Protein AF-A0A5J4V610-F1 (afdb_monomer_lite)

Sequence (403 aa):
MKKGGHSTSKINISENQSVSSNESMQELPIDLRGPNSNVTQSSLTRESEYRLNDISRKDYTSQDADSLFDELSRREELIKRRERELLNKERDFDQKKEEISIKEEELKVKEIDLQKTQESIEQLREGGESDIKVIYEKVQKQFQDQLEGMKSEINLKGEQIKRKDEMIKKKDDELRRINEDLKSSEETARLAEKRAVMLEKDKKDKIQELTEVKDTLRREKDESRKKESEISRQKIEKQKLLDFIAVKDNEQESFRVQIEQRSKDQVEIIKQEKEREAERHHTALESLKANMAAMLDRKDAEFQLEVENRRRRQNEVDEEHQKELDLIWAQF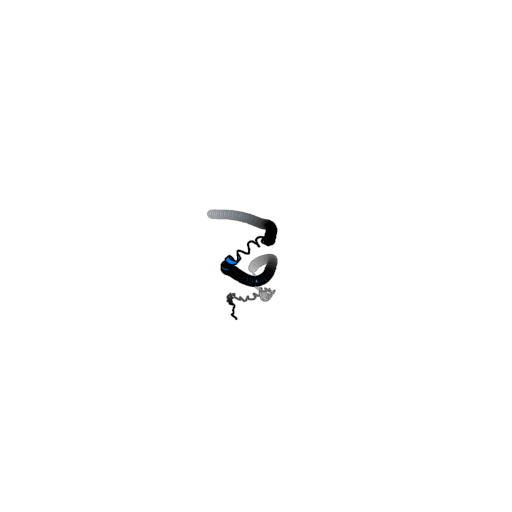AEKTKQREAEIGVEMENVKKECDKDVQLLKDRLSEKEKQLSEIQKQASEVNKNQQRGEFYYKNQIEKKDKQ

pLDDT: mean 77.19, std 20.02, range [32.88, 95.75]

Organism: NCBI:txid222440

Radius of gyration: 75.06 Å; chains: 1; bounding box: 135×61×227 Å

Foldseek 3Di:
DDDDDDDDDDDDDDDDDDDDDDDDPDDDPPPPPDPPPPPPDDDPDPDDPPDDDDPPDDDDDPVVVVVVVVVVVVVVVVVVVVVVVVVVVVVVVVVVVVVVVVVVVVVVVVVVVVVVVVVVVVVVVVVVVVVVVVVVVVVVVVVVVVVVVVVVVVVVVVVVVVVVVVVVVVVVVVVVVVVVVVVVVVVVVVVVVVVVVVVVVVVVVVVVVVVVVVVVVVVVVVVVVVVVVVVVVVCVVVVVPPVPPPPPPDPVVVVVVVVVVVVVVVVVVVVVVVVVVVVVVVVVVVVVVVVVVVVVVVVVVVVVVVVVVVVVVVVVVVVVVVVVVVVVVVVVVVVVVVVVVVVVVVVVVVVVVVVVVVVVVVVVVVVVVVVVVVVVVVVVVVVVVVVVVVVVVVVVVVVVVVD

Structure (mmCIF, N/CA/C/O backbone):
data_AF-A0A5J4V610-F1
#
_entry.id   AF-A0A5J4V610-F1
#
loop_
_atom_site.group_PDB
_atom_site.id
_atom_site.type_symbol
_atom_site.label_atom_id
_atom_site.label_alt_id
_atom_site.label_comp_id
_atom_site.label_asym_id
_atom_site.label_entity_id
_atom_site.label_seq_id
_atom_site.pdbx_PDB_ins_code
_atom_site.Cartn_x
_atom_site.Cartn_y
_atom_site.Cartn_z
_atom_site.occupancy
_atom_site.B_iso_or_equiv
_atom_site.auth_seq_id
_atom_site.auth_comp_id
_atom_site.auth_asym_id
_atom_site.auth_atom_id
_atom_site.pdbx_PDB_model_num
ATOM 1 N N . MET A 1 1 ? 38.627 -12.459 2.626 1.00 44.91 1 MET A N 1
ATOM 2 C CA . MET A 1 1 ? 39.183 -12.211 3.976 1.00 44.91 1 MET A CA 1
ATOM 3 C C . MET A 1 1 ? 38.032 -11.879 4.915 1.00 44.91 1 MET A C 1
ATOM 5 O O . MET A 1 1 ? 37.204 -11.050 4.572 1.00 44.91 1 MET A O 1
ATOM 9 N N . LYS A 1 2 ? 37.948 -12.611 6.031 1.00 45.38 2 LYS A N 1
ATOM 10 C CA . LYS A 1 2 ? 36.954 -12.495 7.113 1.00 45.38 2 LYS A CA 1
ATOM 11 C C . LYS A 1 2 ? 37.166 -11.217 7.936 1.00 45.38 2 LYS A C 1
ATOM 13 O O . LYS A 1 2 ? 38.318 -10.997 8.290 1.00 45.38 2 LYS A O 1
ATOM 18 N N . LYS A 1 3 ? 36.084 -10.517 8.317 1.00 47.66 3 LYS A N 1
ATOM 19 C CA . LYS A 1 3 ? 35.734 -9.924 9.645 1.00 47.66 3 LYS A CA 1
ATOM 20 C C . LYS A 1 3 ? 34.229 -9.562 9.551 1.00 47.66 3 LYS A C 1
ATOM 22 O O . LYS A 1 3 ? 33.870 -8.915 8.581 1.00 47.66 3 LYS A O 1
ATOM 27 N N . GLY A 1 4 ? 33.259 -10.017 10.356 1.00 36.31 4 GLY A N 1
ATOM 28 C CA . GLY A 1 4 ? 33.241 -10.396 11.776 1.00 36.31 4 GLY A CA 1
ATOM 29 C C . GLY A 1 4 ? 33.168 -9.117 12.625 1.00 36.31 4 GLY A C 1
ATOM 30 O O . GLY A 1 4 ? 34.118 -8.354 12.572 1.00 36.31 4 GLY A O 1
ATOM 31 N N . GLY A 1 5 ? 32.123 -8.783 13.383 1.00 37.56 5 GLY A N 1
ATOM 32 C CA . GLY A 1 5 ? 30.918 -9.512 13.760 1.00 37.56 5 GLY A CA 1
ATOM 33 C C . GLY A 1 5 ? 29.880 -8.574 14.394 1.00 37.56 5 GLY A C 1
ATOM 34 O O . GLY A 1 5 ? 30.156 -7.413 14.691 1.00 37.56 5 GLY A O 1
ATOM 35 N N . HIS A 1 6 ? 28.672 -9.113 14.537 1.00 36.34 6 HIS A N 1
ATOM 36 C CA . HIS A 1 6 ? 27.482 -8.466 15.070 1.00 36.34 6 HIS A CA 1
ATOM 37 C C . HIS A 1 6 ? 27.586 -8.160 16.568 1.00 36.34 6 HIS A C 1
ATOM 39 O O . HIS A 1 6 ? 28.041 -8.981 17.361 1.00 36.34 6 HIS A O 1
ATOM 45 N N . SER A 1 7 ? 27.091 -6.976 16.924 1.00 37.75 7 SER A N 1
ATOM 46 C CA . SER A 1 7 ? 26.822 -6.529 18.286 1.00 37.75 7 SER A CA 1
ATOM 47 C C . SER A 1 7 ? 25.559 -7.221 18.808 1.00 37.75 7 SER A C 1
ATOM 49 O O . SER A 1 7 ? 24.490 -7.072 18.217 1.00 37.75 7 SER A O 1
ATOM 51 N N . THR A 1 8 ? 25.670 -7.992 19.890 1.00 40.94 8 THR A N 1
ATOM 52 C CA . THR A 1 8 ? 24.519 -8.512 20.643 1.00 40.94 8 THR A CA 1
ATOM 53 C C . THR A 1 8 ? 24.437 -7.793 21.979 1.00 40.94 8 THR A C 1
ATOM 55 O O . THR A 1 8 ? 25.196 -8.085 22.906 1.00 40.94 8 THR A O 1
ATOM 58 N N . SER A 1 9 ? 23.500 -6.858 22.068 1.00 37.81 9 SER A N 1
ATOM 59 C CA . SER A 1 9 ? 23.078 -6.200 23.299 1.00 37.81 9 SER A CA 1
ATOM 60 C C . SER A 1 9 ? 22.331 -7.215 24.169 1.00 37.81 9 SER A C 1
ATOM 62 O O . SER A 1 9 ? 21.208 -7.601 23.854 1.00 37.81 9 SER A O 1
ATOM 64 N N . LYS A 1 10 ? 22.954 -7.678 25.257 1.00 38.84 10 LYS A N 1
ATOM 65 C CA . LYS A 1 10 ? 22.259 -8.391 26.335 1.00 38.84 10 LYS A CA 1
ATOM 66 C C . LYS A 1 10 ? 21.681 -7.352 27.292 1.00 38.84 10 LYS A C 1
ATOM 68 O O . LYS A 1 10 ? 22.420 -6.761 28.072 1.00 38.84 10 LYS A O 1
ATOM 73 N N . ILE A 1 11 ? 20.374 -7.133 27.213 1.00 37.09 11 ILE A N 1
ATOM 74 C CA . ILE A 1 11 ? 19.596 -6.464 28.257 1.00 37.09 11 ILE A CA 1
ATOM 75 C C . ILE A 1 11 ? 19.024 -7.594 29.116 1.00 37.09 11 ILE A C 1
ATOM 77 O O . ILE A 1 11 ? 18.031 -8.209 28.743 1.00 37.09 11 ILE A O 1
ATOM 81 N N . ASN A 1 12 ? 19.695 -7.917 30.223 1.00 35.09 12 ASN A N 1
ATOM 82 C CA . ASN A 1 12 ? 19.093 -8.729 31.277 1.00 35.09 12 ASN A CA 1
ATOM 83 C C . ASN A 1 12 ? 18.338 -7.777 32.200 1.00 35.09 12 ASN A C 1
ATOM 85 O O . ASN A 1 12 ? 18.937 -6.952 32.889 1.00 35.09 12 ASN A O 1
ATOM 89 N N . ILE A 1 13 ? 17.016 -7.883 32.138 1.00 39.97 13 ILE A N 1
ATOM 90 C CA . ILE A 1 13 ? 16.070 -7.201 33.008 1.00 39.97 13 ILE A CA 1
ATOM 91 C C . ILE A 1 13 ? 16.175 -7.845 34.390 1.00 39.97 13 ILE A C 1
ATOM 93 O O . ILE A 1 13 ? 16.103 -9.061 34.540 1.00 39.97 13 ILE A O 1
ATOM 97 N N . SER A 1 14 ? 16.392 -6.991 35.380 1.00 36.69 14 SER A N 1
ATOM 98 C CA . SER A 1 14 ? 16.346 -7.269 36.807 1.00 36.69 14 SER A CA 1
ATOM 99 C C . SER A 1 14 ? 14.979 -7.819 37.224 1.00 36.69 14 SER A C 1
ATOM 101 O O . SER A 1 14 ? 13.968 -7.129 37.083 1.00 36.69 14 SER A O 1
ATOM 103 N N . GLU A 1 15 ? 14.961 -9.020 37.796 1.00 34.53 15 GLU A N 1
ATOM 104 C CA . GLU A 1 15 ? 13.862 -9.512 38.625 1.00 34.53 15 GLU A CA 1
ATOM 105 C C . GLU A 1 15 ? 13.844 -8.726 39.942 1.00 34.53 15 GLU A C 1
ATOM 107 O O . GLU A 1 15 ? 14.582 -9.016 40.879 1.00 34.53 15 GLU A O 1
ATOM 112 N N . ASN A 1 16 ? 12.995 -7.701 39.998 1.00 35.59 16 ASN A N 1
ATOM 113 C CA . ASN A 1 16 ? 12.469 -7.166 41.246 1.00 35.59 16 ASN A CA 1
ATOM 114 C C . ASN A 1 16 ? 11.079 -7.777 41.434 1.00 35.59 16 ASN A C 1
ATOM 116 O O . ASN A 1 16 ? 10.117 -7.301 40.833 1.00 35.59 16 ASN A O 1
ATOM 120 N N . GLN A 1 17 ? 10.966 -8.818 42.260 1.00 35.88 17 GLN A N 1
ATOM 121 C CA . GLN A 1 17 ? 9.692 -9.158 42.884 1.00 35.88 17 GLN A CA 1
ATOM 122 C C . GLN A 1 17 ? 9.686 -8.646 44.320 1.00 35.88 17 GLN A C 1
ATOM 124 O O . GLN A 1 17 ? 10.551 -8.936 45.143 1.00 35.88 17 GLN A O 1
ATOM 129 N N . SER A 1 18 ? 8.698 -7.794 44.535 1.00 36.88 18 SER A N 1
ATOM 130 C CA . SER A 1 18 ? 8.350 -7.055 45.727 1.00 36.88 18 SER A CA 1
ATOM 131 C C . SER A 1 18 ? 7.917 -7.957 46.875 1.00 36.88 18 SER A C 1
ATOM 133 O O . SER A 1 18 ? 7.091 -8.854 46.723 1.00 36.88 18 SER A O 1
ATOM 135 N N . VAL A 1 19 ? 8.423 -7.597 48.048 1.00 37.16 19 VAL A N 1
ATOM 136 C CA . VAL A 1 19 ? 7.853 -7.875 49.362 1.00 37.16 19 VAL A CA 1
ATOM 137 C C . VAL A 1 19 ? 6.421 -7.333 49.412 1.00 37.16 19 VAL A C 1
ATOM 139 O O . VAL A 1 19 ? 6.206 -6.143 49.196 1.00 37.16 19 VAL A O 1
ATOM 142 N N . SER A 1 20 ? 5.457 -8.189 49.743 1.00 33.44 20 SER A N 1
ATOM 143 C CA . SER A 1 20 ? 4.206 -7.772 50.374 1.00 33.44 20 SER A CA 1
ATOM 144 C C . SER A 1 20 ? 3.849 -8.799 51.434 1.00 33.44 20 SER A C 1
ATOM 146 O O . SER A 1 20 ? 3.345 -9.882 51.147 1.00 33.44 20 SER A O 1
ATOM 148 N N . SER A 1 21 ? 4.161 -8.431 52.669 1.00 38.06 21 SER A N 1
ATOM 149 C CA . SER A 1 21 ? 3.583 -8.969 53.888 1.00 38.06 21 SER A CA 1
ATOM 150 C C . SER A 1 21 ? 2.058 -9.004 53.778 1.00 38.06 21 SER A C 1
ATOM 152 O O . SER A 1 21 ? 1.476 -8.047 53.277 1.00 38.06 21 SER A O 1
ATOM 154 N N . ASN A 1 22 ? 1.436 -10.080 54.256 1.00 34.28 22 ASN A N 1
ATOM 155 C CA . ASN A 1 22 ? 0.181 -10.031 55.004 1.00 34.28 22 ASN A CA 1
ATOM 156 C C . ASN A 1 22 ? 0.011 -11.354 55.761 1.00 34.28 22 ASN A C 1
ATOM 158 O O . ASN A 1 22 ? -0.286 -12.402 55.198 1.00 34.28 22 ASN A O 1
ATOM 162 N N . GLU A 1 23 ? 0.354 -11.265 57.044 1.00 35.62 23 GLU A N 1
ATOM 163 C CA . GLU A 1 23 ? -0.320 -11.867 58.195 1.00 35.62 23 GLU A CA 1
ATOM 164 C C . GLU A 1 23 ? -1.249 -13.057 57.915 1.00 35.62 23 GLU A C 1
ATOM 166 O O . GLU A 1 23 ? -2.432 -12.917 57.615 1.00 35.62 23 GLU A O 1
ATOM 171 N N . SER A 1 24 ? -0.722 -14.258 58.146 1.00 35.62 24 SER A N 1
ATOM 172 C CA . SER A 1 24 ? -1.526 -15.439 58.437 1.00 35.62 24 SER A CA 1
ATOM 173 C C . SER A 1 24 ? -2.097 -15.325 59.857 1.00 35.62 24 SER A C 1
ATOM 175 O O . SER A 1 24 ? -1.491 -15.798 60.822 1.00 35.62 24 SER A O 1
ATOM 177 N N . MET A 1 25 ? -3.257 -14.686 59.993 1.00 35.41 25 MET A N 1
ATOM 178 C CA . MET A 1 25 ? -4.146 -14.912 61.132 1.00 35.41 25 MET A CA 1
ATOM 179 C C . MET A 1 25 ? -4.719 -16.325 60.994 1.00 35.41 25 MET A C 1
ATOM 181 O O . MET A 1 25 ? -5.535 -16.600 60.119 1.00 35.41 25 MET A O 1
ATOM 185 N N . GLN A 1 26 ? -4.246 -17.240 61.837 1.00 38.66 26 GLN A N 1
ATOM 186 C CA . GLN A 1 26 ? -4.932 -18.500 62.093 1.00 38.66 26 GLN A CA 1
ATOM 187 C C . GLN A 1 26 ? -6.273 -18.172 62.753 1.00 38.66 26 GLN A C 1
ATOM 189 O O . GLN A 1 26 ? -6.319 -17.785 63.921 1.00 38.66 26 GLN A O 1
ATOM 194 N N . GLU A 1 27 ? -7.360 -18.308 61.999 1.00 33.53 27 GLU A N 1
ATOM 195 C CA . GLU A 1 27 ? -8.704 -18.317 62.558 1.00 33.53 27 GLU A CA 1
ATOM 196 C C . GLU A 1 27 ? -8.858 -19.539 63.470 1.00 33.53 27 GLU A C 1
ATOM 198 O O . GLU A 1 27 ? -8.712 -20.696 63.070 1.00 33.53 27 GLU A O 1
ATOM 203 N N . LEU A 1 28 ? -9.115 -19.241 64.740 1.00 42.81 28 LEU A N 1
ATOM 204 C CA . LEU A 1 28 ? -9.619 -20.168 65.737 1.00 42.81 28 LEU A CA 1
ATOM 205 C C . LEU A 1 28 ? -10.922 -20.802 65.221 1.00 42.81 28 LEU A C 1
ATOM 207 O O . LEU A 1 28 ? -11.795 -20.068 64.754 1.00 42.81 28 LEU A O 1
ATOM 211 N N . PRO A 1 29 ? -11.137 -22.119 65.375 1.00 38.81 29 PRO A N 1
ATOM 212 C CA . PRO A 1 29 ? -12.472 -22.670 65.231 1.00 38.81 29 PRO A CA 1
ATOM 213 C C . PRO A 1 29 ? -13.312 -22.160 66.408 1.00 38.81 29 PRO A C 1
ATOM 215 O O . PRO A 1 29 ? -13.142 -22.596 67.548 1.00 38.81 29 PRO A O 1
ATOM 218 N N . ILE A 1 30 ? -14.204 -21.205 66.145 1.00 37.69 30 ILE A N 1
ATOM 219 C CA . ILE A 1 30 ? -15.274 -20.849 67.077 1.00 37.69 30 ILE A CA 1
ATOM 220 C C . ILE A 1 30 ? -16.270 -22.011 67.045 1.00 37.69 30 ILE A C 1
ATOM 222 O O . ILE A 1 30 ? -17.194 -22.055 66.238 1.00 37.69 30 ILE A O 1
ATOM 226 N N . ASP A 1 31 ? -16.036 -22.986 67.921 1.00 35.28 31 ASP A N 1
ATOM 227 C CA . ASP A 1 31 ? -17.007 -24.009 68.290 1.00 35.28 31 ASP A CA 1
ATOM 228 C C . ASP A 1 31 ? -18.142 -23.297 69.047 1.00 35.28 31 ASP A C 1
ATOM 230 O O . ASP A 1 31 ? -18.046 -23.024 70.247 1.00 35.28 31 ASP A O 1
ATOM 234 N N . LEU A 1 32 ? -19.212 -22.927 68.334 1.00 40.94 32 LEU A N 1
ATOM 235 C CA . LEU A 1 32 ? -20.481 -22.490 68.919 1.00 40.94 32 LEU A CA 1
ATOM 236 C C . LEU A 1 32 ? -21.170 -23.695 69.579 1.00 40.94 32 LEU A C 1
ATOM 238 O O . LEU A 1 32 ? -22.246 -24.133 69.173 1.00 40.94 32 LEU A O 1
ATOM 242 N N . ARG A 1 33 ? -20.573 -24.216 70.656 1.00 34.97 33 ARG A N 1
ATOM 243 C CA . ARG A 1 33 ? -21.325 -24.939 71.681 1.00 34.97 33 ARG A CA 1
ATOM 244 C C . ARG A 1 33 ? -22.166 -23.922 72.431 1.00 34.97 33 ARG A C 1
ATOM 246 O O . ARG A 1 33 ? -21.727 -23.324 73.412 1.00 34.97 33 ARG A O 1
ATOM 253 N N . GLY A 1 34 ? -23.396 -23.745 71.960 1.00 34.19 34 GLY A N 1
ATOM 254 C CA . GLY A 1 34 ? -24.453 -23.176 72.780 1.00 34.19 34 GLY A CA 1
ATOM 255 C C . GLY A 1 34 ? -24.538 -23.931 74.116 1.00 34.19 34 GLY A C 1
ATOM 256 O O . GLY A 1 34 ? -24.274 -25.139 74.165 1.00 34.19 34 GLY A O 1
ATOM 257 N N . PRO A 1 35 ? -24.874 -23.252 75.223 1.00 37.91 35 PRO A N 1
ATOM 258 C CA . PRO A 1 35 ? -25.128 -23.937 76.473 1.00 37.91 35 PRO A CA 1
ATOM 259 C C . PRO A 1 35 ? -26.362 -24.818 76.271 1.00 37.91 35 PRO A C 1
ATOM 261 O O . PRO A 1 35 ? -27.483 -24.326 76.173 1.00 37.91 35 PRO A O 1
ATOM 264 N N . ASN A 1 36 ? -26.141 -26.131 76.198 1.00 33.31 36 ASN A N 1
ATOM 265 C CA . ASN A 1 36 ? -27.178 -27.134 76.384 1.00 33.31 36 ASN A CA 1
ATOM 266 C C . ASN A 1 36 ? -27.766 -26.923 77.784 1.00 33.31 36 ASN A C 1
ATOM 268 O O . ASN A 1 36 ? -27.269 -27.458 78.777 1.00 33.31 36 ASN A O 1
ATOM 272 N N . SER A 1 37 ? -28.831 -26.131 77.872 1.00 38.34 37 SER A N 1
ATOM 273 C CA . SER A 1 37 ? -29.771 -26.152 78.981 1.00 38.34 37 SER A CA 1
ATOM 274 C C . SER A 1 37 ? -30.575 -27.448 78.891 1.00 38.34 37 SER A C 1
ATOM 276 O O . SER A 1 37 ? -31.770 -27.465 78.610 1.00 38.34 37 SER A O 1
ATOM 278 N N . ASN A 1 38 ? -29.903 -28.565 79.182 1.00 32.88 38 ASN A N 1
ATOM 279 C CA . ASN A 1 38 ? -30.579 -29.737 79.711 1.00 32.88 38 ASN A CA 1
ATOM 280 C C . ASN A 1 38 ? -31.139 -29.332 81.074 1.00 32.88 38 ASN A C 1
ATOM 282 O O . ASN A 1 38 ? -30.494 -29.459 82.113 1.00 32.88 38 ASN A O 1
ATOM 286 N N . VAL A 1 39 ? -32.357 -28.800 81.040 1.00 37.66 39 VAL A N 1
ATOM 287 C CA . VAL A 1 39 ? -33.275 -28.758 82.167 1.00 37.66 39 VAL A CA 1
ATOM 288 C C . VAL A 1 39 ? -33.606 -30.215 82.478 1.00 37.66 39 VAL A C 1
ATOM 290 O O . VAL A 1 39 ? -34.604 -30.770 82.024 1.00 37.66 39 VAL A O 1
ATOM 293 N N . THR A 1 40 ? -32.715 -30.876 83.218 1.00 34.56 40 THR A N 1
ATOM 294 C CA . THR A 1 40 ? -33.063 -32.086 83.948 1.00 34.56 40 THR A CA 1
ATOM 295 C C . THR A 1 40 ? -34.119 -31.700 84.961 1.00 34.56 40 THR A C 1
ATOM 297 O O . THR A 1 40 ? -33.877 -30.973 85.926 1.00 34.56 40 THR A O 1
ATOM 300 N N . GLN A 1 41 ? -35.313 -32.183 84.660 1.00 34.06 41 GLN A N 1
ATOM 301 C CA . GLN A 1 41 ? -36.429 -32.340 85.558 1.00 34.06 41 GLN A CA 1
ATOM 302 C C . GLN A 1 41 ? -35.967 -32.808 86.947 1.00 34.06 41 GLN A C 1
ATOM 304 O O . GLN A 1 41 ? -35.205 -33.762 87.091 1.00 34.06 41 GLN A O 1
ATOM 309 N N . SER A 1 42 ? -36.518 -32.137 87.958 1.00 36.44 42 SER A N 1
ATOM 310 C CA . SER A 1 42 ? -36.967 -32.739 89.215 1.00 36.44 42 SER A CA 1
ATOM 311 C C . SER A 1 42 ? -35.970 -33.618 89.983 1.00 36.44 42 SER A C 1
ATOM 313 O O . SER A 1 42 ? -36.032 -34.844 89.951 1.00 36.44 42 SER A O 1
ATOM 315 N N . SER A 1 43 ? -35.182 -32.979 90.842 1.00 35.00 43 SER A N 1
ATOM 316 C CA . SER A 1 43 ? -34.807 -33.553 92.139 1.00 35.00 43 SER A CA 1
ATOM 317 C C . SER A 1 43 ? -34.932 -32.477 93.223 1.00 35.00 43 SER A C 1
ATOM 319 O O . SER A 1 43 ? -33.951 -32.005 93.785 1.00 35.00 43 SER A O 1
ATOM 321 N N . LEU A 1 44 ? -36.174 -32.059 93.472 1.00 35.09 44 LEU A N 1
ATOM 322 C CA . LEU A 1 44 ? -36.603 -31.270 94.632 1.00 35.09 44 LEU A CA 1
ATOM 323 C C . LEU A 1 44 ? -37.751 -32.030 95.313 1.00 35.09 44 LEU A C 1
ATOM 325 O O . LEU A 1 44 ? -38.892 -31.591 95.353 1.00 35.09 44 LEU A O 1
ATOM 329 N N . THR A 1 45 ? -37.439 -33.226 95.804 1.00 42.72 45 THR A N 1
ATOM 330 C CA . THR A 1 45 ? -38.273 -34.011 96.730 1.00 42.72 45 THR A CA 1
ATOM 331 C C . THR A 1 45 ? -37.363 -34.666 97.763 1.00 42.72 45 THR A C 1
ATOM 333 O O . THR A 1 45 ? -37.215 -35.881 97.838 1.00 42.72 45 THR A O 1
ATOM 336 N N . ARG A 1 46 ? -36.670 -33.841 98.546 1.00 42.00 46 ARG A N 1
ATOM 337 C CA . ARG A 1 46 ? -36.007 -34.262 99.785 1.00 42.00 46 ARG A CA 1
ATOM 338 C C . ARG A 1 46 ? -35.624 -33.014 100.564 1.00 42.00 46 ARG A C 1
ATOM 340 O O . ARG A 1 46 ? -34.537 -32.506 100.367 1.00 42.00 46 ARG A O 1
ATOM 347 N N . GLU A 1 47 ? -36.575 -32.499 101.342 1.00 35.84 47 GLU A N 1
ATOM 348 C CA . GLU A 1 47 ? -36.402 -31.653 102.544 1.00 35.84 47 GLU A CA 1
ATOM 349 C C . GLU A 1 47 ? -37.695 -30.866 102.830 1.00 35.84 47 GLU A C 1
ATOM 351 O O . GLU A 1 47 ? -37.734 -29.647 102.721 1.00 35.84 47 GLU A O 1
ATOM 356 N N . SER A 1 48 ? -38.784 -31.562 103.180 1.00 36.34 48 SER A N 1
ATOM 357 C CA . SER A 1 48 ? -39.917 -30.959 103.922 1.00 36.34 48 SER A CA 1
ATOM 358 C C . SER A 1 48 ? -40.973 -31.956 104.438 1.00 36.34 48 SER A C 1
ATOM 360 O O . SER A 1 48 ? -42.050 -31.531 104.838 1.00 36.34 48 SER A O 1
ATOM 362 N N . GLU A 1 49 ? -40.691 -33.265 104.512 1.00 37.28 49 GLU A N 1
ATOM 363 C CA . GLU A 1 49 ? -41.640 -34.264 105.062 1.00 37.28 49 GLU A CA 1
ATOM 364 C C . GLU A 1 49 ? -41.317 -34.761 106.482 1.00 37.28 49 GLU A C 1
ATOM 366 O O . GLU A 1 49 ? -42.018 -35.605 107.029 1.00 37.28 49 GLU A O 1
ATOM 371 N N . TYR A 1 50 ? -40.317 -34.186 107.150 1.00 40.06 50 TYR A N 1
ATOM 372 C CA . TYR A 1 50 ? -40.076 -34.429 108.574 1.00 40.06 50 TYR A CA 1
ATOM 373 C C . TYR A 1 50 ? -40.081 -33.108 109.331 1.00 40.06 50 TYR A C 1
ATOM 375 O O . TYR A 1 50 ? -39.035 -32.485 109.486 1.00 40.06 50 TYR A O 1
ATOM 383 N N . ARG A 1 51 ? -41.279 -32.679 109.755 1.00 41.22 51 ARG A N 1
ATOM 384 C CA . ARG A 1 51 ? -41.587 -31.854 110.947 1.00 41.22 51 ARG A CA 1
ATOM 385 C C . ARG A 1 51 ? -43.040 -31.374 110.870 1.00 41.22 51 ARG A C 1
ATOM 387 O O . ARG A 1 51 ? -43.294 -30.199 110.657 1.00 41.22 51 ARG A O 1
ATOM 394 N N . LEU A 1 52 ? -43.996 -32.286 111.025 1.00 38.12 52 LEU A N 1
ATOM 395 C CA . LEU A 1 52 ? -45.387 -31.956 111.372 1.00 38.12 52 LEU A CA 1
ATOM 396 C C . LEU A 1 52 ? -46.080 -33.218 111.900 1.00 38.12 52 LEU A C 1
ATOM 398 O O . LEU A 1 52 ? -47.017 -33.737 111.318 1.00 38.12 52 LEU A O 1
ATOM 402 N N . ASN A 1 53 ? -45.543 -33.751 112.992 1.00 40.41 53 ASN A N 1
ATOM 403 C CA . ASN A 1 53 ? -46.246 -34.656 113.898 1.00 40.41 53 ASN A CA 1
ATOM 404 C C . ASN A 1 53 ? -45.542 -34.563 115.251 1.00 40.41 53 ASN A C 1
ATOM 406 O O . ASN A 1 53 ? -44.837 -35.471 115.655 1.00 40.41 53 ASN A O 1
ATOM 410 N N . ASP A 1 54 ? -45.651 -33.384 115.861 1.00 44.25 54 ASP A N 1
ATOM 411 C CA . ASP A 1 54 ? -45.436 -33.147 117.291 1.00 44.25 54 ASP A CA 1
ATOM 412 C C . ASP A 1 54 ? -46.004 -31.759 117.630 1.00 44.25 54 ASP A C 1
ATOM 414 O O . ASP A 1 54 ? -45.297 -30.817 117.982 1.00 44.25 54 ASP A O 1
ATOM 418 N N . ILE A 1 55 ? -47.324 -31.609 117.484 1.00 43.00 55 ILE A N 1
ATOM 419 C CA . ILE A 1 55 ? -48.073 -30.623 118.270 1.00 43.00 55 ILE A CA 1
ATOM 420 C C . ILE A 1 55 ? -48.892 -31.429 119.266 1.00 43.00 55 ILE A C 1
ATOM 422 O O . ILE A 1 55 ? -50.031 -31.833 119.041 1.00 43.00 55 ILE A O 1
ATOM 426 N N . SER A 1 56 ? -48.200 -31.727 120.360 1.00 39.91 56 SER A N 1
ATOM 427 C CA . SER A 1 56 ? -48.766 -32.174 121.618 1.00 39.91 56 SER A CA 1
ATOM 428 C C . SER A 1 56 ? -49.887 -31.227 122.043 1.00 39.91 56 SER A C 1
ATOM 430 O O . SER A 1 56 ? -49.728 -30.004 122.007 1.00 39.91 56 SER A O 1
ATOM 432 N N . ARG A 1 57 ? -51.015 -31.832 122.427 1.00 49.59 57 ARG A N 1
ATOM 433 C CA . ARG A 1 57 ? -52.203 -31.214 123.023 1.00 49.59 57 ARG A CA 1
ATOM 434 C C . ARG A 1 57 ? -51.821 -30.054 123.949 1.00 49.59 57 ARG A C 1
ATOM 436 O O . ARG A 1 57 ? -51.264 -30.273 125.023 1.00 49.59 57 ARG A O 1
ATOM 443 N N . LYS A 1 58 ? -52.161 -28.835 123.538 1.00 45.72 58 LYS A N 1
ATOM 444 C CA . LYS A 1 58 ? -52.313 -27.682 124.424 1.00 45.72 58 LYS A CA 1
ATOM 445 C C . LYS A 1 58 ? -53.734 -27.171 124.257 1.00 45.72 58 LYS A C 1
ATOM 447 O O . LYS A 1 58 ? -54.215 -27.056 123.133 1.00 45.72 58 LYS A O 1
ATOM 452 N N . ASP A 1 59 ? -54.397 -26.955 125.382 1.00 46.25 59 ASP A N 1
ATOM 453 C CA . ASP A 1 59 ? -55.768 -26.472 125.458 1.00 46.25 59 ASP A CA 1
ATOM 454 C C . ASP A 1 59 ? -55.862 -25.090 124.800 1.00 46.25 59 ASP A C 1
ATOM 456 O O . ASP A 1 59 ? -55.339 -24.107 125.323 1.00 46.25 59 ASP A O 1
ATOM 460 N N . TYR A 1 60 ? -56.484 -25.034 123.623 1.00 42.72 60 TYR A N 1
ATOM 461 C CA . TYR A 1 60 ? -56.765 -23.791 122.915 1.00 42.72 60 TYR A CA 1
ATOM 462 C C . TYR A 1 60 ? -58.003 -23.137 123.533 1.00 42.72 60 TYR A C 1
ATOM 464 O O . TYR A 1 60 ? -59.074 -23.744 123.603 1.00 42.72 60 TYR A O 1
ATOM 472 N N . THR A 1 61 ? -57.855 -21.899 123.995 1.00 55.25 61 THR A N 1
ATOM 473 C CA . THR A 1 61 ? -58.984 -21.072 124.443 1.00 55.25 61 THR A CA 1
ATOM 474 C C . THR A 1 61 ? -59.629 -20.398 123.226 1.00 55.25 61 THR A C 1
ATOM 476 O O . THR A 1 61 ? -58.995 -20.287 122.178 1.00 55.25 61 THR A O 1
ATOM 479 N N . SER A 1 62 ? -60.888 -19.943 123.304 1.00 52.91 62 SER A N 1
ATOM 480 C CA . SER A 1 62 ? -61.599 -19.411 122.119 1.00 52.91 62 SER A CA 1
ATOM 481 C C . SER A 1 62 ? -60.933 -18.181 121.479 1.00 52.91 62 SER A C 1
ATOM 483 O O . SER A 1 62 ? -61.262 -17.844 120.350 1.00 52.91 62 SER A O 1
ATOM 485 N N . GLN A 1 63 ? -59.984 -17.541 122.168 1.00 52.72 63 GLN A N 1
ATOM 486 C CA . GLN A 1 63 ? -59.182 -16.419 121.674 1.00 52.72 63 GLN A CA 1
ATOM 487 C C . GLN A 1 63 ? -58.068 -16.855 120.696 1.00 52.72 63 GLN A C 1
ATOM 489 O O . GLN A 1 63 ? -57.612 -16.057 119.881 1.00 52.72 63 GLN A O 1
ATOM 494 N N . ASP A 1 64 ? -57.661 -18.127 120.732 1.00 54.41 64 ASP A N 1
ATOM 495 C CA . ASP A 1 64 ? -56.628 -18.688 119.853 1.00 54.41 64 ASP A CA 1
ATOM 496 C C . ASP A 1 64 ? -57.188 -19.149 118.494 1.00 54.41 64 ASP A C 1
ATOM 498 O O . ASP A 1 64 ? -56.458 -19.217 117.503 1.00 54.41 64 ASP A O 1
ATOM 502 N N . ALA A 1 65 ? -58.492 -19.442 118.430 1.00 58.53 65 ALA A N 1
ATOM 503 C CA . ALA A 1 65 ? -59.177 -19.846 117.203 1.00 58.53 65 ALA A CA 1
ATOM 504 C C . ALA A 1 65 ? -59.311 -18.682 116.203 1.00 58.53 65 ALA A C 1
ATOM 506 O O . ALA A 1 65 ? -59.093 -18.883 115.009 1.00 58.53 65 ALA A O 1
ATOM 507 N N . ASP A 1 66 ? -59.581 -17.465 116.690 1.00 59.22 66 ASP A N 1
ATOM 508 C CA . ASP A 1 66 ? -59.678 -16.259 115.855 1.00 59.22 66 ASP A CA 1
ATOM 509 C C . ASP A 1 66 ? -58.304 -15.852 115.286 1.00 59.22 66 ASP A C 1
ATOM 511 O O . ASP A 1 66 ? -58.185 -15.522 114.108 1.00 59.22 66 ASP A O 1
ATOM 515 N N . SER A 1 67 ? -57.235 -15.981 116.084 1.00 64.12 67 SER A N 1
ATOM 516 C CA . SER A 1 67 ? -55.848 -15.745 115.644 1.00 64.12 67 SER A CA 1
ATOM 517 C C . SER A 1 67 ? -55.405 -16.732 114.552 1.00 64.12 67 SER A C 1
ATOM 519 O O . SER A 1 67 ? -54.786 -16.345 113.558 1.00 64.12 67 SER A O 1
ATOM 521 N N . LEU A 1 68 ? -55.781 -18.011 114.686 1.00 68.12 68 LEU A N 1
ATOM 522 C CA . LEU A 1 68 ? -55.547 -19.029 113.657 1.00 68.12 68 LEU A CA 1
ATOM 523 C C . LEU A 1 68 ? -56.346 -18.753 112.378 1.00 68.12 68 LEU A C 1
ATOM 525 O O . LEU A 1 68 ? -55.839 -19.004 111.285 1.00 68.12 68 LEU A O 1
ATOM 529 N N . PHE A 1 69 ? -57.567 -18.227 112.487 1.00 71.19 69 PHE A N 1
ATOM 530 C CA . PHE A 1 69 ? -58.395 -17.878 111.333 1.00 71.19 69 PHE A CA 1
ATOM 531 C C . PHE A 1 69 ? -57.829 -16.679 110.554 1.00 71.19 69 PHE A C 1
ATOM 533 O O . PHE A 1 69 ? -57.779 -16.706 109.320 1.00 71.19 69 PHE A O 1
ATOM 540 N N . ASP A 1 70 ? -57.317 -15.668 111.260 1.00 73.94 70 ASP A N 1
ATOM 541 C CA . ASP A 1 70 ? -56.605 -14.532 110.664 1.00 73.94 70 ASP A CA 1
ATOM 542 C C . ASP A 1 70 ? -55.291 -14.967 109.996 1.00 73.94 70 ASP A C 1
ATOM 544 O O . ASP A 1 70 ? -54.954 -14.507 108.899 1.00 73.94 70 ASP A O 1
ATOM 548 N N . GLU A 1 71 ? -54.542 -15.881 110.618 1.00 76.69 71 GLU A N 1
ATOM 549 C CA . GLU A 1 71 ? -53.301 -16.409 110.048 1.00 76.69 71 GLU A CA 1
ATOM 550 C C . GLU A 1 71 ? -53.557 -17.303 108.823 1.00 76.69 71 GLU A C 1
ATOM 552 O O . GLU A 1 71 ? -52.832 -17.211 107.825 1.00 76.69 71 GLU A O 1
ATOM 557 N N . LEU A 1 72 ? -54.625 -18.107 108.844 1.00 77.81 72 LEU A N 1
ATOM 558 C CA . LEU A 1 72 ? -55.091 -18.870 107.685 1.00 77.81 72 LEU A CA 1
ATOM 559 C C . LEU A 1 72 ? -55.542 -17.944 106.551 1.00 77.81 72 LEU A C 1
ATOM 561 O O . LEU A 1 72 ? -55.117 -18.150 105.416 1.00 77.81 72 LEU A O 1
ATOM 565 N N . SER A 1 73 ? -56.292 -16.883 106.852 1.00 77.88 73 SER A N 1
ATOM 566 C CA . SER A 1 73 ? -56.730 -15.894 105.856 1.00 77.88 73 SER A CA 1
ATOM 567 C C . SER A 1 73 ? -55.545 -15.169 105.207 1.00 77.88 73 SER A C 1
ATOM 569 O O . SER A 1 73 ? -55.488 -15.037 103.983 1.00 77.88 73 SER A O 1
ATOM 571 N N . ARG A 1 74 ? -54.531 -14.774 105.993 1.00 80.69 74 ARG A N 1
ATOM 572 C CA . ARG A 1 74 ? -53.285 -14.186 105.461 1.00 80.69 74 ARG A CA 1
ATOM 573 C C . ARG A 1 74 ? -52.501 -15.164 104.591 1.00 80.69 74 ARG A C 1
ATOM 575 O O . ARG A 1 74 ? -51.946 -14.761 103.568 1.00 80.69 74 ARG A O 1
ATOM 582 N N . ARG A 1 75 ? -52.434 -16.443 104.976 1.00 78.81 75 ARG A N 1
ATOM 583 C CA . ARG A 1 75 ? -51.803 -17.487 104.151 1.00 78.81 75 ARG A CA 1
ATOM 584 C C . ARG A 1 75 ? -52.567 -17.708 102.852 1.00 78.81 75 ARG A C 1
ATOM 586 O O . ARG A 1 75 ? -51.935 -17.842 101.809 1.00 78.81 75 ARG A O 1
ATOM 593 N N . GLU A 1 76 ? -53.892 -17.696 102.895 1.00 83.25 76 GLU A N 1
ATOM 594 C CA . GLU A 1 76 ? -54.739 -17.858 101.716 1.00 83.25 76 GLU A CA 1
ATOM 595 C C . GLU A 1 76 ? -54.590 -16.678 100.739 1.00 83.25 76 GLU A C 1
ATOM 597 O O . GLU A 1 76 ? -54.475 -16.881 99.530 1.00 83.25 76 GLU A O 1
ATOM 602 N N . GLU A 1 77 ? -54.486 -15.442 101.239 1.00 83.88 77 GLU A N 1
ATOM 603 C CA . GLU A 1 77 ? -54.154 -14.276 100.408 1.00 83.88 77 GLU A CA 1
ATOM 604 C C . GLU A 1 77 ? -52.751 -14.363 99.796 1.00 83.88 77 GLU A C 1
ATOM 606 O O . GLU A 1 77 ? -52.572 -14.038 98.619 1.00 83.88 77 GLU A O 1
ATOM 611 N N . LEU A 1 78 ? -51.757 -14.821 100.563 1.00 85.31 78 LEU A N 1
ATOM 612 C CA . LEU A 1 78 ? -50.397 -15.060 100.071 1.00 85.31 78 LEU A CA 1
ATOM 613 C C . LEU A 1 78 ? -50.377 -16.112 98.960 1.00 85.31 78 LEU A C 1
ATOM 615 O O . LEU A 1 78 ? -49.710 -15.900 97.948 1.00 85.31 78 LEU A O 1
ATOM 619 N N . ILE A 1 79 ? -51.132 -17.201 99.114 1.00 84.94 79 ILE A N 1
ATOM 620 C CA . ILE A 1 79 ? -51.293 -18.243 98.092 1.00 84.94 79 ILE A CA 1
ATOM 621 C C . ILE A 1 79 ? -51.930 -17.645 96.834 1.00 84.94 79 ILE A C 1
ATOM 623 O O . ILE A 1 79 ? -51.320 -17.706 95.771 1.00 84.94 79 ILE A O 1
ATOM 627 N N . LYS A 1 80 ? -53.060 -16.936 96.956 1.00 85.62 80 LYS A N 1
ATOM 628 C CA . LYS A 1 80 ? -53.739 -16.276 95.821 1.00 85.62 80 LYS A CA 1
ATOM 629 C C . LYS A 1 80 ? -52.873 -15.218 95.131 1.00 85.62 80 LYS A C 1
ATOM 631 O O . LYS A 1 80 ? -53.042 -14.939 93.942 1.00 85.62 80 LYS A O 1
ATOM 636 N N . ARG A 1 81 ? -51.973 -14.550 95.860 1.00 86.94 81 ARG A N 1
ATOM 637 C CA . ARG A 1 81 ? -51.014 -13.595 95.279 1.00 86.94 81 ARG A CA 1
ATOM 638 C C . ARG A 1 81 ? -49.924 -14.328 94.498 1.00 86.94 81 ARG A C 1
ATOM 640 O O . ARG A 1 81 ? -49.619 -13.931 93.378 1.00 86.94 81 ARG A O 1
ATOM 647 N N . ARG A 1 82 ? -49.408 -15.425 95.051 1.00 86.50 82 ARG A N 1
ATOM 648 C CA . ARG A 1 82 ? -48.374 -16.262 94.433 1.00 86.50 82 ARG A CA 1
ATOM 649 C C . ARG A 1 82 ? -48.889 -17.004 93.199 1.00 86.50 82 ARG A C 1
ATOM 651 O O . ARG A 1 82 ? -48.182 -17.071 92.204 1.00 86.50 82 ARG A O 1
ATOM 658 N N . GLU A 1 83 ? -50.133 -17.475 93.224 1.00 88.25 83 GLU A N 1
ATOM 659 C CA . GLU A 1 83 ? -50.822 -18.048 92.062 1.00 88.25 83 GLU A CA 1
ATOM 660 C C . GLU A 1 83 ? -50.977 -17.019 90.940 1.00 88.25 83 GLU A C 1
ATOM 662 O O . GLU A 1 83 ? -50.645 -17.310 89.797 1.00 88.25 83 GLU A O 1
ATOM 667 N N . ARG A 1 84 ? -51.389 -15.782 91.257 1.00 88.50 84 ARG A N 1
ATOM 668 C CA . ARG A 1 84 ? -51.448 -14.693 90.265 1.00 88.50 84 ARG A CA 1
ATOM 669 C C . ARG A 1 84 ? -50.076 -14.340 89.691 1.00 88.50 84 ARG A C 1
ATOM 671 O O . ARG A 1 84 ? -49.971 -14.090 88.494 1.00 88.50 84 ARG A O 1
ATOM 678 N N . GLU A 1 85 ? -49.029 -14.328 90.514 1.00 88.69 85 GLU A N 1
ATOM 679 C CA . GLU A 1 85 ? -47.653 -14.117 90.045 1.00 88.69 85 GLU A CA 1
ATOM 680 C C . GLU A 1 85 ? -47.171 -15.242 89.125 1.00 88.69 85 GLU A C 1
ATOM 682 O O . GLU A 1 85 ? -46.530 -14.959 88.115 1.00 88.69 85 GLU A O 1
ATOM 687 N N . LEU A 1 86 ? -47.478 -16.501 89.447 1.00 87.62 86 LEU A N 1
ATOM 688 C CA . LEU A 1 86 ? -47.150 -17.643 88.592 1.00 87.62 86 LEU A CA 1
ATOM 689 C C . LEU A 1 86 ? -47.904 -17.575 87.264 1.00 87.62 86 LEU A C 1
ATOM 691 O O . LEU A 1 86 ? -47.284 -17.729 86.220 1.00 87.62 86 LEU A O 1
ATOM 695 N N . LEU A 1 87 ? -49.194 -17.240 87.295 1.00 88.69 87 LEU A N 1
ATOM 696 C CA . LEU A 1 87 ? -50.024 -17.122 86.097 1.00 88.69 87 LEU A CA 1
ATOM 697 C C . LEU A 1 87 ? -49.576 -15.967 85.181 1.00 88.69 87 LEU A C 1
ATOM 699 O O . LEU A 1 87 ? -49.664 -16.066 83.959 1.00 88.69 87 LEU A O 1
ATOM 703 N N . ASN A 1 88 ? -49.074 -14.869 85.758 1.00 87.38 88 ASN A N 1
ATOM 704 C CA . ASN A 1 88 ? -48.455 -13.786 84.991 1.00 87.38 88 ASN A CA 1
ATOM 705 C C . ASN A 1 88 ? -47.112 -14.217 84.389 1.00 87.38 88 ASN A C 1
ATOM 707 O O . ASN A 1 88 ? -46.865 -13.944 83.221 1.00 87.38 88 ASN A O 1
ATOM 711 N N . LYS A 1 89 ? -46.271 -14.933 85.147 1.00 89.81 89 LYS A N 1
ATOM 712 C CA . LYS A 1 89 ? -45.004 -15.476 84.629 1.00 89.81 89 LYS A CA 1
ATOM 713 C C . LYS A 1 89 ? -45.218 -16.499 83.515 1.00 89.81 89 LYS A C 1
ATOM 715 O O . LYS A 1 89 ? -44.410 -16.553 82.598 1.00 89.81 89 LYS A O 1
ATOM 720 N N . GLU A 1 90 ? -46.280 -17.295 83.595 1.00 89.88 90 GLU A N 1
ATOM 721 C CA . GLU A 1 90 ? -46.671 -18.255 82.560 1.00 89.88 90 GLU A CA 1
ATOM 722 C C . GLU A 1 90 ? -47.107 -17.528 81.281 1.00 89.88 90 GLU A C 1
ATOM 724 O O . GLU A 1 90 ? -46.580 -17.811 80.210 1.00 89.88 90 GLU A O 1
ATOM 729 N N . ARG A 1 91 ? -47.933 -16.477 81.405 1.00 88.25 91 ARG A N 1
ATOM 730 C CA . ARG A 1 91 ? -48.268 -15.594 80.275 1.00 88.25 91 ARG A CA 1
ATOM 731 C C . ARG A 1 91 ? -47.048 -14.909 79.656 1.00 88.25 91 ARG A C 1
ATOM 733 O O . ARG A 1 91 ? -46.945 -14.867 78.434 1.00 88.25 91 ARG A O 1
ATOM 740 N N . ASP A 1 92 ? -46.128 -14.396 80.471 1.00 91.38 92 ASP A N 1
ATOM 741 C CA . ASP A 1 92 ? -44.880 -13.791 79.986 1.00 91.38 92 ASP A CA 1
ATOM 742 C C . ASP A 1 92 ? -44.000 -14.824 79.262 1.00 91.38 92 ASP A C 1
ATOM 744 O O . ASP A 1 92 ? -43.294 -14.493 78.308 1.00 91.38 92 ASP A O 1
ATOM 748 N N . PHE A 1 93 ? -44.017 -16.081 79.717 1.00 89.69 93 PHE A N 1
ATOM 749 C CA . PHE A 1 93 ? -43.279 -17.171 79.087 1.00 89.69 93 PHE A CA 1
ATOM 750 C C . PHE A 1 93 ? -43.881 -17.546 77.731 1.00 89.69 93 PHE A C 1
ATOM 752 O O . PHE A 1 93 ? -43.138 -17.664 76.757 1.00 89.69 93 PHE A O 1
ATOM 759 N N . ASP A 1 94 ? -45.207 -17.653 77.643 1.00 87.69 94 ASP A N 1
ATOM 760 C CA . ASP A 1 94 ? -45.914 -17.921 76.389 1.00 87.69 94 ASP A CA 1
ATOM 761 C C . ASP A 1 94 ? -45.708 -16.792 75.370 1.00 87.69 94 ASP A C 1
ATOM 763 O O . ASP A 1 94 ? -45.398 -17.059 74.210 1.00 87.69 94 ASP A O 1
ATOM 767 N N . GLN A 1 95 ? -45.770 -15.527 75.805 1.00 89.50 95 GLN A N 1
ATOM 768 C CA . GLN A 1 95 ? -45.467 -14.378 74.943 1.00 89.50 95 GLN A CA 1
ATOM 769 C C . GLN A 1 95 ? -44.026 -14.408 74.425 1.00 89.50 95 GLN A C 1
ATOM 771 O O . GLN A 1 95 ? -43.793 -14.211 73.235 1.00 89.50 95 GLN A O 1
ATOM 776 N N . LYS A 1 96 ? -43.048 -14.704 75.291 1.00 89.69 96 LYS A N 1
ATOM 777 C CA . LYS A 1 96 ? -41.646 -14.841 74.869 1.00 89.69 96 LYS A CA 1
ATOM 778 C C . LYS A 1 96 ? -41.442 -15.999 73.902 1.00 89.69 96 LYS A C 1
ATOM 780 O O . LYS A 1 96 ? -40.618 -15.890 73.000 1.00 89.69 96 LYS A O 1
ATOM 785 N N . LYS A 1 97 ? -42.162 -17.103 74.087 1.00 89.19 97 LYS A N 1
ATOM 786 C CA . LYS A 1 97 ? -42.098 -18.258 73.192 1.00 89.19 97 LYS A CA 1
ATOM 787 C C . LYS A 1 97 ? -42.627 -17.906 71.801 1.00 89.19 97 LYS A C 1
ATOM 789 O O . LYS A 1 97 ? -41.989 -18.262 70.814 1.00 89.19 97 LYS A O 1
ATOM 794 N N . GLU A 1 98 ? -43.719 -17.151 71.733 1.00 89.25 98 GLU A N 1
ATOM 795 C CA . GLU A 1 98 ? -44.267 -16.640 70.474 1.00 89.25 98 GLU A CA 1
ATOM 796 C C . GLU A 1 98 ? -43.299 -15.656 69.794 1.00 89.25 98 GLU A C 1
ATOM 798 O O . GLU A 1 98 ? -43.006 -15.791 68.609 1.00 89.25 98 GLU A O 1
ATOM 803 N N . GLU A 1 99 ? -42.710 -14.717 70.548 1.00 87.88 99 GLU A N 1
ATOM 804 C CA . GLU A 1 99 ? -41.692 -13.798 70.018 1.00 87.88 99 GLU A CA 1
ATOM 805 C C . GLU A 1 99 ? -40.463 -14.530 69.464 1.00 87.88 99 GLU A C 1
ATOM 807 O O . GLU A 1 99 ? -39.901 -14.111 68.451 1.00 87.88 99 GLU A O 1
ATOM 812 N N . ILE A 1 100 ? -40.021 -15.604 70.127 1.00 87.31 100 ILE A N 1
ATOM 813 C CA . ILE A 1 100 ? -38.919 -16.444 69.644 1.00 87.31 100 ILE A CA 1
ATOM 814 C C . ILE A 1 100 ? -39.327 -17.140 68.345 1.00 87.31 100 ILE A C 1
ATOM 816 O O . ILE A 1 100 ? -38.561 -17.095 67.388 1.00 87.31 100 ILE A O 1
ATOM 820 N N . SER A 1 101 ? -40.535 -17.705 68.278 1.00 89.44 101 SER A N 1
ATOM 821 C CA . SER A 1 101 ? -41.048 -18.368 67.072 1.00 89.44 101 SER A CA 1
ATOM 822 C C . SER A 1 101 ? -41.094 -17.418 65.871 1.00 89.44 101 SER A C 1
ATOM 824 O O . SER A 1 101 ? -40.629 -17.765 64.787 1.00 89.44 101 SER A O 1
ATOM 826 N N . ILE A 1 102 ? -41.587 -16.191 66.066 1.00 89.44 102 ILE A N 1
ATOM 827 C CA . ILE A 1 102 ? -41.630 -15.166 65.012 1.00 89.44 102 ILE A CA 1
ATOM 828 C C . ILE A 1 102 ? -40.210 -14.790 64.568 1.00 89.44 102 ILE A C 1
ATOM 830 O O . ILE A 1 102 ? -39.925 -14.739 63.373 1.00 89.44 102 ILE A O 1
ATOM 834 N N . LYS A 1 103 ? -39.286 -14.576 65.515 1.00 87.56 103 LYS A N 1
ATOM 835 C CA . LYS A 1 103 ? -37.883 -14.263 65.195 1.00 87.56 103 LYS A CA 1
ATOM 836 C C . LYS A 1 103 ? -37.179 -15.402 64.459 1.00 87.56 103 LYS A C 1
ATOM 838 O O . LYS A 1 103 ? -36.352 -15.134 63.591 1.00 87.56 103 LYS A O 1
ATOM 843 N N . GLU A 1 104 ? -37.488 -16.656 64.778 1.00 88.19 104 GLU A N 1
ATOM 844 C CA . GLU A 1 104 ? -36.965 -17.819 64.055 1.00 88.19 104 GLU A CA 1
ATOM 845 C C . GLU A 1 104 ? -37.468 -17.867 62.607 1.00 88.19 104 GLU A C 1
ATOM 847 O O . GLU A 1 104 ? -36.689 -18.165 61.702 1.00 88.19 104 GLU A O 1
ATOM 852 N N . GLU A 1 105 ? -38.738 -17.540 62.356 1.00 86.44 105 GLU A N 1
ATOM 853 C CA . GLU A 1 105 ? -39.258 -17.432 60.988 1.00 86.44 105 GLU A CA 1
ATOM 854 C C . GLU A 1 105 ? -38.635 -16.259 60.221 1.00 86.44 105 GLU A C 1
ATOM 856 O O . GLU A 1 105 ? -38.212 -16.435 59.077 1.00 86.44 105 GLU A O 1
ATOM 861 N N . GLU A 1 106 ? -38.484 -15.091 60.850 1.00 86.81 106 GLU A N 1
ATOM 862 C CA . GLU A 1 106 ? -37.790 -13.948 60.242 1.00 86.81 106 GLU A CA 1
ATOM 863 C C . GLU A 1 106 ? -36.333 -14.274 59.883 1.00 86.81 106 GLU A C 1
ATOM 865 O O . GLU A 1 106 ? -35.835 -13.842 58.839 1.00 86.81 106 GLU A O 1
ATOM 870 N N . LEU A 1 107 ? -35.637 -15.037 60.732 1.00 85.81 107 LEU A N 1
ATOM 871 C CA . LEU A 1 107 ? -34.274 -15.492 60.460 1.00 85.81 107 LEU A CA 1
ATOM 872 C C . LEU A 1 107 ? -34.225 -16.457 59.275 1.00 85.81 107 LEU A C 1
ATOM 874 O O . LEU A 1 107 ? -33.369 -16.281 58.412 1.00 85.81 107 LEU A O 1
ATOM 878 N N . LYS A 1 108 ? -35.167 -17.403 59.176 1.00 88.88 108 LYS A N 1
ATOM 879 C CA . LYS A 1 108 ? -35.263 -18.315 58.022 1.00 88.88 108 LYS A CA 1
ATOM 880 C C . LYS A 1 108 ? -35.483 -17.561 56.713 1.00 88.88 108 LYS A C 1
ATOM 882 O O . LYS A 1 108 ? -34.865 -17.889 55.706 1.00 88.88 108 LYS A O 1
ATOM 887 N N . VAL A 1 109 ? -36.333 -16.532 56.714 1.00 88.50 109 VAL A N 1
ATOM 888 C CA . VAL A 1 109 ? -36.555 -15.698 55.521 1.00 88.50 109 VAL A CA 1
ATOM 889 C C . VAL A 1 109 ? -35.276 -14.952 55.133 1.00 88.50 109 VAL A C 1
ATOM 891 O O . VAL A 1 109 ? -34.882 -14.985 53.969 1.00 88.50 109 VAL A O 1
ATOM 894 N N . LYS A 1 110 ? -34.576 -14.348 56.102 1.00 87.94 110 LYS A N 1
ATOM 895 C CA . LYS A 1 110 ? -33.293 -13.669 55.847 1.00 87.94 110 LYS A CA 1
ATOM 896 C C . LYS A 1 110 ? -32.207 -14.620 55.346 1.00 87.94 110 LYS A C 1
ATOM 898 O O . LYS A 1 110 ? -31.398 -14.224 54.515 1.00 87.94 110 LYS A O 1
ATOM 903 N N . GLU A 1 111 ? -32.180 -15.853 55.837 1.00 88.88 111 GLU A N 1
ATOM 904 C CA . GLU A 1 111 ? -31.239 -16.883 55.392 1.00 88.88 111 GLU A CA 1
ATOM 905 C C . GLU A 1 111 ? -31.485 -17.279 53.929 1.00 88.88 111 GLU A C 1
ATOM 907 O O . GLU A 1 111 ? -30.543 -17.348 53.140 1.00 88.88 111 GLU A O 1
ATOM 912 N N . ILE A 1 112 ? -32.753 -17.431 53.536 1.00 88.94 112 ILE A N 1
ATOM 913 C CA . ILE A 1 112 ? -33.142 -17.674 52.140 1.00 88.94 112 ILE A CA 1
ATOM 914 C C . ILE A 1 112 ? -32.745 -16.494 51.244 1.00 88.94 112 ILE A C 1
ATOM 916 O O . ILE A 1 112 ? -32.235 -16.697 50.141 1.00 88.94 112 ILE A O 1
ATOM 920 N N . ASP A 1 113 ? -32.962 -15.258 51.694 1.00 83.19 113 ASP A N 1
ATOM 921 C CA . ASP A 1 113 ? -32.574 -14.074 50.925 1.00 83.19 113 ASP A CA 1
ATOM 922 C C . ASP A 1 113 ? -31.050 -13.983 50.767 1.00 83.19 113 ASP A C 1
ATOM 924 O O . ASP A 1 113 ? -30.557 -13.697 49.673 1.00 83.19 113 ASP A O 1
ATOM 928 N N . LEU A 1 114 ? -30.285 -14.304 51.813 1.00 84.94 114 LEU A N 1
ATOM 929 C CA . LEU A 1 114 ? -28.824 -14.378 51.740 1.00 84.94 114 LEU A CA 1
ATOM 930 C C . LEU A 1 114 ? -28.352 -15.444 50.747 1.00 84.94 114 LEU A C 1
ATOM 932 O O . LEU A 1 114 ? -27.472 -15.147 49.940 1.00 84.94 114 LEU A O 1
ATOM 936 N N . GLN A 1 115 ? -28.963 -16.632 50.744 1.00 85.44 115 GLN A N 1
ATOM 937 C CA . GLN A 1 115 ? -28.656 -17.676 49.759 1.00 85.44 115 GLN A CA 1
ATOM 938 C C . GLN A 1 115 ? -28.899 -17.197 48.327 1.00 85.44 115 GLN A C 1
ATOM 940 O O . GLN A 1 115 ? -28.002 -17.283 47.493 1.00 85.44 115 GLN A O 1
ATOM 945 N N . LYS A 1 116 ? -30.063 -16.602 48.043 1.00 84.38 116 LYS A N 1
ATOM 946 C CA . LYS A 1 116 ? -30.367 -16.065 46.704 1.00 84.38 116 LYS A CA 1
ATOM 947 C C . LYS A 1 116 ? -29.393 -14.969 46.278 1.00 84.38 116 LYS A C 1
ATOM 949 O O . LYS A 1 116 ? -29.034 -14.864 45.103 1.00 84.38 116 LYS A O 1
ATOM 954 N N . THR A 1 117 ? -28.963 -14.141 47.229 1.00 78.06 117 THR A N 1
ATOM 955 C CA . THR A 1 117 ? -27.980 -13.085 46.969 1.00 78.06 117 THR A CA 1
ATOM 956 C C . THR A 1 117 ? -26.610 -13.689 46.650 1.00 78.06 117 THR A C 1
ATOM 958 O O . THR A 1 117 ? -25.964 -13.254 45.700 1.00 78.06 117 THR A O 1
ATOM 961 N N . GLN A 1 118 ? -26.188 -14.729 47.377 1.00 82.81 118 GLN A N 1
ATOM 962 C CA . GLN A 1 118 ? -24.954 -15.470 47.092 1.00 82.81 118 GLN A CA 1
ATOM 963 C C . GLN A 1 118 ? -24.993 -16.148 45.719 1.00 82.81 118 GLN A C 1
ATOM 965 O O . GLN A 1 118 ? -24.048 -16.002 44.949 1.00 82.81 118 GLN A O 1
ATOM 970 N N . GLU A 1 119 ? -26.094 -16.817 45.376 1.00 84.12 119 GLU A N 1
ATOM 971 C CA . GLU A 1 119 ? -26.282 -17.444 44.060 1.00 84.12 119 GLU A CA 1
ATOM 972 C C . GLU A 1 119 ? -26.204 -16.416 42.921 1.00 84.12 119 GLU A C 1
ATOM 974 O O . GLU A 1 119 ? -25.564 -16.663 41.901 1.00 84.12 119 GLU A O 1
ATOM 979 N N . SER A 1 120 ? -26.796 -15.232 43.109 1.00 77.69 120 SER A N 1
ATOM 980 C CA . SER A 1 120 ? -26.737 -14.146 42.121 1.00 77.69 120 SER A CA 1
ATOM 981 C C . SER A 1 120 ? -25.318 -13.592 41.945 1.00 77.69 120 SER A C 1
ATOM 983 O O . SER A 1 120 ? -24.903 -13.301 40.824 1.00 77.69 120 SER A O 1
ATOM 985 N N . ILE A 1 121 ? -24.556 -13.456 43.037 1.00 79.75 121 ILE A N 1
ATOM 986 C CA . ILE A 1 121 ? -23.154 -13.013 42.991 1.00 79.75 121 ILE A CA 1
ATOM 987 C C . ILE A 1 121 ? -22.291 -14.037 42.245 1.00 79.75 121 ILE A C 1
ATOM 989 O O . ILE A 1 121 ? -21.472 -13.646 41.412 1.00 79.75 121 ILE A O 1
ATOM 993 N N . GLU A 1 122 ? -22.492 -15.330 42.499 1.00 84.69 122 GLU A N 1
ATOM 994 C CA . GLU A 1 122 ? -21.727 -16.393 41.842 1.00 84.69 122 GLU A CA 1
ATOM 995 C C . GLU A 1 122 ? -22.022 -16.440 40.333 1.00 84.69 122 GLU A C 1
ATOM 997 O O . GLU A 1 122 ? -21.094 -16.477 39.529 1.00 84.69 122 GLU A O 1
ATOM 1002 N N . GLN A 1 123 ? -23.291 -16.300 39.928 1.00 79.44 123 GLN A N 1
ATOM 1003 C CA . GLN A 1 123 ? -23.672 -16.218 38.510 1.00 79.44 123 GLN A CA 1
ATOM 1004 C C . GLN A 1 123 ? -23.060 -15.004 37.796 1.00 79.44 123 GLN A C 1
ATOM 1006 O O . GLN A 1 123 ? -22.598 -15.121 36.660 1.00 79.44 123 GLN A O 1
ATOM 1011 N N . LEU A 1 124 ? -23.030 -13.836 38.448 1.00 77.62 124 LEU A N 1
ATOM 1012 C CA . LEU A 1 124 ? -22.388 -12.640 37.892 1.00 77.62 124 LEU A CA 1
ATOM 1013 C C . LEU A 1 124 ? -20.874 -12.825 37.742 1.00 77.62 124 LEU A C 1
ATOM 1015 O O . LEU A 1 124 ? -20.292 -12.370 36.756 1.00 77.62 124 LEU A O 1
ATOM 1019 N N . ARG A 1 125 ? -20.237 -13.512 38.697 1.00 85.19 125 ARG A N 1
ATOM 1020 C CA . ARG A 1 125 ? -18.809 -13.828 38.642 1.00 85.19 125 ARG A CA 1
ATOM 1021 C C . ARG A 1 125 ? -18.494 -14.802 37.507 1.00 85.19 125 ARG A C 1
ATOM 1023 O O . ARG A 1 125 ? -17.615 -14.509 36.701 1.00 85.19 125 ARG A O 1
ATOM 1030 N N . GLU A 1 126 ? -19.223 -15.911 37.404 1.00 82.75 126 GLU A N 1
ATOM 1031 C CA . GLU A 1 126 ? -19.047 -16.898 36.330 1.00 82.75 126 GLU A CA 1
ATOM 1032 C C . GLU A 1 126 ? -19.299 -16.285 34.944 1.00 82.75 126 GLU A C 1
ATOM 1034 O O . GLU A 1 126 ? -18.524 -16.518 34.012 1.00 82.75 126 GLU A O 1
ATOM 1039 N N . GLY A 1 127 ? -20.335 -15.447 34.815 1.00 83.19 127 GLY A N 1
ATOM 1040 C CA . GLY A 1 127 ? -20.622 -14.702 33.588 1.00 83.19 127 GLY A CA 1
ATOM 1041 C C . GLY A 1 127 ? -19.477 -13.766 33.194 1.00 83.19 127 GLY A C 1
ATOM 1042 O O . GLY A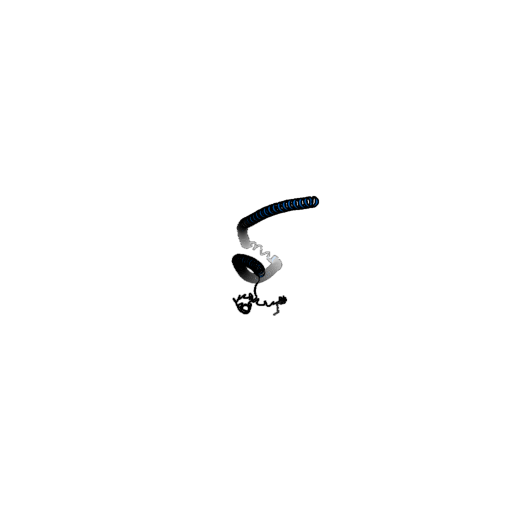 1 127 ? -19.005 -13.807 32.058 1.00 83.19 127 GLY A O 1
ATOM 1043 N N . GLY A 1 128 ? -18.960 -12.985 34.147 1.00 83.56 128 GLY A N 1
ATOM 1044 C CA . GLY A 1 128 ? -17.831 -12.082 33.913 1.00 83.56 128 GLY A CA 1
ATOM 1045 C C . GLY A 1 128 ? -16.529 -12.807 33.554 1.00 83.56 128 GLY A C 1
ATOM 1046 O O . GLY A 1 128 ? -15.826 -12.394 32.632 1.00 83.56 128 GLY A O 1
ATOM 1047 N N . GLU A 1 129 ? -16.207 -13.908 34.238 1.00 84.44 129 GLU A N 1
ATOM 1048 C CA . GLU A 1 129 ? -15.025 -14.732 33.942 1.00 84.44 129 GLU A CA 1
ATOM 1049 C C . GLU A 1 129 ? -15.107 -15.358 32.538 1.00 84.44 129 GLU A C 1
ATOM 1051 O O . GLU A 1 129 ? -14.126 -15.336 31.785 1.00 84.44 129 GLU A O 1
ATOM 1056 N N . SER A 1 130 ? -16.286 -15.862 32.158 1.00 82.94 130 SER A N 1
ATOM 1057 C CA . SER A 1 130 ? -16.580 -16.377 30.815 1.00 82.94 130 SER A CA 1
ATOM 1058 C C . SER A 1 130 ? -16.364 -15.311 29.738 1.00 82.94 130 SER A C 1
ATOM 1060 O O . SER A 1 130 ? -15.631 -15.543 28.771 1.00 82.94 130 SER A O 1
ATOM 1062 N N . ASP A 1 131 ? -16.949 -14.127 29.914 1.00 83.69 131 ASP A N 1
ATOM 1063 C CA . ASP A 1 131 ? -16.883 -13.055 28.920 1.00 83.69 131 ASP A CA 1
ATOM 1064 C C . ASP A 1 131 ? -15.453 -12.538 28.735 1.00 83.69 131 ASP A C 1
ATOM 1066 O O . ASP A 1 131 ? -14.986 -12.368 27.603 1.00 83.69 131 ASP A O 1
ATOM 1070 N N . ILE A 1 132 ? -14.709 -12.366 29.833 1.00 84.38 132 ILE A N 1
ATOM 1071 C CA . ILE A 1 132 ? -13.294 -11.977 29.789 1.00 84.38 132 ILE A CA 1
ATOM 1072 C C . ILE A 1 132 ? -12.475 -13.020 29.028 1.00 84.38 132 ILE A C 1
ATOM 1074 O O . ILE A 1 132 ? -11.639 -12.658 28.194 1.00 84.38 132 ILE A O 1
ATOM 1078 N N . LYS A 1 133 ? -12.722 -14.310 29.268 1.00 87.88 133 LYS A N 1
ATOM 1079 C CA . LYS A 1 133 ? -12.014 -15.395 28.585 1.00 87.88 133 LYS A CA 1
ATOM 1080 C C . LYS A 1 133 ? -12.289 -15.396 27.082 1.00 87.88 133 LYS A C 1
ATOM 1082 O O . LYS A 1 133 ? -11.346 -15.470 26.296 1.00 87.88 133 LYS A O 1
ATOM 1087 N N . VAL A 1 134 ? -13.549 -15.245 26.673 1.00 86.62 134 VAL A N 1
ATOM 1088 C CA . VAL A 1 134 ? -13.934 -15.178 25.252 1.00 86.62 134 VAL A CA 1
ATOM 1089 C C . VAL A 1 134 ? -13.304 -13.965 24.567 1.00 86.62 134 VAL A C 1
ATOM 1091 O O . VAL A 1 134 ? -12.780 -14.082 23.456 1.00 86.62 134 VAL A O 1
ATOM 1094 N N . ILE A 1 135 ? -13.313 -12.798 25.219 1.00 82.38 135 ILE A N 1
ATOM 1095 C CA . ILE A 1 135 ? -12.672 -11.586 24.693 1.00 82.38 135 ILE A CA 1
ATOM 1096 C C . ILE A 1 135 ? -11.164 -11.807 24.544 1.00 82.38 135 ILE A C 1
ATOM 1098 O O . ILE A 1 135 ? -10.607 -11.498 23.489 1.00 82.38 135 ILE A O 1
ATOM 1102 N N . TYR A 1 136 ? -10.514 -12.381 25.557 1.00 85.19 136 TYR A N 1
ATOM 1103 C CA . TYR A 1 136 ? -9.085 -12.674 25.528 1.00 85.19 136 TYR A CA 1
ATOM 1104 C C . TYR A 1 136 ? -8.719 -13.625 24.382 1.00 85.19 136 TYR A C 1
ATOM 1106 O O . TYR A 1 136 ? -7.834 -13.309 23.589 1.00 85.19 136 TYR A O 1
ATOM 1114 N N . GLU A 1 137 ? -9.437 -14.741 24.231 1.00 86.38 137 GLU A N 1
ATOM 1115 C CA . GLU A 1 137 ? -9.216 -15.709 23.148 1.00 86.38 137 GLU A CA 1
ATOM 1116 C C . GLU A 1 137 ? -9.413 -15.071 21.766 1.00 86.38 137 GLU A C 1
ATOM 1118 O O . GLU A 1 137 ? -8.614 -15.286 20.850 1.00 86.38 137 GLU A O 1
ATOM 1123 N N . LYS A 1 138 ? -10.446 -14.235 21.609 1.00 84.94 138 LYS A N 1
ATOM 1124 C CA . LYS A 1 138 ? -10.733 -13.544 20.347 1.00 84.94 138 LYS A CA 1
ATOM 1125 C C . LYS A 1 138 ? -9.635 -12.545 19.987 1.00 84.94 138 LYS A C 1
ATOM 1127 O O . LYS A 1 138 ? -9.180 -12.531 18.844 1.00 84.94 138 LYS A O 1
ATOM 1132 N N . VAL A 1 139 ? -9.184 -11.750 20.955 1.00 82.44 139 VAL A N 1
ATOM 1133 C CA . VAL A 1 139 ? -8.096 -10.778 20.780 1.00 82.44 139 VAL A CA 1
ATOM 1134 C C . VAL A 1 139 ? -6.778 -11.490 20.485 1.00 82.44 139 VAL A C 1
ATOM 1136 O O . VAL A 1 139 ? -6.066 -11.115 19.555 1.00 82.44 139 VAL A O 1
ATOM 1139 N N . GLN A 1 140 ? -6.469 -12.561 21.216 1.00 85.81 140 GLN A N 1
ATOM 1140 C CA . GLN A 1 140 ? -5.272 -13.363 20.988 1.00 85.81 140 GLN A CA 1
ATOM 1141 C C . GLN A 1 140 ? -5.253 -13.954 19.574 1.00 85.81 140 GLN A C 1
ATOM 1143 O O . GLN A 1 140 ? -4.233 -13.866 18.889 1.00 85.81 140 GLN A O 1
ATOM 1148 N N . LYS A 1 141 ? -6.383 -14.502 19.112 1.00 88.50 141 LYS A N 1
ATOM 1149 C CA . LYS A 1 141 ? -6.512 -15.048 17.758 1.00 88.50 141 LYS A CA 1
ATOM 1150 C C . LYS A 1 141 ? -6.359 -13.965 16.689 1.00 88.50 141 LYS A C 1
ATOM 1152 O O . LYS A 1 141 ? -5.620 -14.163 15.735 1.00 88.50 141 LYS A O 1
ATOM 1157 N N . GLN A 1 142 ? -6.965 -12.792 16.886 1.00 82.31 142 GLN A N 1
ATOM 1158 C CA . GLN A 1 142 ? -6.788 -11.652 15.980 1.00 82.31 142 GLN A CA 1
ATOM 1159 C C . GLN A 1 142 ? -5.324 -11.214 15.876 1.00 82.31 142 GLN A C 1
ATOM 1161 O O . GLN A 1 142 ? -4.833 -10.993 14.771 1.00 82.31 142 GLN A O 1
ATOM 1166 N N . PHE A 1 143 ? -4.608 -11.126 17.000 1.00 81.56 143 PHE A N 1
ATOM 1167 C CA . PHE A 1 143 ? -3.182 -10.800 16.979 1.00 81.56 143 PHE A CA 1
ATOM 1168 C C . PHE A 1 143 ? -2.345 -11.885 16.294 1.00 81.56 143 PHE A C 1
ATOM 1170 O O . PHE A 1 143 ? -1.409 -11.555 15.566 1.00 81.56 143 PHE A O 1
ATOM 1177 N N . GLN A 1 144 ? -2.675 -13.166 16.485 1.00 87.38 144 GLN A N 1
ATOM 1178 C CA . GLN A 1 144 ? -2.010 -14.265 15.780 1.00 87.38 144 GLN A CA 1
ATOM 1179 C C . GLN A 1 144 ? -2.238 -14.192 14.267 1.00 87.38 144 GLN A C 1
ATOM 1181 O O . GLN A 1 144 ? -1.265 -14.223 13.515 1.00 87.38 144 GLN A O 1
ATOM 1186 N N . ASP A 1 145 ? -3.483 -14.008 13.828 1.00 85.38 145 ASP A N 1
ATOM 1187 C CA . ASP A 1 145 ? -3.832 -13.898 12.409 1.00 85.38 145 ASP A CA 1
ATOM 1188 C C . ASP A 1 145 ? -3.139 -12.687 11.757 1.00 85.38 145 ASP A C 1
ATOM 1190 O O . ASP A 1 145 ? -2.599 -12.783 10.652 1.00 85.38 145 ASP A O 1
ATOM 1194 N N . GLN A 1 146 ? -3.074 -11.550 12.461 1.00 83.31 146 GLN A N 1
ATOM 1195 C CA . GLN A 1 146 ? -2.344 -10.366 11.998 1.00 83.31 146 GLN A CA 1
ATOM 1196 C C . GLN A 1 146 ? -0.836 -10.621 11.877 1.00 83.31 146 GLN A C 1
ATOM 1198 O O . GLN A 1 146 ? -0.232 -10.244 10.871 1.00 83.31 146 GLN A O 1
ATOM 1203 N N . LEU A 1 147 ? -0.220 -11.281 12.861 1.00 85.81 147 LEU A N 1
ATOM 1204 C CA . LEU A 1 147 ? 1.203 -11.632 12.815 1.00 85.81 147 LEU A CA 1
ATOM 1205 C C . LEU A 1 147 ? 1.522 -12.598 11.664 1.00 85.81 147 LEU A C 1
ATOM 1207 O O . LEU A 1 147 ? 2.529 -12.420 10.974 1.00 85.81 147 LEU A O 1
ATOM 1211 N N . GLU A 1 148 ? 0.666 -13.592 11.426 1.00 87.75 148 GLU A N 1
ATOM 1212 C CA . GLU A 1 148 ? 0.782 -14.536 10.307 1.00 87.75 148 GLU A CA 1
ATOM 1213 C C . GLU A 1 148 ? 0.674 -13.808 8.954 1.00 87.75 148 GLU A C 1
ATOM 1215 O O . GLU A 1 148 ? 1.478 -14.042 8.042 1.00 87.75 148 GLU A O 1
ATOM 1220 N N . GLY A 1 149 ? -0.270 -12.864 8.849 1.00 83.25 149 GLY A N 1
ATOM 1221 C CA . GLY A 1 149 ? -0.441 -11.991 7.688 1.00 83.25 149 GLY A CA 1
ATOM 1222 C C . GLY A 1 149 ? 0.802 -11.146 7.410 1.00 83.25 149 GLY A C 1
ATOM 1223 O O . GLY A 1 149 ? 1.343 -11.184 6.303 1.00 83.25 149 GLY A O 1
ATOM 1224 N N . MET A 1 150 ? 1.331 -10.460 8.430 1.00 84.12 150 MET A N 1
ATOM 1225 C CA . MET A 1 150 ? 2.552 -9.656 8.303 1.00 84.12 150 MET A CA 1
ATOM 1226 C C . MET A 1 150 ? 3.763 -10.508 7.908 1.00 84.12 150 MET A C 1
ATOM 1228 O O . MET A 1 150 ? 4.553 -10.110 7.052 1.00 84.12 150 MET A O 1
ATOM 1232 N N . LYS A 1 151 ? 3.913 -11.706 8.485 1.00 86.00 151 LYS A N 1
ATOM 1233 C CA . LYS A 1 151 ? 4.992 -12.641 8.136 1.00 86.00 151 LYS A CA 1
ATOM 1234 C C . LYS A 1 151 ? 4.900 -13.091 6.676 1.00 86.00 151 LYS A C 1
ATOM 1236 O O . LYS A 1 151 ? 5.914 -13.124 5.977 1.00 86.00 151 LYS A O 1
ATOM 1241 N N . SER A 1 152 ? 3.695 -13.405 6.211 1.00 86.25 152 SER A N 1
ATOM 1242 C CA . SER A 1 152 ? 3.432 -13.768 4.815 1.00 86.25 152 SER A CA 1
ATOM 1243 C C . SER A 1 152 ? 3.763 -12.619 3.860 1.00 86.25 152 SER A C 1
ATOM 1245 O O . SER A 1 152 ? 4.446 -12.826 2.855 1.00 86.25 152 SER A O 1
ATOM 1247 N N . GLU A 1 153 ? 3.372 -11.390 4.202 1.00 85.38 153 GLU A N 1
ATOM 1248 C CA . GLU A 1 153 ? 3.664 -10.205 3.395 1.00 85.38 153 GLU A CA 1
ATOM 1249 C C . GLU A 1 153 ? 5.169 -9.894 3.340 1.00 85.38 153 GLU A C 1
ATOM 1251 O O . GLU A 1 153 ? 5.713 -9.604 2.270 1.00 85.38 153 GLU A O 1
ATOM 1256 N N . ILE A 1 154 ? 5.871 -10.013 4.472 1.00 89.69 154 ILE A N 1
ATOM 1257 C CA . ILE A 1 154 ? 7.330 -9.850 4.548 1.00 89.69 154 ILE A CA 1
ATOM 1258 C C . ILE A 1 154 ? 8.032 -10.871 3.652 1.00 89.69 154 ILE A C 1
ATOM 1260 O O . ILE A 1 154 ? 8.939 -10.502 2.903 1.00 89.69 154 ILE A O 1
ATOM 1264 N N . ASN A 1 155 ? 7.606 -12.136 3.680 1.00 88.19 155 ASN A N 1
ATOM 1265 C CA . ASN A 1 155 ? 8.170 -13.170 2.815 1.00 88.19 155 ASN A CA 1
ATOM 1266 C C . ASN A 1 155 ? 7.961 -12.841 1.334 1.00 88.19 155 ASN A C 1
ATOM 1268 O O . ASN A 1 155 ? 8.910 -12.909 0.551 1.00 88.19 155 ASN A O 1
ATOM 1272 N N . LEU A 1 156 ? 6.751 -12.418 0.959 1.00 88.44 156 LEU A N 1
ATOM 1273 C CA . LEU A 1 156 ? 6.425 -12.058 -0.419 1.00 88.44 156 LEU A CA 1
ATOM 1274 C C . LEU A 1 156 ? 7.264 -10.867 -0.909 1.00 88.44 156 LEU A C 1
ATOM 1276 O O . LEU A 1 156 ? 7.840 -10.918 -1.998 1.00 88.44 156 LEU A O 1
ATOM 1280 N N . LYS A 1 157 ? 7.414 -9.822 -0.084 1.00 85.31 157 LYS A N 1
ATOM 1281 C CA . LYS A 1 157 ? 8.308 -8.687 -0.374 1.00 85.31 157 LYS A CA 1
ATOM 1282 C C . LYS A 1 157 ? 9.768 -9.133 -0.473 1.00 85.31 157 LYS A C 1
ATOM 1284 O O . LYS A 1 157 ? 10.472 -8.709 -1.388 1.00 85.31 157 LYS A O 1
ATOM 1289 N N . GLY A 1 158 ? 10.214 -10.027 0.409 1.00 89.31 158 GLY A N 1
ATOM 1290 C CA . GLY A 1 158 ? 11.552 -10.616 0.369 1.00 89.31 158 GLY A CA 1
ATOM 1291 C C . GLY A 1 158 ? 11.833 -11.371 -0.934 1.00 89.31 158 GLY A C 1
ATOM 1292 O O . GLY A 1 158 ? 12.902 -11.210 -1.522 1.00 89.31 158 GLY A O 1
ATOM 1293 N N . GLU A 1 159 ? 10.873 -12.147 -1.440 1.00 89.94 159 GLU A N 1
ATOM 1294 C CA . GLU A 1 159 ? 10.996 -12.804 -2.746 1.00 89.94 159 GLU A CA 1
ATOM 1295 C C . GLU A 1 159 ? 11.011 -11.813 -3.911 1.00 89.94 159 GLU A C 1
ATOM 1297 O O . GLU A 1 159 ? 11.812 -11.962 -4.835 1.00 89.94 159 GLU A O 1
ATOM 1302 N N . GLN A 1 160 ? 10.156 -10.789 -3.878 1.00 86.94 160 GLN A N 1
ATOM 1303 C CA . GLN A 1 160 ? 10.147 -9.748 -4.907 1.00 86.94 160 GLN A CA 1
ATOM 1304 C C . GLN A 1 160 ? 11.486 -9.003 -4.972 1.00 86.94 160 GLN A C 1
ATOM 1306 O O . GLN A 1 160 ? 11.968 -8.722 -6.070 1.00 86.94 160 GLN A O 1
ATOM 1311 N N . ILE A 1 161 ? 12.103 -8.721 -3.820 1.00 89.56 161 ILE A N 1
ATOM 1312 C CA . ILE A 1 161 ? 13.442 -8.125 -3.745 1.00 89.56 161 ILE A CA 1
ATOM 1313 C C . ILE A 1 161 ? 14.473 -9.059 -4.383 1.00 89.56 161 ILE A C 1
ATOM 1315 O O . ILE A 1 161 ? 15.189 -8.625 -5.280 1.00 89.56 161 ILE A O 1
ATOM 1319 N N . LYS A 1 162 ? 14.487 -10.353 -4.030 1.00 91.44 162 LYS A N 1
ATOM 1320 C CA . LYS A 1 162 ? 15.410 -11.329 -4.640 1.00 91.44 162 LYS A CA 1
ATOM 1321 C C . LYS A 1 162 ? 15.293 -11.373 -6.166 1.00 91.44 162 LYS A C 1
ATOM 1323 O O . LYS A 1 162 ? 16.307 -11.345 -6.858 1.00 91.44 162 LYS A O 1
ATOM 1328 N N . ARG A 1 163 ? 14.067 -11.385 -6.703 1.00 89.31 163 ARG A N 1
ATOM 1329 C CA . ARG A 1 163 ? 13.834 -11.368 -8.160 1.00 89.31 163 ARG A CA 1
ATOM 1330 C C . ARG A 1 163 ? 14.347 -10.077 -8.802 1.00 89.31 163 ARG A C 1
ATOM 1332 O O . ARG A 1 163 ? 14.947 -10.127 -9.874 1.00 89.31 163 ARG A O 1
ATOM 1339 N N . LYS A 1 164 ? 14.143 -8.923 -8.155 1.00 89.62 164 LYS A N 1
ATOM 1340 C CA . LYS A 1 164 ? 14.687 -7.639 -8.626 1.00 89.62 164 LYS A CA 1
ATOM 1341 C C . LYS A 1 164 ? 16.216 -7.641 -8.615 1.00 89.62 164 LYS A C 1
ATOM 1343 O O . LYS A 1 164 ? 16.806 -7.227 -9.607 1.00 89.62 164 LYS A O 1
ATOM 1348 N N . ASP A 1 165 ? 16.845 -8.170 -7.571 1.00 90.88 165 ASP A N 1
ATOM 1349 C CA . ASP A 1 165 ? 18.305 -8.284 -7.486 1.00 90.88 165 ASP A CA 1
ATOM 1350 C C . ASP A 1 165 ? 18.875 -9.187 -8.591 1.00 90.88 165 ASP A C 1
ATOM 1352 O O . ASP A 1 165 ? 19.888 -8.862 -9.210 1.00 90.88 165 ASP A O 1
ATOM 1356 N N . GLU A 1 166 ? 18.213 -10.305 -8.897 1.00 92.12 166 GLU A N 1
ATOM 1357 C CA . GLU A 1 166 ? 18.590 -11.174 -10.018 1.00 92.12 166 GLU A CA 1
ATOM 1358 C C . GLU A 1 166 ? 18.446 -10.475 -11.376 1.00 92.12 166 GLU A C 1
ATOM 1360 O O . GLU A 1 166 ? 19.304 -10.629 -12.247 1.00 92.12 166 GLU A O 1
ATOM 1365 N N . MET A 1 167 ? 17.386 -9.684 -11.566 1.00 89.88 167 MET A N 1
ATOM 1366 C CA . MET A 1 167 ? 17.214 -8.877 -12.777 1.00 89.88 167 MET A CA 1
ATOM 1367 C C . MET A 1 167 ? 18.292 -7.800 -12.911 1.00 89.88 167 MET A C 1
ATOM 1369 O O . MET A 1 167 ? 18.791 -7.589 -14.015 1.00 89.88 167 MET A O 1
ATOM 1373 N N . ILE A 1 168 ? 18.657 -7.137 -11.811 1.00 91.25 168 ILE A N 1
ATOM 1374 C CA . ILE A 1 168 ? 19.732 -6.139 -11.788 1.00 91.25 168 ILE A CA 1
ATOM 1375 C C . ILE A 1 168 ? 21.051 -6.793 -12.196 1.00 91.25 168 ILE A C 1
ATOM 1377 O O . ILE A 1 168 ? 21.688 -6.316 -13.128 1.00 91.25 168 ILE A O 1
ATOM 1381 N N . LYS A 1 169 ? 21.403 -7.947 -11.612 1.00 93.31 169 LYS A N 1
ATOM 1382 C CA . LYS A 1 169 ? 22.619 -8.688 -11.992 1.00 93.31 169 LYS A CA 1
ATOM 1383 C C . LYS A 1 169 ? 22.667 -9.027 -13.480 1.00 93.31 169 LYS A C 1
ATOM 1385 O O . LYS A 1 169 ? 23.694 -8.827 -14.115 1.00 93.31 169 LYS A O 1
ATOM 1390 N N . LYS A 1 170 ? 21.555 -9.504 -14.053 1.00 91.94 170 LYS A N 1
ATOM 1391 C CA . LYS A 1 170 ? 21.483 -9.804 -15.494 1.00 91.94 170 LYS A CA 1
ATOM 1392 C C . LYS A 1 170 ? 21.723 -8.562 -16.351 1.00 91.94 170 LYS A C 1
ATOM 1394 O O . LYS A 1 170 ? 22.433 -8.654 -17.346 1.00 91.94 170 LYS A O 1
ATOM 1399 N N . LYS A 1 171 ? 21.156 -7.416 -15.962 1.00 90.00 171 LYS A N 1
ATOM 1400 C CA . LYS A 1 171 ? 21.378 -6.144 -16.661 1.00 90.00 171 LYS A CA 1
ATOM 1401 C C . LYS A 1 171 ? 22.811 -5.645 -16.514 1.00 90.00 171 LYS A C 1
ATOM 1403 O O . LYS A 1 171 ? 23.363 -5.146 -17.485 1.00 90.00 171 LYS A O 1
ATOM 1408 N N . ASP A 1 172 ? 23.426 -5.811 -15.348 1.00 92.44 172 ASP A N 1
ATOM 1409 C CA . ASP A 1 172 ? 24.834 -5.458 -15.139 1.00 92.44 172 ASP A CA 1
ATOM 1410 C C . ASP A 1 172 ? 25.764 -6.321 -16.006 1.00 92.44 172 ASP A C 1
ATOM 1412 O O . ASP A 1 172 ? 26.701 -5.805 -16.619 1.00 92.44 172 ASP A O 1
ATOM 1416 N N . ASP A 1 173 ? 25.486 -7.624 -16.113 1.00 93.06 173 ASP A N 1
ATOM 1417 C CA . ASP A 1 173 ? 26.226 -8.527 -16.998 1.00 93.06 173 ASP A CA 1
ATOM 1418 C C . ASP A 1 173 ? 26.030 -8.162 -18.480 1.00 93.06 173 ASP A C 1
ATOM 1420 O O . ASP A 1 173 ? 26.987 -8.180 -19.255 1.00 93.06 173 ASP A O 1
ATOM 1424 N N . GLU A 1 174 ? 24.812 -7.794 -18.882 1.00 93.00 174 GLU A N 1
ATOM 1425 C CA . GLU A 1 174 ? 24.508 -7.317 -20.236 1.00 93.00 174 GLU A CA 1
ATOM 1426 C C . GLU A 1 174 ? 25.228 -5.998 -20.549 1.00 93.00 174 GLU A C 1
ATOM 1428 O O . GLU A 1 174 ? 25.867 -5.881 -21.593 1.00 93.00 174 GLU A O 1
ATOM 1433 N N . LEU A 1 175 ? 25.223 -5.037 -19.621 1.00 92.69 175 LEU A N 1
ATOM 1434 C CA . LEU A 1 175 ? 25.972 -3.786 -19.747 1.00 92.69 175 LEU A CA 1
ATOM 1435 C C . LEU A 1 175 ? 27.476 -4.031 -19.869 1.00 92.69 175 LEU A C 1
ATOM 1437 O O . LEU A 1 175 ? 28.146 -3.359 -20.655 1.00 92.69 175 LEU A O 1
ATOM 1441 N N . ARG A 1 176 ? 28.021 -5.003 -19.125 1.00 94.12 176 ARG A N 1
ATOM 1442 C CA . ARG A 1 176 ? 29.434 -5.378 -19.244 1.00 94.12 176 ARG A CA 1
ATOM 1443 C C . ARG A 1 176 ? 29.745 -5.910 -20.645 1.00 94.12 176 ARG A C 1
ATOM 1445 O O . ARG A 1 176 ? 30.730 -5.467 -21.228 1.00 94.12 176 ARG A O 1
ATOM 1452 N N . ARG A 1 177 ? 28.890 -6.775 -21.202 1.00 94.00 177 ARG A N 1
ATOM 1453 C CA . ARG A 1 177 ? 29.040 -7.293 -22.575 1.00 94.00 177 ARG A CA 1
ATOM 1454 C C . ARG A 1 177 ? 28.949 -6.188 -23.622 1.00 94.00 177 ARG A C 1
ATOM 1456 O O . ARG A 1 177 ? 29.843 -6.074 -24.446 1.00 94.00 177 ARG A O 1
ATOM 1463 N N . ILE A 1 178 ? 27.939 -5.320 -23.535 1.00 92.94 178 ILE A N 1
ATOM 1464 C CA . ILE A 1 178 ? 27.783 -4.183 -24.457 1.00 92.94 178 ILE A CA 1
ATOM 1465 C C . ILE A 1 178 ? 29.021 -3.277 -24.421 1.00 92.94 178 ILE A C 1
ATOM 1467 O O . ILE A 1 178 ? 29.472 -2.798 -25.456 1.00 92.94 178 ILE A O 1
ATOM 1471 N N . ASN A 1 179 ? 29.601 -3.051 -23.241 1.00 92.56 179 ASN A N 1
ATOM 1472 C CA . ASN A 1 179 ? 30.817 -2.253 -23.107 1.00 92.56 179 ASN A CA 1
ATOM 1473 C C . ASN A 1 179 ? 32.056 -2.947 -23.708 1.00 92.56 179 ASN A C 1
ATOM 1475 O O . ASN A 1 179 ? 32.927 -2.285 -24.267 1.00 92.56 179 ASN A O 1
ATOM 1479 N N . GLU A 1 180 ? 32.158 -4.272 -23.596 1.00 93.31 180 GLU A N 1
ATOM 1480 C CA . GLU A 1 180 ? 33.209 -5.056 -24.258 1.00 93.31 180 GLU A CA 1
ATOM 1481 C C . GLU A 1 180 ? 33.064 -5.009 -25.787 1.00 93.31 180 GLU A C 1
ATOM 1483 O O . GLU A 1 180 ? 34.045 -4.737 -26.484 1.00 93.31 180 GLU A O 1
ATOM 1488 N N . ASP A 1 181 ? 31.841 -5.160 -26.300 1.00 93.38 181 ASP A N 1
ATOM 1489 C CA . ASP A 1 181 ? 31.531 -5.044 -27.729 1.00 93.38 181 ASP A CA 1
ATOM 1490 C C . ASP A 1 181 ? 31.833 -3.636 -28.258 1.00 93.38 181 ASP A C 1
ATOM 1492 O O . ASP A 1 181 ? 32.440 -3.483 -29.320 1.00 93.38 181 ASP A O 1
ATOM 1496 N N . LEU A 1 182 ? 31.482 -2.596 -27.494 1.00 94.12 182 LEU A N 1
ATOM 1497 C CA . LEU A 1 182 ? 31.784 -1.208 -27.840 1.00 94.12 182 LEU A CA 1
ATOM 1498 C C . LEU A 1 182 ? 33.295 -0.980 -27.946 1.00 94.12 182 LEU A C 1
ATOM 1500 O O . LEU A 1 182 ? 33.752 -0.416 -28.938 1.00 94.12 182 LEU A O 1
ATOM 1504 N N . LYS A 1 183 ? 34.083 -1.476 -26.985 1.00 94.00 183 LYS A N 1
ATOM 1505 C CA . LYS A 1 183 ? 35.553 -1.391 -27.038 1.00 94.00 183 LYS A CA 1
ATOM 1506 C C . LYS A 1 183 ? 36.127 -2.093 -28.265 1.00 94.00 183 LYS A C 1
ATOM 1508 O O . LYS A 1 183 ? 37.030 -1.559 -28.907 1.00 94.00 183 LYS A O 1
ATOM 1513 N N . SER A 1 184 ? 35.607 -3.272 -28.610 1.00 92.69 184 SER A N 1
ATOM 1514 C CA . SER A 1 184 ? 36.026 -3.980 -29.824 1.00 92.69 184 SER A CA 1
ATOM 1515 C C . SER A 1 184 ? 35.679 -3.178 -31.082 1.00 92.69 184 SER A C 1
ATOM 1517 O O . SER A 1 184 ? 36.521 -3.000 -31.965 1.00 92.69 184 SER A O 1
ATOM 1519 N N . SER A 1 185 ? 34.473 -2.608 -31.139 1.00 92.25 185 SER A N 1
ATOM 1520 C CA . SER A 1 185 ? 34.044 -1.736 -32.234 1.00 92.25 185 SER A CA 1
ATOM 1521 C C . SER A 1 185 ? 34.942 -0.499 -32.363 1.00 92.25 185 SER A C 1
ATOM 1523 O O . SER A 1 185 ? 35.370 -0.167 -33.467 1.00 92.25 185 SER A O 1
ATOM 1525 N N . GLU A 1 186 ? 35.294 0.157 -31.258 1.00 93.50 186 GLU A N 1
ATOM 1526 C CA . GLU A 1 186 ? 36.231 1.287 -31.250 1.00 93.50 186 GLU A CA 1
ATOM 1527 C C . GLU A 1 186 ? 37.618 0.890 -31.778 1.00 93.50 186 GLU A C 1
ATOM 1529 O O . GLU A 1 186 ? 38.220 1.618 -32.573 1.00 93.50 186 GLU A O 1
ATOM 1534 N N . GLU A 1 187 ? 38.126 -0.283 -31.396 1.00 92.75 187 GLU A N 1
ATOM 1535 C CA . GLU A 1 187 ? 39.418 -0.773 -31.877 1.00 92.75 187 GLU A CA 1
ATOM 1536 C C . GLU A 1 187 ? 39.393 -1.083 -33.381 1.00 92.75 187 GLU A C 1
ATOM 1538 O O . GLU A 1 187 ? 40.312 -0.693 -34.111 1.00 92.75 187 GLU A O 1
ATOM 1543 N N . THR A 1 188 ? 38.320 -1.703 -33.881 1.00 91.31 188 THR A N 1
ATOM 1544 C CA . THR A 1 188 ? 38.155 -1.946 -35.324 1.00 91.31 188 THR A CA 1
ATOM 1545 C C . THR A 1 188 ? 38.051 -0.646 -36.121 1.00 91.31 188 THR A C 1
ATOM 1547 O O . THR A 1 188 ? 38.709 -0.519 -37.158 1.00 91.31 188 THR A O 1
ATOM 1550 N N . ALA A 1 189 ? 37.315 0.349 -35.616 1.00 91.06 189 ALA A N 1
ATOM 1551 C CA . ALA A 1 189 ? 37.227 1.675 -36.221 1.00 91.06 189 ALA A CA 1
ATOM 1552 C C . ALA A 1 189 ? 38.606 2.351 -36.282 1.00 91.06 189 ALA A C 1
ATOM 1554 O O . ALA A 1 189 ? 39.015 2.846 -37.334 1.00 91.06 189 ALA A O 1
ATOM 1555 N N . ARG A 1 190 ? 39.384 2.276 -35.196 1.00 93.31 190 ARG A N 1
ATOM 1556 C CA . ARG A 1 190 ? 40.747 2.819 -35.138 1.00 93.31 190 ARG A CA 1
ATOM 1557 C C . ARG A 1 190 ? 41.699 2.138 -36.127 1.00 93.31 190 ARG A C 1
ATOM 1559 O O . ARG A 1 190 ? 42.566 2.790 -36.712 1.00 93.31 190 ARG A O 1
ATOM 1566 N N . LEU A 1 191 ? 41.579 0.824 -36.318 1.00 93.06 191 LEU A N 1
ATOM 1567 C CA . LEU A 1 191 ? 42.370 0.090 -37.313 1.00 93.06 191 LEU A CA 1
ATOM 1568 C C . LEU A 1 191 ? 41.966 0.449 -38.748 1.00 93.06 191 LEU A C 1
ATOM 1570 O O . LEU A 1 191 ? 42.841 0.575 -39.609 1.00 93.06 191 LEU A O 1
ATOM 1574 N N . ALA A 1 192 ? 40.671 0.640 -39.007 1.00 88.69 192 ALA A N 1
ATOM 1575 C CA . ALA A 1 192 ? 40.172 1.100 -40.299 1.00 88.69 192 ALA A CA 1
ATOM 1576 C C . ALA A 1 192 ? 40.684 2.511 -40.629 1.00 88.69 192 ALA A C 1
ATOM 1578 O O . ALA A 1 192 ? 41.178 2.731 -41.734 1.00 88.69 192 ALA A O 1
ATOM 1579 N N . GLU A 1 193 ? 40.672 3.425 -39.656 1.00 92.69 193 GLU A N 1
ATOM 1580 C CA . GLU A 1 193 ? 41.235 4.772 -39.793 1.00 92.69 193 GLU A CA 1
ATOM 1581 C C . GLU A 1 193 ? 42.735 4.724 -40.123 1.00 92.69 193 GLU A C 1
ATOM 1583 O O . GLU A 1 193 ? 43.177 5.318 -41.105 1.00 92.69 193 GLU A O 1
ATOM 1588 N N . LYS A 1 194 ? 43.524 3.930 -39.384 1.00 91.25 194 LYS A N 1
ATOM 1589 C CA . LYS A 1 194 ? 44.953 3.734 -39.693 1.00 91.25 194 LYS A CA 1
ATOM 1590 C C . LYS A 1 194 ? 45.178 3.203 -41.111 1.00 91.25 194 LYS A C 1
ATOM 1592 O O . LYS A 1 194 ? 46.094 3.661 -41.793 1.00 91.25 194 LYS A O 1
ATOM 1597 N N . ARG A 1 195 ? 44.362 2.246 -41.569 1.00 91.12 195 ARG A N 1
ATOM 1598 C CA . ARG A 1 195 ? 44.435 1.729 -42.948 1.00 91.12 195 ARG A CA 1
ATOM 1599 C C . ARG A 1 195 ? 44.083 2.799 -43.976 1.00 91.12 195 ARG A C 1
ATOM 1601 O O . ARG A 1 195 ? 44.757 2.872 -44.998 1.00 91.12 195 ARG A O 1
ATOM 1608 N N . ALA A 1 196 ? 43.072 3.623 -43.711 1.00 90.31 196 ALA A N 1
ATOM 1609 C CA . ALA A 1 196 ? 42.694 4.720 -44.593 1.00 90.31 196 ALA A CA 1
ATOM 1610 C C . ALA A 1 196 ? 43.842 5.729 -44.751 1.00 90.31 196 ALA A C 1
ATOM 1612 O O . ALA A 1 196 ? 44.191 6.070 -45.879 1.00 90.31 196 ALA A O 1
ATOM 1613 N N . VAL A 1 197 ? 44.494 6.109 -43.647 1.00 91.44 197 VAL A N 1
ATOM 1614 C CA . VAL A 1 197 ? 45.658 7.012 -43.659 1.00 91.44 197 VAL A CA 1
ATOM 1615 C C . VAL A 1 197 ? 46.825 6.426 -44.462 1.00 91.44 197 VAL A C 1
ATOM 1617 O O . VAL A 1 197 ? 47.445 7.128 -45.259 1.00 91.44 197 VAL A O 1
ATOM 1620 N N . MET A 1 198 ? 47.116 5.132 -44.302 1.00 90.81 198 MET A N 1
ATOM 1621 C CA . MET A 1 198 ? 48.160 4.463 -45.090 1.00 90.81 198 MET A CA 1
ATOM 1622 C C . MET A 1 198 ? 47.816 4.418 -46.583 1.00 90.81 198 MET A C 1
ATOM 1624 O O . MET A 1 198 ? 48.661 4.744 -47.407 1.00 90.81 198 MET A O 1
ATOM 1628 N N . LEU A 1 199 ? 46.570 4.090 -46.938 1.00 91.31 199 LEU A N 1
ATOM 1629 C CA . LEU A 1 199 ? 46.116 4.083 -48.332 1.00 91.31 199 LEU A CA 1
ATOM 1630 C C . LEU A 1 199 ? 46.175 5.474 -48.973 1.00 91.31 199 LEU A C 1
ATOM 1632 O O . LEU A 1 199 ? 46.462 5.596 -50.162 1.00 91.31 199 LEU A O 1
ATOM 1636 N N . GLU A 1 200 ? 45.885 6.527 -48.213 1.00 89.62 200 GLU A N 1
ATOM 1637 C CA . GLU A 1 200 ? 46.021 7.903 -48.686 1.00 89.62 200 GLU A CA 1
ATOM 1638 C C . GLU A 1 200 ? 47.489 8.263 -48.944 1.00 89.62 200 GLU A C 1
ATOM 1640 O O . GLU A 1 200 ? 47.811 8.851 -49.980 1.00 89.62 200 GLU A O 1
ATOM 1645 N N . LYS A 1 201 ? 48.390 7.844 -48.050 1.00 91.38 201 LYS A N 1
ATOM 1646 C CA . LYS A 1 201 ? 49.831 8.005 -48.241 1.00 91.38 201 LYS A CA 1
ATOM 1647 C C . LYS A 1 201 ? 50.326 7.256 -49.482 1.00 91.38 201 LYS A C 1
ATOM 1649 O O . LYS A 1 201 ? 50.966 7.876 -50.324 1.00 91.38 201 LYS A O 1
ATOM 1654 N N . ASP A 1 202 ? 49.960 5.987 -49.651 1.00 89.19 202 ASP A N 1
ATOM 1655 C CA . ASP A 1 202 ? 50.352 5.187 -50.820 1.00 89.19 202 ASP A CA 1
ATOM 1656 C C . ASP A 1 202 ? 49.853 5.822 -52.128 1.00 89.19 202 ASP A C 1
ATOM 1658 O O . ASP A 1 202 ? 50.570 5.867 -53.129 1.00 89.19 202 ASP A O 1
ATOM 1662 N N . LYS A 1 203 ? 48.633 6.380 -52.129 1.00 91.44 203 LYS A N 1
ATOM 1663 C CA . LYS A 1 203 ? 48.115 7.148 -53.271 1.00 91.44 203 LYS A CA 1
ATOM 1664 C C . LYS A 1 203 ? 48.962 8.385 -53.554 1.00 91.44 203 LYS A C 1
ATOM 1666 O O . LYS A 1 203 ? 49.236 8.666 -54.720 1.00 91.44 203 LYS A O 1
ATOM 1671 N N . LYS A 1 204 ? 49.365 9.127 -52.521 1.00 91.50 204 LYS A N 1
ATOM 1672 C CA . LYS A 1 204 ? 50.211 10.318 -52.664 1.00 91.50 204 LYS A CA 1
ATOM 1673 C C . LYS A 1 204 ? 51.582 9.962 -53.235 1.00 91.50 204 LYS A C 1
ATOM 1675 O O . LYS A 1 204 ? 52.010 10.606 -54.191 1.00 91.50 204 LYS A O 1
ATOM 1680 N N . ASP A 1 205 ? 52.211 8.914 -52.713 1.00 89.69 205 ASP A N 1
ATOM 1681 C CA . ASP A 1 205 ? 53.501 8.419 -53.197 1.00 89.69 205 ASP A CA 1
ATOM 1682 C C . ASP A 1 205 ? 53.373 7.958 -54.659 1.00 89.69 205 ASP A C 1
ATOM 1684 O O . ASP A 1 205 ? 54.194 8.317 -55.502 1.00 89.69 205 ASP A O 1
ATOM 1688 N N . LYS A 1 206 ? 52.266 7.290 -55.022 1.00 90.25 206 LYS A N 1
ATOM 1689 C CA . LYS A 1 206 ? 52.019 6.891 -56.414 1.00 90.25 206 LYS A CA 1
ATOM 1690 C C . LYS A 1 206 ? 51.806 8.072 -57.358 1.00 90.25 206 LYS A C 1
ATOM 1692 O O . LYS A 1 206 ? 52.272 8.044 -58.496 1.00 90.25 206 LYS A O 1
ATOM 1697 N N . ILE A 1 207 ? 51.114 9.118 -56.908 1.00 88.69 207 ILE A N 1
ATOM 1698 C CA . ILE A 1 207 ? 50.967 10.367 -57.668 1.00 88.69 207 ILE A CA 1
ATOM 1699 C C . ILE A 1 207 ? 52.333 11.035 -57.862 1.00 88.69 207 ILE A C 1
ATOM 1701 O O . ILE A 1 207 ? 52.611 11.549 -58.950 1.00 88.69 207 ILE A O 1
ATOM 1705 N N . GLN A 1 208 ? 53.192 11.012 -56.844 1.00 87.81 208 GLN A N 1
ATOM 1706 C CA . GLN A 1 208 ? 54.546 11.543 -56.940 1.00 87.81 208 GLN A CA 1
ATOM 1707 C C . GLN A 1 208 ? 55.387 10.750 -57.949 1.00 87.81 208 GLN A C 1
ATOM 1709 O O . GLN A 1 208 ? 55.935 11.362 -58.862 1.00 87.81 208 GLN A O 1
ATOM 1714 N N . GLU A 1 209 ? 55.398 9.415 -57.881 1.00 88.19 209 GLU A N 1
ATOM 1715 C CA . GLU A 1 209 ? 56.070 8.558 -58.873 1.00 88.19 209 GLU A CA 1
ATOM 1716 C C . GLU A 1 209 ? 55.588 8.852 -60.300 1.00 88.19 209 GLU A C 1
ATOM 1718 O O . GLU A 1 209 ? 56.386 8.995 -61.223 1.00 88.19 209 GLU A O 1
ATOM 1723 N N . LEU A 1 210 ? 54.272 8.981 -60.503 1.00 87.81 210 LEU A N 1
ATOM 1724 C CA . LEU A 1 210 ? 53.707 9.309 -61.815 1.00 87.81 210 LEU A CA 1
ATOM 1725 C C . LEU A 1 210 ? 54.127 10.703 -62.299 1.00 87.81 210 LEU A C 1
ATOM 1727 O O . LEU A 1 210 ? 54.320 10.909 -63.498 1.00 87.81 210 LEU A O 1
ATOM 1731 N N . THR A 1 211 ? 54.278 11.658 -61.382 1.00 89.00 211 THR A N 1
ATOM 1732 C CA . THR A 1 211 ? 54.775 13.005 -61.692 1.00 89.00 211 THR A CA 1
ATOM 1733 C C . THR A 1 211 ? 56.248 12.957 -62.085 1.00 89.00 211 THR A C 1
ATOM 1735 O O . THR A 1 211 ? 56.627 13.560 -63.086 1.00 89.00 211 THR A O 1
ATOM 1738 N N . GLU A 1 212 ? 57.056 12.179 -61.366 1.00 86.25 212 GLU A N 1
ATOM 1739 C CA . GLU A 1 212 ? 58.462 11.957 -61.692 1.00 86.25 212 GLU A CA 1
ATOM 1740 C C . GLU A 1 212 ? 58.608 11.305 -63.066 1.00 86.25 212 GLU A C 1
ATOM 1742 O O . GLU A 1 212 ? 59.338 11.848 -63.888 1.00 86.25 212 GLU A O 1
ATOM 1747 N N . VAL A 1 213 ? 57.844 10.241 -63.363 1.00 86.25 213 VAL A N 1
ATOM 1748 C CA . VAL A 1 213 ? 57.795 9.588 -64.688 1.00 86.25 213 VAL A CA 1
ATOM 1749 C C . VAL A 1 213 ? 57.403 10.577 -65.784 1.00 86.25 213 VAL A C 1
ATOM 1751 O O . VAL A 1 213 ? 58.017 10.609 -66.851 1.00 86.25 213 VAL A O 1
ATOM 1754 N N . LYS A 1 214 ? 56.390 11.414 -65.539 1.00 84.19 214 LYS A N 1
ATOM 1755 C CA . LYS A 1 214 ? 55.980 12.464 -66.478 1.00 84.19 214 LYS A CA 1
ATOM 1756 C C . LYS A 1 214 ? 57.113 13.463 -66.730 1.00 84.19 214 LYS A C 1
ATOM 1758 O O . LYS A 1 214 ? 57.318 13.867 -67.876 1.00 84.19 214 LYS A O 1
ATOM 1763 N N . ASP A 1 215 ? 57.847 13.855 -65.694 1.00 81.75 215 ASP A N 1
ATOM 1764 C CA . ASP A 1 215 ? 58.979 14.769 -65.811 1.00 81.75 215 ASP A CA 1
ATOM 1765 C C . ASP A 1 215 ? 60.183 14.120 -66.505 1.00 81.75 215 ASP A C 1
ATOM 1767 O O . ASP A 1 215 ? 60.825 14.786 -67.318 1.00 81.75 215 ASP A O 1
ATOM 1771 N N . THR A 1 216 ? 60.484 12.836 -66.273 1.00 84.62 216 THR A N 1
ATOM 1772 C CA . THR A 1 216 ? 61.504 12.104 -67.048 1.00 84.62 216 THR A CA 1
ATOM 1773 C C . THR A 1 216 ? 61.114 12.014 -68.511 1.00 84.62 216 THR A C 1
ATOM 1775 O O . THR A 1 216 ? 61.916 12.401 -69.353 1.00 84.62 216 THR A O 1
ATOM 1778 N N . LEU A 1 217 ? 59.874 11.631 -68.825 1.00 82.25 217 LEU A N 1
ATOM 1779 C CA . LEU A 1 217 ? 59.377 11.608 -70.205 1.00 82.25 217 LEU A CA 1
ATOM 1780 C C . LEU A 1 217 ? 59.470 12.989 -70.866 1.00 82.25 217 LEU A C 1
ATOM 1782 O O . LEU A 1 217 ? 59.781 13.105 -72.052 1.00 82.25 217 LEU A O 1
ATOM 1786 N N . ARG A 1 218 ? 59.233 14.065 -70.107 1.00 80.94 218 ARG A N 1
ATOM 1787 C CA . ARG A 1 218 ? 59.408 15.436 -70.596 1.00 80.94 218 ARG A CA 1
ATOM 1788 C C . ARG A 1 218 ? 60.880 15.770 -70.853 1.00 80.94 218 ARG A C 1
ATOM 1790 O O . ARG A 1 218 ? 61.178 16.327 -71.905 1.00 80.94 218 ARG A O 1
ATOM 1797 N N . ARG A 1 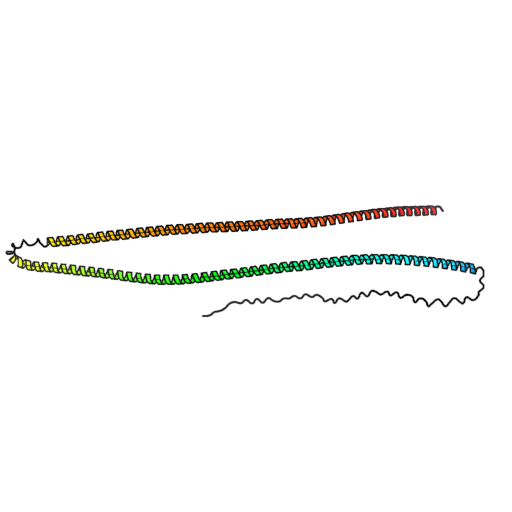219 ? 61.795 15.410 -69.946 1.00 80.25 219 ARG A N 1
ATOM 1798 C CA . ARG A 1 219 ? 63.245 15.600 -70.136 1.00 80.25 219 ARG A CA 1
ATOM 1799 C C . ARG A 1 219 ? 63.765 14.792 -71.318 1.00 80.25 219 ARG A C 1
ATOM 1801 O O . ARG A 1 219 ? 64.477 15.350 -72.138 1.00 80.25 219 ARG A O 1
ATOM 1808 N N . GLU A 1 220 ? 63.356 13.535 -71.461 1.00 82.00 220 GLU A N 1
ATOM 1809 C CA . GLU A 1 220 ? 63.693 12.689 -72.610 1.00 82.00 220 GLU A CA 1
ATOM 1810 C C . GLU A 1 220 ? 63.155 13.274 -73.915 1.00 82.00 220 GLU A C 1
ATOM 1812 O O . GLU A 1 220 ? 63.852 13.265 -74.928 1.00 82.00 220 GLU A O 1
ATOM 1817 N N . LYS A 1 221 ? 61.943 13.840 -73.902 1.00 76.12 221 LYS A N 1
ATOM 1818 C CA . LYS A 1 221 ? 61.389 14.569 -75.049 1.00 76.12 221 LYS A CA 1
ATOM 1819 C C . LYS A 1 221 ? 62.209 15.817 -75.378 1.00 76.12 221 LYS A C 1
ATOM 1821 O O . LYS A 1 221 ? 62.457 16.086 -76.551 1.00 76.12 221 LYS A O 1
ATOM 1826 N N . ASP A 1 222 ? 62.644 16.574 -74.379 1.00 76.19 222 ASP A N 1
ATOM 1827 C CA . ASP A 1 222 ? 63.433 17.791 -74.579 1.00 76.19 222 ASP A CA 1
ATOM 1828 C C . ASP A 1 222 ? 64.894 17.482 -74.976 1.00 76.19 222 ASP A C 1
ATOM 1830 O O . ASP A 1 222 ? 65.474 18.186 -75.802 1.00 76.19 222 ASP A O 1
ATOM 1834 N N . GLU A 1 223 ? 65.481 16.391 -74.483 1.00 76.00 223 GLU A N 1
ATOM 1835 C CA . GLU A 1 223 ? 66.766 15.852 -74.946 1.00 76.00 223 GLU A CA 1
ATOM 1836 C C . GLU A 1 223 ? 66.670 15.276 -76.353 1.00 76.00 223 GLU A C 1
ATOM 1838 O O . GLU A 1 223 ? 67.562 15.509 -77.168 1.00 76.00 223 GLU A O 1
ATOM 1843 N N . SER A 1 224 ? 65.575 14.579 -76.665 1.00 70.94 224 SER A N 1
ATOM 1844 C CA . SER A 1 224 ? 65.272 14.140 -78.024 1.00 70.94 224 SER A CA 1
ATOM 1845 C C . SER A 1 224 ? 65.192 15.347 -78.944 1.00 70.94 224 SER A C 1
ATOM 1847 O O . SER A 1 224 ? 65.880 15.341 -79.951 1.00 70.94 224 SER A O 1
ATOM 1849 N N . ARG A 1 225 ? 64.509 16.434 -78.556 1.00 70.62 225 ARG A N 1
ATOM 1850 C CA . ARG A 1 225 ? 64.478 17.703 -79.309 1.00 70.62 225 ARG A CA 1
ATOM 1851 C C . ARG A 1 225 ? 65.852 18.356 -79.462 1.00 70.62 225 ARG A C 1
ATOM 1853 O O . ARG A 1 225 ? 66.137 18.917 -80.517 1.00 70.62 225 ARG A O 1
ATOM 1860 N N . LYS A 1 226 ? 66.728 18.291 -78.454 1.00 70.25 226 LYS A N 1
ATOM 1861 C CA . LYS A 1 226 ? 68.116 18.782 -78.567 1.00 70.25 226 LYS A CA 1
ATOM 1862 C C . LYS A 1 226 ? 68.938 17.934 -79.538 1.00 70.25 226 LYS A C 1
ATOM 1864 O O . LYS A 1 226 ? 69.594 18.499 -80.407 1.00 70.25 226 LYS A O 1
ATOM 1869 N N . LYS A 1 227 ? 68.839 16.603 -79.463 1.00 66.56 227 LYS A N 1
ATOM 1870 C CA . LYS A 1 227 ? 69.442 15.682 -80.444 1.00 66.56 227 LYS A CA 1
ATOM 1871 C C . LYS A 1 227 ? 68.861 15.908 -81.841 1.00 66.56 227 LYS A C 1
ATOM 1873 O O . LYS A 1 227 ? 69.601 15.922 -82.814 1.00 66.56 227 LYS A O 1
ATOM 1878 N N . GLU A 1 228 ? 67.566 16.187 -81.943 1.00 58.72 228 GLU A N 1
ATOM 1879 C CA . GLU A 1 228 ? 66.884 16.581 -83.177 1.00 58.72 228 GLU A CA 1
ATOM 1880 C C . GLU A 1 228 ? 67.371 17.936 -83.698 1.00 58.72 228 GLU A C 1
ATOM 1882 O O . GLU A 1 228 ? 67.424 18.129 -84.905 1.00 58.72 228 GLU A O 1
ATOM 1887 N N . SER A 1 229 ? 67.787 18.856 -82.823 1.00 61.38 229 SER A N 1
ATOM 1888 C CA . SER A 1 229 ? 68.363 20.161 -83.183 1.00 61.38 229 SER A CA 1
ATOM 1889 C C . SER A 1 229 ? 69.819 20.038 -83.664 1.00 61.38 229 SER A C 1
ATOM 1891 O O . SER A 1 229 ? 70.222 20.719 -84.607 1.00 61.38 229 SER A O 1
ATOM 1893 N N . GLU A 1 230 ? 70.590 19.113 -83.085 1.00 62.16 230 GLU A N 1
ATOM 1894 C CA . GLU A 1 230 ? 71.928 18.705 -83.550 1.00 62.16 230 GLU A CA 1
ATOM 1895 C C . GLU A 1 230 ? 71.839 18.022 -84.929 1.00 62.16 230 GLU A C 1
ATOM 1897 O O . GLU A 1 230 ? 72.555 18.369 -85.870 1.00 62.16 230 GLU A O 1
ATOM 1902 N N . ILE A 1 231 ? 70.861 17.124 -85.089 1.00 58.00 231 ILE A N 1
ATOM 1903 C CA . ILE A 1 231 ? 70.512 16.493 -86.365 1.00 58.00 231 ILE A CA 1
ATOM 1904 C C . ILE A 1 231 ? 69.956 17.535 -87.345 1.00 58.00 231 ILE A C 1
ATOM 1906 O O . ILE A 1 231 ? 70.216 17.418 -88.534 1.00 58.00 231 ILE A O 1
ATOM 1910 N N . SER A 1 232 ? 69.258 18.582 -86.889 1.00 56.03 232 SER A N 1
ATOM 1911 C CA . SER A 1 232 ? 68.754 19.692 -87.720 1.00 56.03 232 SER A CA 1
ATOM 1912 C C . SER A 1 232 ? 69.879 20.541 -88.314 1.00 56.03 232 SER A C 1
ATOM 1914 O O . SER A 1 232 ? 69.772 20.953 -89.465 1.00 56.03 232 SER A O 1
ATOM 1916 N N . ARG A 1 233 ? 71.003 20.724 -87.605 1.00 58.34 233 ARG A N 1
ATOM 1917 C CA . ARG A 1 233 ? 72.220 21.329 -88.181 1.00 58.34 233 ARG A CA 1
ATOM 1918 C C . ARG A 1 233 ? 72.825 20.472 -89.296 1.00 58.34 233 ARG A C 1
ATOM 1920 O O . ARG A 1 233 ? 73.220 21.022 -90.315 1.00 58.34 233 ARG A O 1
ATOM 1927 N N . GLN A 1 234 ? 72.818 19.145 -89.149 1.00 54.94 234 GLN A N 1
ATOM 1928 C CA . GLN A 1 234 ? 73.211 18.206 -90.214 1.00 54.94 234 GLN A CA 1
ATOM 1929 C C . GLN A 1 234 ? 72.142 18.089 -91.324 1.00 54.94 234 GLN A C 1
ATOM 1931 O O . GLN A 1 234 ? 72.441 17.771 -92.472 1.00 54.94 234 GLN A O 1
ATOM 1936 N N . LYS A 1 235 ? 70.875 18.379 -91.007 1.00 49.81 235 LYS A N 1
ATOM 1937 C CA . LYS A 1 235 ? 69.736 18.349 -91.932 1.00 49.81 235 LYS A CA 1
ATOM 1938 C C . LYS A 1 235 ? 69.590 19.615 -92.763 1.00 49.81 235 LYS A C 1
ATOM 1940 O O . LYS A 1 235 ? 68.986 19.488 -93.808 1.00 49.81 235 LYS A O 1
ATOM 1945 N N . ILE A 1 236 ? 70.156 20.776 -92.417 1.00 52.88 236 ILE A N 1
ATOM 1946 C CA . ILE A 1 236 ? 70.186 21.947 -93.327 1.00 52.88 236 ILE A CA 1
ATOM 1947 C C . ILE A 1 236 ? 70.907 21.602 -94.650 1.00 52.88 236 ILE A C 1
ATOM 1949 O O . ILE A 1 236 ? 70.543 22.103 -95.711 1.00 52.88 236 ILE A O 1
ATOM 1953 N N . GLU A 1 237 ? 71.843 20.651 -94.618 1.00 52.31 237 GLU A N 1
ATOM 1954 C CA . GLU A 1 237 ? 72.514 20.093 -95.800 1.00 52.31 237 GLU A CA 1
ATOM 1955 C C . GLU A 1 237 ? 71.666 19.026 -96.531 1.00 52.31 237 GLU A C 1
ATOM 1957 O O . GLU A 1 237 ? 71.754 18.867 -97.747 1.00 52.31 237 GLU A O 1
ATOM 1962 N N . LYS A 1 238 ? 70.746 18.364 -95.816 1.00 51.53 238 LYS A N 1
ATOM 1963 C CA . LYS A 1 238 ? 69.772 17.386 -96.344 1.00 51.53 238 LYS A CA 1
ATOM 1964 C C . LYS A 1 238 ? 68.401 18.003 -96.698 1.00 51.53 238 LYS A C 1
ATOM 1966 O O . LYS A 1 238 ? 67.578 17.349 -97.335 1.00 51.53 238 LYS A O 1
ATOM 1971 N N . GLN A 1 239 ? 68.163 19.264 -96.333 1.00 48.41 239 GLN A N 1
ATOM 1972 C CA . GLN A 1 239 ? 66.927 20.030 -96.542 1.00 48.41 239 GLN A CA 1
ATOM 1973 C C . GLN A 1 239 ? 66.763 20.466 -98.006 1.00 48.41 239 GLN A C 1
ATOM 1975 O O . GLN A 1 239 ? 65.673 20.837 -98.410 1.00 48.41 239 GLN A O 1
ATOM 1980 N N . LYS A 1 240 ? 67.807 20.318 -98.835 1.00 52.47 240 LYS A N 1
ATOM 1981 C CA . LYS A 1 240 ? 67.709 20.395 -100.304 1.00 52.47 240 LYS A CA 1
ATOM 1982 C C . LYS A 1 240 ? 67.051 19.161 -100.952 1.00 52.47 240 LYS A C 1
ATOM 1984 O O . LYS A 1 240 ? 66.775 19.195 -102.143 1.00 52.47 240 LYS A O 1
ATOM 1989 N N . LEU A 1 241 ? 66.822 18.070 -100.210 1.00 51.69 241 LEU A N 1
ATOM 1990 C CA . LEU A 1 241 ? 66.311 16.791 -100.740 1.00 51.69 241 LEU A CA 1
ATOM 1991 C C . LEU A 1 241 ? 64.966 16.343 -100.140 1.00 51.69 241 LEU A C 1
ATOM 1993 O O . LEU A 1 241 ? 64.472 15.275 -100.490 1.00 51.69 241 LEU A O 1
ATOM 1997 N N . LEU A 1 242 ? 64.359 17.123 -99.242 1.00 47.38 242 LEU A N 1
ATOM 1998 C CA . LEU A 1 242 ? 63.152 16.719 -98.506 1.00 47.38 242 LEU A CA 1
ATOM 1999 C C . LEU A 1 242 ? 62.016 17.752 -98.554 1.00 47.38 242 LEU A C 1
ATOM 2001 O O . LEU A 1 242 ? 61.117 17.706 -97.723 1.00 47.38 242 LEU A O 1
ATOM 2005 N N . ASP A 1 243 ? 61.964 18.559 -99.615 1.00 45.59 243 ASP A N 1
ATOM 2006 C CA . ASP A 1 243 ? 60.714 19.173 -100.105 1.00 45.59 243 ASP A CA 1
ATOM 2007 C C . ASP A 1 243 ? 59.740 18.115 -100.698 1.00 45.59 243 ASP A C 1
ATOM 2009 O O . ASP A 1 243 ? 58.696 18.442 -101.254 1.00 45.59 243 ASP A O 1
ATOM 2013 N N . PHE A 1 244 ? 60.064 16.819 -100.569 1.00 47.09 244 PHE A N 1
ATOM 2014 C CA . PHE A 1 244 ? 59.334 15.681 -101.139 1.00 47.09 244 PHE A CA 1
ATOM 2015 C C . PHE A 1 244 ? 58.434 14.913 -100.143 1.00 47.09 244 PHE A C 1
ATOM 2017 O O . PHE A 1 244 ? 57.664 14.055 -100.560 1.00 47.09 244 PHE A O 1
ATOM 2024 N N . ILE A 1 245 ? 58.475 15.187 -98.830 1.00 46.22 245 ILE A N 1
ATOM 2025 C CA . ILE A 1 245 ? 57.675 14.439 -97.826 1.00 46.22 245 ILE A CA 1
ATOM 2026 C C . ILE A 1 245 ? 56.769 15.391 -97.032 1.00 46.22 245 ILE A C 1
ATOM 2028 O O . ILE A 1 245 ? 56.751 15.402 -95.809 1.00 46.22 245 ILE A O 1
ATOM 2032 N N . ALA A 1 246 ? 55.998 16.211 -97.743 1.00 46.91 246 ALA A N 1
ATOM 2033 C CA . ALA A 1 246 ? 54.957 17.072 -97.173 1.00 46.91 246 ALA A CA 1
ATOM 2034 C C . ALA A 1 246 ? 53.549 16.431 -97.237 1.00 46.91 246 ALA A C 1
ATOM 2036 O O . ALA A 1 246 ? 52.548 17.137 -97.268 1.00 46.91 246 ALA A O 1
ATOM 2037 N N . VAL A 1 247 ? 53.449 15.093 -97.305 1.00 50.94 247 VAL A N 1
ATOM 2038 C CA . VAL A 1 247 ? 52.181 14.395 -97.635 1.00 50.94 247 VAL A CA 1
ATOM 2039 C C . VAL A 1 247 ? 51.745 13.340 -96.594 1.00 50.94 247 VAL A C 1
ATOM 2041 O O . VAL A 1 247 ? 50.762 12.640 -96.803 1.00 50.94 247 VAL A O 1
ATOM 2044 N N . LYS A 1 248 ? 52.400 13.205 -95.432 1.00 51.28 248 LYS A N 1
ATOM 2045 C CA . LYS A 1 248 ? 52.130 12.080 -94.501 1.00 51.28 248 LYS A CA 1
ATOM 2046 C C . LYS A 1 248 ? 51.765 12.459 -93.055 1.00 51.28 248 LYS A C 1
ATOM 2048 O O . LYS A 1 248 ? 52.020 11.666 -92.165 1.00 51.28 248 LYS A O 1
ATOM 2053 N N . ASP A 1 249 ? 51.067 13.576 -92.840 1.00 50.41 249 ASP A N 1
ATOM 2054 C CA . ASP A 1 249 ? 50.443 13.919 -91.543 1.00 50.41 249 ASP A CA 1
ATOM 2055 C C . ASP A 1 249 ? 48.921 14.093 -91.676 1.00 50.41 249 ASP A C 1
ATOM 2057 O O . ASP A 1 249 ? 48.377 15.179 -91.508 1.00 50.41 249 ASP A O 1
ATOM 2061 N N . ASN A 1 250 ? 48.212 13.011 -92.019 1.00 53.06 250 ASN A N 1
ATOM 2062 C CA . ASN A 1 250 ? 46.739 13.009 -92.003 1.00 53.06 250 ASN A CA 1
ATOM 2063 C C . ASN A 1 250 ? 46.107 11.717 -91.441 1.00 53.06 250 ASN A C 1
ATOM 2065 O O . ASN A 1 250 ? 44.891 11.560 -91.466 1.00 53.06 250 ASN A O 1
ATOM 2069 N N . GLU A 1 251 ? 46.909 10.794 -90.889 1.00 52.94 251 GLU A N 1
ATOM 2070 C CA . GLU A 1 251 ? 46.414 9.541 -90.282 1.00 52.94 251 GLU A CA 1
ATOM 2071 C C . GLU A 1 251 ? 46.533 9.520 -88.741 1.00 52.94 251 GLU A C 1
ATOM 2073 O O . GLU A 1 251 ? 45.799 8.781 -88.088 1.00 52.94 251 GLU A O 1
ATOM 2078 N N . GLN A 1 252 ? 47.376 10.362 -88.119 1.00 53.06 252 GLN A N 1
ATOM 2079 C CA . GLN A 1 252 ? 47.466 10.450 -86.648 1.00 53.06 252 GLN A CA 1
ATOM 2080 C C . GLN A 1 252 ? 46.337 11.268 -86.002 1.00 53.06 252 GLN A C 1
ATOM 2082 O O . GLN A 1 252 ? 45.983 11.015 -84.848 1.00 53.06 252 GLN A O 1
ATOM 2087 N N . GLU A 1 253 ? 45.713 12.182 -86.748 1.00 56.94 253 GLU A N 1
ATOM 2088 C CA . GLU A 1 253 ? 44.650 13.044 -86.220 1.00 56.94 253 GLU A CA 1
ATOM 2089 C C . GLU A 1 253 ? 43.332 12.269 -86.012 1.00 56.94 253 GLU A C 1
ATOM 2091 O O . GLU A 1 253 ? 42.643 12.470 -85.015 1.00 56.94 253 GLU A O 1
ATOM 2096 N N . SER A 1 254 ? 43.030 11.275 -86.859 1.00 58.84 254 SER A N 1
ATOM 2097 C CA . SER A 1 254 ? 41.844 10.408 -86.714 1.00 58.84 254 SER A CA 1
ATOM 2098 C C . SER A 1 254 ? 41.900 9.520 -85.460 1.00 58.84 254 SER A C 1
ATOM 2100 O O . SER A 1 254 ? 40.901 9.364 -84.755 1.00 58.84 254 SER A O 1
ATOM 2102 N N . PHE A 1 255 ? 43.069 8.950 -85.140 1.00 59.09 255 PHE A N 1
ATOM 2103 C CA . PHE A 1 255 ? 43.236 8.137 -83.928 1.00 59.09 255 PHE A CA 1
ATOM 2104 C C . PHE A 1 255 ? 43.214 8.986 -82.657 1.00 59.09 255 PHE A C 1
ATOM 2106 O O . PHE A 1 255 ? 42.644 8.563 -81.651 1.00 59.09 255 PHE A O 1
ATOM 2113 N N . ARG A 1 256 ? 43.772 10.202 -82.705 1.00 64.62 256 ARG A N 1
ATOM 2114 C CA . ARG A 1 256 ? 43.675 11.161 -81.599 1.00 64.62 256 ARG A CA 1
ATOM 2115 C C . ARG A 1 256 ? 42.231 11.554 -81.310 1.00 64.62 256 ARG A C 1
ATOM 2117 O O . ARG A 1 256 ? 41.815 11.464 -80.159 1.00 64.62 256 ARG A O 1
ATOM 2124 N N . VAL A 1 257 ? 41.459 11.888 -82.345 1.00 68.88 257 VAL A N 1
ATOM 2125 C CA . VAL A 1 257 ? 40.041 12.250 -82.204 1.00 68.88 257 VAL A CA 1
ATOM 2126 C C . VAL A 1 257 ? 39.210 11.071 -81.676 1.00 68.88 257 VAL A C 1
ATOM 2128 O O . VAL A 1 257 ? 38.377 11.271 -80.797 1.00 68.88 257 VAL A O 1
ATOM 2131 N N . GLN A 1 258 ? 39.468 9.829 -82.109 1.00 66.81 258 GLN A N 1
ATOM 2132 C CA . GLN A 1 258 ? 38.770 8.651 -81.564 1.00 66.81 258 GLN A CA 1
ATOM 2133 C C . GLN A 1 258 ? 39.119 8.343 -80.101 1.00 66.81 258 GLN A C 1
ATOM 2135 O O . GLN A 1 258 ? 38.233 7.962 -79.335 1.00 66.81 258 GLN A O 1
ATOM 2140 N N . ILE A 1 259 ? 40.386 8.482 -79.697 1.00 73.19 259 ILE A N 1
ATOM 2141 C CA . ILE A 1 259 ? 40.801 8.272 -78.300 1.00 73.19 259 ILE A CA 1
ATOM 2142 C C . ILE A 1 259 ? 40.205 9.361 -77.405 1.00 73.19 259 ILE A C 1
ATOM 2144 O O . ILE A 1 259 ? 39.699 9.061 -76.324 1.00 73.19 259 ILE A O 1
ATOM 2148 N N . GLU A 1 260 ? 40.213 10.611 -77.866 1.00 75.81 260 GLU A N 1
ATOM 2149 C CA . GLU A 1 260 ? 39.639 11.728 -77.123 1.00 75.81 260 GLU A CA 1
ATOM 2150 C C . GLU A 1 260 ? 38.114 11.606 -77.002 1.00 75.81 260 GLU A C 1
ATOM 2152 O O . GLU A 1 260 ? 37.572 11.840 -75.922 1.00 75.81 260 GLU A O 1
ATOM 2157 N N . GLN A 1 261 ? 37.427 11.152 -78.056 1.00 78.12 261 GLN A N 1
ATOM 2158 C CA . GLN A 1 261 ? 35.989 10.894 -78.006 1.00 78.12 261 GLN A CA 1
ATOM 2159 C C . GLN A 1 261 ? 35.651 9.746 -77.048 1.00 78.12 261 GLN A C 1
ATOM 2161 O O . GLN A 1 261 ? 34.817 9.924 -76.168 1.00 78.12 261 GLN A O 1
ATOM 2166 N N . ARG A 1 262 ? 36.361 8.608 -77.115 1.00 76.81 262 ARG A N 1
ATOM 2167 C CA . ARG A 1 262 ? 36.157 7.498 -76.163 1.00 76.81 262 ARG A CA 1
ATOM 216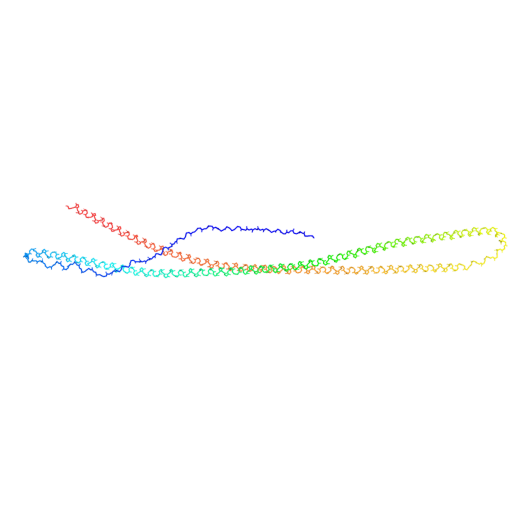8 C C . ARG A 1 262 ? 36.443 7.907 -74.719 1.00 76.81 262 ARG A C 1
ATOM 2170 O O . ARG A 1 262 ? 35.752 7.450 -73.814 1.00 76.81 262 ARG A O 1
ATOM 2177 N N . SER A 1 263 ? 37.440 8.764 -74.492 1.00 79.12 263 SER A N 1
ATOM 2178 C CA . SER A 1 263 ? 37.726 9.301 -73.160 1.00 79.12 263 SER A CA 1
ATOM 2179 C C . SER A 1 263 ? 36.614 10.231 -72.667 1.00 79.12 263 SER A C 1
ATOM 2181 O O . SER A 1 263 ? 36.301 10.196 -71.479 1.00 79.12 263 SER A O 1
ATOM 2183 N N . LYS A 1 264 ? 36.015 11.049 -73.544 1.00 79.75 264 LYS A N 1
ATOM 2184 C CA . LYS A 1 264 ? 34.863 11.900 -73.202 1.00 79.75 264 LYS A CA 1
ATOM 2185 C C . LYS A 1 264 ? 33.635 11.053 -72.873 1.00 79.75 264 LYS A C 1
ATOM 2187 O O . LYS A 1 264 ? 33.057 11.240 -71.806 1.00 79.75 264 LYS A O 1
ATOM 2192 N N . ASP A 1 265 ? 33.330 10.059 -73.703 1.00 82.62 265 ASP A N 1
ATOM 2193 C CA . ASP A 1 265 ? 32.204 9.146 -73.491 1.00 82.62 265 ASP A CA 1
ATOM 2194 C C . ASP A 1 265 ? 32.363 8.353 -72.176 1.00 82.62 265 ASP A C 1
ATOM 2196 O O . ASP A 1 265 ? 31.414 8.216 -71.407 1.00 82.62 265 ASP A O 1
ATOM 2200 N N . GLN A 1 266 ? 33.577 7.884 -71.850 1.00 79.75 266 GLN A N 1
ATOM 2201 C CA . GLN A 1 266 ? 33.852 7.204 -70.574 1.00 79.75 266 GLN A CA 1
ATOM 2202 C C . GLN A 1 266 ? 33.680 8.120 -69.357 1.00 79.75 266 GLN A C 1
ATOM 2204 O O . GLN A 1 266 ? 33.116 7.696 -68.348 1.00 79.75 266 GLN A O 1
ATOM 2209 N N . VAL A 1 267 ? 34.141 9.372 -69.433 1.00 83.44 267 VAL A N 1
ATOM 2210 C CA . VAL A 1 267 ? 33.953 10.351 -68.349 1.00 83.44 267 VAL A CA 1
ATOM 2211 C C . VAL A 1 267 ? 32.468 10.654 -68.145 1.00 83.44 267 VAL A C 1
ATOM 2213 O O . VAL A 1 267 ? 32.019 10.767 -67.004 1.00 83.44 267 VAL A O 1
ATOM 2216 N N . GLU A 1 268 ? 31.694 10.742 -69.224 1.00 87.75 268 GLU A N 1
ATOM 2217 C CA . GLU A 1 268 ? 30.257 10.999 -69.158 1.00 87.75 268 GLU A CA 1
ATOM 2218 C C . GLU A 1 268 ? 29.475 9.815 -68.574 1.00 87.75 268 GLU A C 1
ATOM 2220 O O . GLU A 1 268 ? 28.612 10.021 -67.719 1.00 87.75 268 GLU A O 1
ATOM 2225 N N . ILE A 1 269 ? 29.843 8.576 -68.920 1.00 86.75 269 ILE A N 1
ATOM 2226 C CA . ILE A 1 269 ? 29.280 7.364 -68.300 1.00 86.75 269 ILE A CA 1
ATOM 2227 C C . ILE A 1 269 ? 29.556 7.345 -66.791 1.00 86.75 269 ILE A C 1
ATOM 2229 O O . ILE A 1 269 ? 28.627 7.163 -66.006 1.00 86.75 269 ILE A O 1
ATOM 2233 N N . ILE A 1 270 ? 30.801 7.601 -66.372 1.00 86.12 270 ILE A N 1
ATOM 2234 C CA . ILE A 1 270 ? 31.173 7.636 -64.947 1.00 86.12 270 ILE A CA 1
ATOM 2235 C C . ILE A 1 270 ? 30.409 8.743 -64.210 1.00 86.12 270 ILE A C 1
ATOM 2237 O O . ILE A 1 270 ? 29.974 8.549 -63.074 1.00 86.12 270 ILE A O 1
ATOM 2241 N N . LYS A 1 271 ? 30.222 9.907 -64.843 1.00 89.62 271 LYS A N 1
ATOM 2242 C CA . LYS A 1 271 ? 29.450 11.013 -64.267 1.00 89.62 271 LYS A CA 1
ATOM 2243 C C . LYS A 1 271 ? 27.988 10.614 -64.048 1.00 89.62 271 LYS A C 1
ATOM 2245 O O . LYS A 1 271 ? 27.484 10.796 -62.943 1.00 89.62 271 LYS A O 1
ATOM 2250 N N . GLN A 1 272 ? 27.341 10.028 -65.056 1.00 88.12 272 GLN A N 1
ATOM 2251 C CA . GLN A 1 272 ? 25.956 9.560 -64.948 1.00 88.12 272 GLN A CA 1
ATOM 2252 C C . GLN A 1 272 ? 25.798 8.440 -63.915 1.00 88.12 272 GLN A C 1
ATOM 2254 O O . GLN A 1 272 ? 24.790 8.375 -63.218 1.00 88.12 272 GLN A O 1
ATOM 2259 N N . GLU A 1 273 ? 26.775 7.541 -63.802 1.00 89.38 273 GLU A N 1
ATOM 2260 C CA . GLU A 1 273 ? 26.735 6.458 -62.820 1.00 89.38 273 GLU A CA 1
ATOM 2261 C C . GLU A 1 273 ? 26.851 6.989 -61.387 1.00 89.38 273 GLU A C 1
ATOM 2263 O O . GLU A 1 273 ? 26.055 6.597 -60.533 1.00 89.38 273 GLU A O 1
ATOM 2268 N N . LYS A 1 274 ? 27.736 7.966 -61.143 1.00 88.75 274 LYS A N 1
ATOM 2269 C CA . LYS A 1 274 ? 27.822 8.656 -59.846 1.00 88.75 274 LYS A CA 1
ATOM 2270 C C . LYS A 1 274 ? 26.559 9.435 -59.493 1.00 88.75 274 LYS A C 1
ATOM 2272 O O . LYS A 1 274 ? 26.182 9.479 -58.326 1.00 88.75 274 LYS A O 1
ATOM 2277 N N . GLU A 1 275 ? 25.910 10.047 -60.476 1.00 90.44 275 GLU A N 1
ATOM 2278 C CA . GLU A 1 275 ? 24.652 10.770 -60.270 1.00 90.44 275 GLU A CA 1
ATOM 2279 C C . GLU A 1 275 ? 23.515 9.804 -59.903 1.00 90.44 275 GLU A C 1
ATOM 2281 O O . GLU A 1 275 ? 22.846 10.000 -58.890 1.00 90.44 275 GLU A O 1
ATOM 2286 N N . ARG A 1 276 ? 23.393 8.673 -60.614 1.00 90.75 276 ARG A N 1
ATOM 2287 C CA . ARG A 1 276 ? 22.447 7.599 -60.256 1.00 90.75 276 ARG A CA 1
ATOM 2288 C C . ARG A 1 276 ? 22.731 7.001 -58.877 1.00 90.75 276 ARG A C 1
ATOM 2290 O O . ARG A 1 276 ? 21.802 6.635 -58.161 1.00 90.75 276 ARG A O 1
ATOM 2297 N N . GLU A 1 277 ? 23.997 6.858 -58.494 1.00 90.81 277 GLU A N 1
ATOM 2298 C CA . GLU A 1 277 ? 24.373 6.370 -57.164 1.00 90.81 277 GLU A CA 1
ATOM 2299 C C . GLU A 1 277 ? 23.991 7.379 -56.067 1.00 90.81 277 GLU A C 1
ATOM 2301 O O . GLU A 1 277 ? 23.407 6.991 -55.053 1.00 90.81 277 GLU A O 1
ATOM 2306 N N . ALA A 1 278 ? 24.205 8.678 -56.298 1.00 90.06 278 ALA A N 1
ATOM 2307 C CA . ALA A 1 278 ? 23.756 9.737 -55.395 1.00 90.06 278 ALA A CA 1
ATOM 2308 C C . ALA A 1 278 ? 22.225 9.763 -55.241 1.00 90.06 278 ALA A C 1
ATOM 2310 O O . ALA A 1 278 ? 21.727 9.877 -54.119 1.00 90.06 278 ALA A O 1
ATOM 2311 N N . GLU A 1 279 ? 21.470 9.580 -56.328 1.00 91.81 279 GLU A N 1
ATOM 2312 C CA . GLU A 1 279 ? 20.005 9.467 -56.288 1.00 91.81 279 GLU A CA 1
ATOM 2313 C C . GLU A 1 279 ? 19.540 8.243 -55.486 1.00 91.81 279 GLU A C 1
ATOM 2315 O O . GLU A 1 279 ? 18.606 8.340 -54.682 1.00 91.81 279 GLU A O 1
ATOM 2320 N N . ARG A 1 280 ? 20.210 7.091 -55.638 1.00 92.56 280 ARG A N 1
ATOM 2321 C CA . ARG A 1 280 ? 19.917 5.887 -54.840 1.00 92.56 280 ARG A CA 1
ATOM 2322 C C . ARG A 1 280 ? 20.177 6.122 -53.356 1.00 92.56 280 ARG A C 1
ATOM 2324 O O . ARG A 1 280 ? 19.338 5.756 -52.534 1.00 92.56 280 ARG A O 1
ATOM 2331 N N . HIS A 1 281 ? 21.298 6.753 -53.008 1.00 92.81 281 HIS A N 1
ATOM 2332 C CA . HIS A 1 281 ? 21.600 7.111 -51.622 1.00 92.81 281 HIS A CA 1
ATOM 2333 C C . HIS A 1 281 ? 20.591 8.110 -51.053 1.00 92.81 281 HIS A C 1
ATOM 2335 O O . HIS A 1 281 ? 20.131 7.927 -49.927 1.00 92.81 281 HIS A O 1
ATOM 2341 N N . HIS A 1 282 ? 20.196 9.123 -51.827 1.00 92.81 282 HIS A N 1
ATOM 2342 C CA . HIS A 1 282 ? 19.175 10.081 -51.413 1.00 92.81 282 HIS A CA 1
ATOM 2343 C C . HIS A 1 282 ? 17.829 9.390 -51.154 1.00 92.81 282 HIS A C 1
ATOM 2345 O O . HIS A 1 282 ? 17.247 9.557 -50.085 1.00 92.81 282 HIS A O 1
ATOM 2351 N N . THR A 1 283 ? 17.391 8.523 -52.068 1.00 93.81 283 THR A N 1
ATOM 2352 C CA . THR A 1 283 ? 16.155 7.736 -51.918 1.00 93.81 283 THR A CA 1
ATOM 2353 C C . THR A 1 283 ? 16.198 6.832 -50.682 1.00 93.81 283 THR A C 1
ATOM 2355 O O . THR A 1 283 ? 15.225 6.744 -49.933 1.00 93.81 283 THR A O 1
ATOM 2358 N N . ALA A 1 284 ? 17.335 6.176 -50.429 1.00 92.75 284 ALA A N 1
ATOM 2359 C CA . ALA A 1 284 ? 17.519 5.336 -49.248 1.00 92.75 284 ALA A CA 1
ATOM 2360 C C . ALA A 1 284 ? 17.470 6.150 -47.944 1.00 92.75 284 ALA A C 1
ATOM 2362 O O . ALA A 1 284 ? 16.857 5.708 -46.972 1.00 92.75 284 ALA A O 1
ATOM 2363 N N . LEU A 1 285 ? 18.068 7.347 -47.926 1.00 94.62 285 LEU A N 1
ATOM 2364 C CA . LEU A 1 285 ? 18.019 8.253 -46.778 1.00 94.62 285 LEU A CA 1
ATOM 2365 C C . LEU A 1 285 ? 16.603 8.762 -46.504 1.00 94.62 285 LEU A C 1
ATOM 2367 O O . LEU A 1 285 ? 16.190 8.782 -45.348 1.00 94.62 285 LEU A O 1
ATOM 2371 N N . GLU A 1 286 ? 15.845 9.135 -47.534 1.00 93.25 286 GLU A N 1
ATOM 2372 C CA . GLU A 1 286 ? 14.452 9.564 -47.361 1.00 93.25 286 GLU A CA 1
ATOM 2373 C C . GLU A 1 286 ? 13.553 8.413 -46.886 1.00 93.25 286 GLU A C 1
ATOM 2375 O O . GLU A 1 286 ? 12.734 8.604 -45.989 1.00 93.25 286 GLU A O 1
ATOM 2380 N N . SER A 1 287 ? 13.768 7.189 -47.380 1.00 93.50 287 SER A N 1
ATOM 2381 C CA . SER A 1 287 ? 13.087 5.994 -46.861 1.00 93.50 287 SER A CA 1
ATOM 2382 C C . SER A 1 287 ? 13.426 5.728 -45.387 1.00 93.50 287 SER A C 1
ATOM 2384 O O . SER A 1 287 ? 12.538 5.456 -44.578 1.00 93.50 287 SER A O 1
ATOM 2386 N N . LEU A 1 288 ? 14.697 5.873 -44.995 1.00 94.62 288 LEU A N 1
ATOM 2387 C CA . LEU A 1 288 ? 15.116 5.742 -43.598 1.00 94.62 288 LEU A CA 1
ATOM 2388 C C . LEU A 1 288 ? 14.462 6.813 -42.711 1.00 94.62 288 LEU A C 1
ATOM 2390 O O . LEU A 1 288 ? 13.936 6.481 -41.650 1.00 94.62 288 LEU A O 1
ATOM 2394 N N . LYS A 1 289 ? 14.442 8.077 -43.155 1.00 94.25 289 LYS A N 1
ATOM 2395 C CA . LYS A 1 289 ? 13.761 9.171 -42.445 1.00 94.25 289 LYS A CA 1
ATOM 2396 C C . LYS A 1 289 ? 12.270 8.892 -42.281 1.00 94.25 289 LYS A C 1
ATOM 2398 O O . LYS A 1 289 ? 11.757 9.051 -41.178 1.00 94.25 289 LYS A O 1
ATOM 2403 N N . ALA A 1 290 ? 11.594 8.438 -43.337 1.00 93.38 290 ALA A N 1
ATOM 2404 C CA . ALA A 1 290 ? 10.177 8.090 -43.286 1.00 93.38 290 ALA A CA 1
ATOM 2405 C C . ALA A 1 290 ? 9.905 6.944 -42.295 1.00 93.38 290 ALA A C 1
ATOM 2407 O O . ALA A 1 290 ? 8.981 7.028 -41.489 1.00 93.38 290 ALA A O 1
ATOM 2408 N N . ASN A 1 291 ? 10.751 5.909 -42.288 1.00 93.31 291 ASN A N 1
ATOM 2409 C CA . ASN A 1 291 ? 10.641 4.801 -41.337 1.00 93.31 291 ASN A CA 1
ATOM 2410 C C . ASN A 1 291 ? 10.895 5.243 -39.888 1.00 93.31 291 ASN A C 1
ATOM 2412 O O . ASN A 1 291 ? 10.194 4.799 -38.980 1.00 93.31 291 ASN A O 1
ATOM 2416 N N . MET A 1 292 ? 11.875 6.123 -39.658 1.00 94.06 292 MET A N 1
ATOM 2417 C CA . MET A 1 292 ? 12.131 6.691 -38.332 1.00 94.06 292 MET A CA 1
ATOM 2418 C C . MET A 1 292 ? 10.966 7.561 -37.859 1.00 94.06 292 MET A C 1
ATOM 2420 O O . MET A 1 292 ? 10.548 7.420 -36.714 1.00 94.06 292 MET A O 1
ATOM 2424 N N . ALA A 1 293 ? 10.408 8.403 -38.732 1.00 93.38 293 ALA A N 1
ATOM 2425 C CA . ALA A 1 293 ? 9.236 9.216 -38.418 1.00 93.38 293 ALA A CA 1
ATOM 2426 C C . ALA A 1 293 ? 8.038 8.335 -38.029 1.00 93.38 293 ALA A C 1
ATOM 2428 O O . ALA A 1 293 ? 7.482 8.505 -36.950 1.00 93.38 293 ALA A O 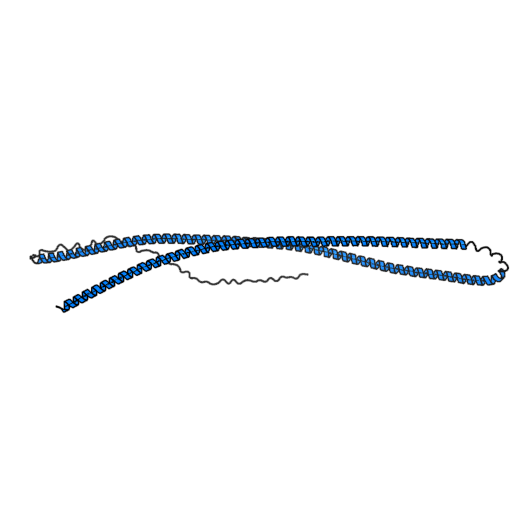1
ATOM 2429 N N . ALA A 1 294 ? 7.728 7.306 -38.824 1.00 92.75 294 ALA A N 1
ATOM 2430 C CA . ALA A 1 294 ? 6.643 6.373 -38.517 1.00 92.75 294 ALA A CA 1
ATOM 2431 C C . ALA A 1 294 ? 6.866 5.600 -37.202 1.00 92.75 294 ALA A C 1
ATOM 2433 O O . ALA A 1 294 ? 5.917 5.304 -36.474 1.00 92.75 294 ALA A O 1
ATOM 2434 N N . MET A 1 295 ? 8.118 5.258 -36.879 1.00 94.38 295 MET A N 1
ATOM 2435 C CA . MET A 1 295 ? 8.457 4.616 -35.608 1.00 94.38 295 MET A CA 1
ATOM 2436 C C . MET A 1 295 ? 8.250 5.563 -34.423 1.00 94.38 295 MET A C 1
ATOM 2438 O O . MET A 1 295 ? 7.720 5.126 -33.401 1.00 94.38 295 MET A O 1
ATOM 2442 N N . LEU A 1 296 ? 8.657 6.828 -34.556 1.00 94.50 296 LEU A N 1
ATOM 2443 C CA . LEU A 1 296 ? 8.455 7.854 -33.534 1.00 94.50 296 LEU A CA 1
ATOM 2444 C C . LEU A 1 296 ? 6.964 8.109 -33.312 1.00 94.50 296 LEU A C 1
ATOM 2446 O O . LEU A 1 296 ? 6.514 7.980 -32.180 1.00 94.50 296 LEU A O 1
ATOM 2450 N N . ASP A 1 297 ? 6.182 8.301 -34.376 1.00 93.38 297 ASP A N 1
ATOM 2451 C CA . ASP A 1 297 ? 4.729 8.490 -34.282 1.00 93.38 297 ASP A CA 1
ATOM 2452 C C . ASP A 1 297 ? 4.043 7.302 -33.593 1.00 93.38 297 ASP A C 1
ATOM 2454 O O . ASP A 1 297 ? 3.168 7.466 -32.739 1.00 93.38 297 ASP A O 1
ATOM 2458 N N . ARG A 1 298 ? 4.467 6.073 -33.918 1.00 93.38 298 ARG A N 1
ATOM 2459 C CA . ARG A 1 298 ? 3.959 4.865 -33.259 1.00 93.38 298 ARG A CA 1
ATOM 2460 C C . ARG A 1 298 ? 4.343 4.822 -31.782 1.00 93.38 298 ARG A C 1
ATOM 2462 O O . ARG A 1 298 ? 3.517 4.431 -30.960 1.00 93.38 298 ARG A O 1
ATOM 2469 N N . LYS A 1 299 ? 5.578 5.191 -31.438 1.00 93.00 299 LYS A N 1
ATOM 2470 C CA . LYS A 1 299 ? 6.050 5.215 -30.048 1.00 93.00 299 LYS A CA 1
ATOM 2471 C C . LYS A 1 299 ? 5.347 6.286 -29.229 1.00 93.00 299 LYS A C 1
ATOM 2473 O O . LYS A 1 299 ? 4.973 6.002 -28.094 1.00 93.00 299 LYS A O 1
ATOM 2478 N N . ASP A 1 300 ? 5.098 7.446 -29.816 1.00 93.38 300 ASP A N 1
ATOM 2479 C CA . ASP A 1 300 ? 4.328 8.514 -29.194 1.00 93.38 300 ASP A CA 1
ATOM 2480 C C . ASP A 1 300 ? 2.875 8.079 -28.979 1.00 93.38 300 ASP A C 1
ATOM 2482 O O . ASP A 1 300 ? 2.352 8.232 -27.878 1.00 93.38 300 ASP A O 1
ATOM 2486 N N . ALA A 1 301 ? 2.239 7.434 -29.962 1.00 92.25 301 ALA A N 1
ATOM 2487 C CA . ALA A 1 301 ? 0.890 6.887 -29.805 1.00 92.25 301 ALA A CA 1
ATOM 2488 C C . ALA A 1 301 ? 0.814 5.787 -28.725 1.00 92.25 301 ALA A C 1
ATOM 2490 O O . ALA A 1 301 ? -0.098 5.798 -27.896 1.00 92.25 301 ALA A O 1
ATOM 2491 N N . GLU A 1 302 ? 1.778 4.857 -28.699 1.00 93.25 302 GLU A N 1
ATOM 2492 C CA . GLU A 1 302 ? 1.894 3.822 -27.660 1.00 93.25 302 GLU A CA 1
ATOM 2493 C C . GLU A 1 302 ? 2.076 4.450 -26.268 1.00 93.25 302 GLU A C 1
ATOM 2495 O O . GLU A 1 302 ? 1.433 4.026 -25.306 1.00 93.25 302 GLU A O 1
ATOM 2500 N N . PHE A 1 303 ? 2.914 5.484 -26.159 1.00 94.31 303 PHE A N 1
ATOM 2501 C CA . PHE A 1 303 ? 3.151 6.196 -24.907 1.00 94.31 303 PHE A CA 1
ATOM 2502 C C . PHE A 1 303 ? 1.902 6.937 -24.423 1.00 94.31 303 PHE A C 1
ATOM 2504 O O . PHE A 1 303 ? 1.532 6.803 -23.258 1.00 94.31 303 PHE A O 1
ATOM 2511 N N . GLN A 1 304 ? 1.216 7.666 -25.305 1.00 92.06 304 GLN A N 1
ATOM 2512 C CA . GLN A 1 304 ? -0.026 8.363 -24.961 1.00 92.06 304 GLN A CA 1
ATOM 2513 C C . GLN A 1 304 ? -1.113 7.385 -24.508 1.00 92.06 304 GLN A C 1
ATOM 2515 O O . GLN A 1 304 ? -1.786 7.630 -23.508 1.00 92.06 304 GLN A O 1
ATOM 2520 N N . LEU A 1 305 ? -1.245 6.240 -25.184 1.00 94.50 305 LEU A N 1
ATOM 2521 C CA . LEU A 1 305 ? -2.191 5.200 -24.788 1.00 94.50 305 LEU A CA 1
ATOM 2522 C C . LEU A 1 305 ? -1.859 4.619 -23.405 1.00 94.50 305 LEU A C 1
ATOM 2524 O O . LEU A 1 305 ? -2.759 4.397 -22.599 1.00 94.50 305 LEU A O 1
ATOM 2528 N N . GLU A 1 306 ? -0.580 4.383 -23.108 1.00 94.12 306 GLU A N 1
ATOM 2529 C CA . GLU A 1 306 ? -0.143 3.902 -21.793 1.00 94.12 306 GLU A CA 1
ATOM 2530 C C . GLU A 1 306 ? -0.401 4.940 -20.690 1.00 94.12 306 GLU A C 1
ATOM 2532 O O . GLU A 1 306 ? -0.868 4.581 -19.607 1.00 94.12 306 GLU A O 1
ATOM 2537 N N . VAL A 1 307 ? -0.152 6.225 -20.958 1.00 93.75 307 VAL A N 1
ATOM 2538 C CA . VAL A 1 307 ? -0.459 7.323 -20.027 1.00 93.75 307 VAL A CA 1
ATOM 2539 C C . VAL A 1 307 ? -1.962 7.398 -19.753 1.00 93.75 307 VAL A C 1
ATOM 2541 O O . VAL A 1 307 ? -2.370 7.443 -18.591 1.00 93.75 307 VAL A O 1
ATOM 2544 N N . GLU A 1 308 ? -2.789 7.340 -20.795 1.00 94.69 308 GLU A N 1
ATOM 2545 C CA . GLU A 1 308 ? -4.249 7.370 -20.674 1.00 94.69 308 GLU A CA 1
ATOM 2546 C C . GLU A 1 308 ? -4.776 6.141 -19.911 1.00 94.69 308 GLU A C 1
ATOM 2548 O O . GLU A 1 308 ? -5.609 6.267 -19.013 1.00 94.69 308 GLU A O 1
ATOM 2553 N N . ASN A 1 309 ? -4.241 4.948 -20.191 1.00 93.75 309 ASN A N 1
ATOM 2554 C CA . ASN A 1 309 ? -4.596 3.724 -19.472 1.00 93.75 309 ASN A CA 1
ATOM 2555 C C . ASN A 1 309 ? -4.202 3.789 -17.993 1.00 93.75 309 ASN A C 1
ATOM 2557 O O . ASN A 1 309 ? -4.972 3.353 -17.137 1.00 93.75 309 ASN A O 1
ATOM 2561 N N . ARG A 1 310 ? -3.028 4.343 -17.662 1.00 92.00 310 ARG A N 1
ATOM 2562 C CA . ARG A 1 310 ? -2.639 4.574 -16.262 1.00 92.00 310 ARG A CA 1
ATOM 2563 C C . ARG A 1 310 ? -3.572 5.554 -15.576 1.00 92.00 310 ARG A C 1
ATOM 2565 O O . ARG A 1 310 ? -3.970 5.294 -14.448 1.00 92.00 310 ARG A O 1
ATOM 2572 N N . ARG A 1 311 ? -3.949 6.638 -16.256 1.00 93.56 311 ARG A N 1
ATOM 2573 C CA . ARG A 1 311 ? -4.904 7.613 -15.727 1.00 93.56 311 ARG A CA 1
ATOM 2574 C C . ARG A 1 311 ? -6.265 6.973 -15.449 1.00 93.56 311 ARG A C 1
ATOM 2576 O O . ARG A 1 311 ? -6.824 7.208 -14.386 1.00 93.56 311 ARG A O 1
ATOM 2583 N N . ARG A 1 312 ? -6.773 6.128 -16.354 1.00 93.00 312 ARG A N 1
ATOM 2584 C CA . ARG A 1 312 ? -8.025 5.382 -16.132 1.00 93.00 312 ARG A CA 1
ATOM 2585 C C . ARG A 1 312 ? -7.939 4.444 -14.937 1.00 93.00 312 ARG A C 1
ATOM 2587 O O . ARG A 1 312 ? -8.794 4.527 -14.070 1.00 93.00 312 ARG A O 1
ATOM 2594 N N . ARG A 1 313 ? -6.884 3.626 -14.848 1.00 92.81 313 ARG A N 1
ATOM 2595 C CA . ARG A 1 313 ? -6.675 2.736 -13.692 1.00 92.81 313 ARG A CA 1
ATOM 2596 C C . ARG A 1 313 ? -6.576 3.514 -12.383 1.00 92.81 313 ARG A C 1
ATOM 2598 O O . ARG A 1 313 ? -7.100 3.062 -11.377 1.00 92.81 313 ARG A O 1
ATOM 2605 N N . GLN A 1 314 ? -5.919 4.674 -12.392 1.00 89.38 314 GLN A N 1
ATOM 2606 C CA . GLN A 1 314 ? -5.844 5.523 -11.207 1.00 89.38 314 GLN A CA 1
ATOM 2607 C C . GLN A 1 314 ? -7.232 6.025 -10.798 1.00 89.38 314 GLN A C 1
ATOM 2609 O O . GLN A 1 314 ? -7.588 5.903 -9.636 1.00 89.38 314 GLN A O 1
ATOM 2614 N N . ASN A 1 315 ? -8.034 6.507 -11.751 1.00 92.31 315 ASN A N 1
ATOM 2615 C CA . ASN A 1 315 ? -9.403 6.934 -11.468 1.00 92.31 315 ASN A CA 1
ATOM 2616 C C . ASN A 1 315 ? -10.276 5.779 -10.946 1.00 92.31 315 ASN A C 1
ATOM 2618 O O . ASN A 1 315 ? -11.056 5.987 -10.028 1.00 92.31 315 ASN A O 1
ATOM 2622 N N . GLU A 1 316 ? -10.143 4.570 -11.503 1.00 93.50 316 GLU A N 1
ATOM 2623 C CA . GLU A 1 316 ? -10.862 3.377 -11.027 1.00 93.50 316 GLU A CA 1
ATOM 2624 C C . GLU A 1 316 ? -10.504 3.051 -9.571 1.00 93.50 316 GLU A C 1
ATOM 2626 O O . GLU A 1 316 ? -11.393 2.812 -8.757 1.00 93.50 316 GLU A O 1
ATOM 2631 N N . VAL A 1 317 ? -9.212 3.107 -9.230 1.00 93.56 317 VAL A N 1
ATOM 2632 C CA . VAL A 1 317 ? -8.722 2.911 -7.858 1.00 93.56 317 VAL A CA 1
ATOM 2633 C C . VAL A 1 317 ? -9.231 4.011 -6.925 1.00 93.56 317 VAL A C 1
ATOM 2635 O O . VAL A 1 317 ? -9.657 3.720 -5.812 1.00 93.56 317 VAL A O 1
ATOM 2638 N N . ASP A 1 318 ? -9.225 5.268 -7.367 1.00 91.00 318 ASP A N 1
ATOM 2639 C CA . ASP A 1 318 ? -9.719 6.390 -6.567 1.00 91.00 318 ASP A CA 1
ATOM 2640 C C . ASP A 1 318 ? -11.238 6.276 -6.320 1.00 91.00 318 ASP A C 1
ATOM 2642 O O . ASP A 1 318 ? -11.706 6.525 -5.209 1.00 91.00 318 ASP A O 1
ATOM 2646 N N . GLU A 1 319 ? -12.015 5.836 -7.317 1.00 94.00 319 GLU A N 1
ATOM 2647 C CA . GLU A 1 319 ? -13.447 5.549 -7.165 1.00 94.00 319 GLU A CA 1
ATOM 2648 C C . GLU A 1 319 ? -13.715 4.366 -6.225 1.00 94.00 319 GLU A C 1
ATOM 2650 O O . GLU A 1 319 ? -14.679 4.396 -5.456 1.00 94.00 319 GLU A O 1
ATOM 2655 N N . GLU A 1 320 ? -12.895 3.316 -6.281 1.00 93.50 320 GLU A N 1
ATOM 2656 C CA . GLU A 1 320 ? -13.007 2.160 -5.389 1.00 93.50 320 GLU A CA 1
ATOM 2657 C C . GLU A 1 320 ? -12.687 2.547 -3.942 1.00 93.50 320 GLU A C 1
ATOM 2659 O O . GLU A 1 320 ? -13.500 2.295 -3.051 1.00 93.50 320 GLU A O 1
ATOM 2664 N N . HIS A 1 321 ? -11.592 3.278 -3.715 1.00 93.75 321 HIS A N 1
ATOM 2665 C CA . HIS A 1 321 ? -11.268 3.831 -2.401 1.00 93.75 321 HIS A CA 1
ATOM 2666 C C . HIS A 1 321 ? -12.371 4.756 -1.877 1.00 93.75 321 HIS A C 1
ATOM 2668 O O . HIS A 1 321 ? -12.696 4.711 -0.691 1.00 93.75 321 HIS A O 1
ATOM 2674 N N . GLN A 1 322 ? -12.986 5.576 -2.736 1.00 92.94 322 GLN A N 1
ATOM 2675 C CA . GLN A 1 322 ? -14.095 6.429 -2.313 1.00 92.94 322 GLN A CA 1
ATOM 2676 C C . GLN A 1 322 ? -15.306 5.598 -1.866 1.00 92.94 322 GLN A C 1
ATOM 2678 O O . GLN A 1 322 ? -15.893 5.892 -0.827 1.00 92.94 322 GLN A O 1
ATOM 2683 N N . LYS A 1 323 ? -15.648 4.523 -2.589 1.00 94.12 323 LYS A N 1
ATOM 2684 C CA . LYS A 1 323 ? -16.727 3.602 -2.189 1.00 94.12 323 LYS A CA 1
ATOM 2685 C C . LYS A 1 323 ? -16.425 2.900 -0.866 1.00 94.12 323 LYS A C 1
ATOM 2687 O O . LYS A 1 323 ? -17.330 2.737 -0.049 1.00 94.12 323 LYS A O 1
ATOM 2692 N N . GLU A 1 324 ? -15.178 2.492 -0.640 1.00 93.62 324 GLU A N 1
ATOM 2693 C CA . GLU A 1 324 ? -14.757 1.904 0.635 1.00 93.62 324 GLU A CA 1
ATOM 2694 C C . GLU A 1 324 ? -14.884 2.905 1.786 1.00 93.62 324 GLU A C 1
ATOM 2696 O O . GLU A 1 324 ? -15.425 2.567 2.841 1.00 93.62 324 GLU A O 1
ATOM 2701 N N . LEU A 1 325 ? -14.450 4.152 1.580 1.00 92.88 325 LEU A N 1
ATOM 2702 C CA . LEU A 1 325 ? -14.607 5.220 2.566 1.00 92.88 325 LEU A CA 1
ATOM 2703 C C . LEU A 1 325 ? -16.082 5.492 2.873 1.00 92.88 325 LEU A C 1
ATOM 2705 O O . LEU A 1 325 ? -16.447 5.591 4.045 1.00 92.88 325 LEU A O 1
ATOM 2709 N N . ASP A 1 326 ? -16.937 5.559 1.853 1.00 94.31 326 ASP A N 1
ATOM 2710 C CA . ASP A 1 326 ? -18.379 5.757 2.024 1.00 94.31 326 ASP A CA 1
ATOM 2711 C C . ASP A 1 326 ? -19.017 4.593 2.804 1.00 94.31 326 ASP A C 1
ATOM 2713 O O . ASP A 1 326 ? -19.853 4.813 3.685 1.00 94.31 326 ASP A O 1
ATOM 2717 N N . LEU A 1 327 ? -18.585 3.352 2.547 1.00 95.75 327 LEU A N 1
ATOM 2718 C CA . LEU A 1 327 ? -19.033 2.172 3.289 1.00 95.75 327 LEU A CA 1
ATOM 2719 C C . LEU A 1 327 ? -18.596 2.222 4.759 1.00 95.75 327 LEU A C 1
ATOM 2721 O O . LEU A 1 327 ? -19.403 1.940 5.648 1.00 95.75 327 LEU A O 1
ATOM 2725 N N . ILE A 1 328 ? -17.345 2.602 5.031 1.00 93.44 328 ILE A N 1
ATOM 2726 C CA . ILE A 1 328 ? -16.828 2.767 6.397 1.00 93.44 328 ILE A CA 1
ATOM 2727 C C . ILE A 1 328 ? -17.629 3.844 7.135 1.00 93.44 328 ILE A C 1
ATOM 2729 O O . ILE A 1 328 ? -18.044 3.629 8.277 1.00 93.44 328 ILE A O 1
ATOM 2733 N N . TRP A 1 329 ? -17.901 4.977 6.485 1.00 94.94 329 TRP A N 1
ATOM 2734 C CA . TRP A 1 329 ? -18.720 6.043 7.059 1.00 94.94 329 TRP A CA 1
ATOM 2735 C C . TRP A 1 329 ? -20.152 5.590 7.344 1.00 94.94 329 TRP A C 1
ATOM 2737 O O . TRP A 1 329 ? -20.680 5.894 8.415 1.00 94.94 329 TRP A O 1
ATOM 2747 N N . ALA A 1 330 ? -20.767 4.821 6.443 1.00 93.12 330 ALA A N 1
ATOM 2748 C CA . ALA A 1 330 ? -22.096 4.257 6.659 1.00 93.12 330 ALA A CA 1
ATOM 2749 C C . ALA A 1 330 ? -22.122 3.299 7.864 1.00 93.12 330 ALA A C 1
ATOM 2751 O O . ALA A 1 330 ? -22.990 3.424 8.728 1.00 93.12 330 ALA A O 1
ATOM 2752 N N . GLN A 1 331 ? -21.135 2.404 7.976 1.00 93.62 331 GLN A N 1
ATOM 2753 C CA . GLN A 1 331 ? -21.003 1.494 9.121 1.00 93.62 331 GLN A CA 1
ATOM 2754 C C . GLN A 1 331 ? -20.774 2.248 10.435 1.00 93.62 331 GLN A C 1
ATOM 2756 O O . GLN A 1 331 ? -21.328 1.882 11.473 1.00 93.62 331 GLN A O 1
ATOM 2761 N N . PHE A 1 332 ? -19.964 3.308 10.410 1.00 94.94 332 PHE A N 1
ATOM 2762 C CA . PHE A 1 332 ? -19.734 4.154 11.576 1.00 94.94 332 PHE A CA 1
ATOM 2763 C C . PHE A 1 332 ? -21.013 4.880 12.013 1.00 94.94 332 PHE A C 1
ATOM 2765 O O . PHE A 1 332 ? -21.333 4.911 13.204 1.00 94.94 332 PHE A O 1
ATOM 2772 N N . ALA A 1 333 ? -21.780 5.414 11.060 1.00 93.69 333 ALA A N 1
ATOM 2773 C CA . ALA A 1 333 ? -23.060 6.057 11.334 1.00 93.69 333 ALA A CA 1
ATOM 2774 C C . ALA A 1 333 ? -24.084 5.068 11.913 1.00 93.69 333 ALA A C 1
ATOM 2776 O O . ALA A 1 333 ? -24.805 5.405 12.852 1.00 93.69 333 ALA A O 1
ATOM 2777 N N . GLU A 1 334 ? -24.132 3.837 11.398 1.00 94.88 334 GLU A N 1
ATOM 2778 C CA . GLU A 1 334 ? -25.013 2.790 11.919 1.00 94.88 334 GLU A CA 1
ATOM 2779 C C . GLU A 1 334 ? -24.637 2.385 13.348 1.00 94.88 334 GLU A C 1
ATOM 2781 O O . GLU A 1 334 ? -25.502 2.363 14.223 1.00 94.88 334 GLU A O 1
ATOM 2786 N N . LYS A 1 335 ? -23.347 2.155 13.621 1.00 93.50 335 LYS A N 1
ATOM 2787 C CA . LYS A 1 335 ? -22.864 1.864 14.980 1.00 93.50 335 LYS A CA 1
ATOM 2788 C C . LYS A 1 335 ? -23.161 2.997 15.954 1.00 93.50 335 LYS A C 1
ATOM 2790 O O . LYS A 1 335 ? -23.553 2.736 17.087 1.00 93.50 335 LYS A O 1
ATOM 2795 N N . THR A 1 336 ? -23.007 4.245 15.515 1.00 92.94 336 THR A N 1
ATOM 2796 C CA . THR A 1 336 ? -23.347 5.416 16.335 1.00 92.94 336 THR A CA 1
ATOM 2797 C C . THR A 1 336 ? -24.834 5.417 16.685 1.00 92.94 336 THR A C 1
ATOM 2799 O O . THR A 1 336 ? -25.174 5.526 17.858 1.00 92.94 336 THR A O 1
ATOM 2802 N N . LYS A 1 337 ? -25.721 5.176 15.709 1.00 94.00 337 LYS A N 1
ATOM 2803 C CA . LYS A 1 337 ? -27.169 5.063 15.958 1.00 94.00 337 LYS A CA 1
ATOM 2804 C C . LYS A 1 337 ? -27.526 3.914 16.900 1.00 94.00 337 LYS A C 1
ATOM 2806 O O . LYS A 1 337 ? -28.383 4.080 17.762 1.00 94.00 337 LYS A O 1
ATOM 2811 N N . GLN A 1 338 ? -26.887 2.753 16.744 1.00 92.56 338 GLN A N 1
ATOM 2812 C CA . GLN A 1 338 ? -27.086 1.613 17.645 1.00 92.56 338 GLN A CA 1
ATOM 2813 C C . GLN A 1 338 ? -26.679 1.978 19.075 1.00 92.56 338 GLN A C 1
ATOM 2815 O O . GLN A 1 338 ? -27.448 1.757 20.006 1.00 92.56 338 GLN A O 1
ATOM 2820 N N . ARG A 1 339 ? -25.521 2.626 19.243 1.00 93.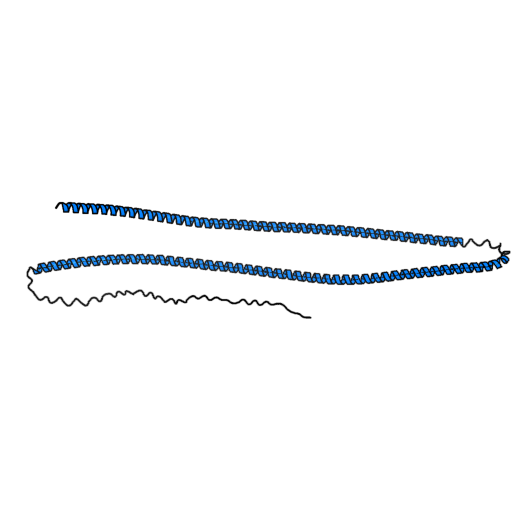00 339 ARG A N 1
ATOM 2821 C CA . ARG A 1 339 ? -25.040 3.056 20.556 1.00 93.00 339 ARG A CA 1
ATOM 2822 C C . ARG A 1 339 ? -25.933 4.117 21.194 1.00 93.00 339 ARG A C 1
ATOM 2824 O O . ARG A 1 339 ? -26.184 4.059 22.391 1.00 93.00 339 ARG A O 1
ATOM 2831 N N . GLU A 1 340 ? -26.432 5.069 20.411 1.00 93.06 340 GLU A N 1
ATOM 2832 C CA . GLU A 1 340 ? -27.409 6.059 20.878 1.00 93.06 340 GLU A CA 1
ATOM 2833 C C . GLU A 1 340 ? -28.708 5.393 21.349 1.00 93.06 340 GLU A C 1
ATOM 2835 O O . GLU A 1 340 ? -29.256 5.782 22.379 1.00 93.06 340 GLU A O 1
ATOM 2840 N N . ALA A 1 341 ? -29.179 4.361 20.641 1.00 92.69 341 ALA A N 1
ATOM 2841 C CA . ALA A 1 341 ? -30.354 3.596 21.049 1.00 92.69 341 ALA A CA 1
ATOM 2842 C C . ALA A 1 341 ? -30.112 2.809 22.350 1.00 92.69 341 ALA A C 1
ATOM 2844 O O . ALA A 1 341 ? -30.967 2.837 23.235 1.00 92.69 341 ALA A O 1
ATOM 2845 N N . GLU A 1 342 ? -28.951 2.161 22.496 1.00 92.25 342 GLU A N 1
ATOM 2846 C CA . GLU A 1 342 ? -28.540 1.480 23.735 1.00 92.25 342 GLU A CA 1
ATOM 2847 C C . GLU A 1 342 ? -28.521 2.448 24.923 1.00 92.25 342 GLU A C 1
ATOM 2849 O O . GLU A 1 342 ? -29.182 2.200 25.931 1.00 92.25 342 GLU A O 1
ATOM 2854 N N . ILE A 1 343 ? -27.845 3.593 24.771 1.00 91.62 343 ILE A N 1
ATOM 2855 C CA . ILE A 1 343 ? -27.785 4.638 25.801 1.00 91.62 343 ILE A CA 1
ATOM 2856 C C . ILE A 1 343 ? -29.193 5.152 26.124 1.00 91.62 343 ILE A C 1
ATOM 2858 O O . ILE A 1 343 ? -29.515 5.380 27.288 1.00 91.62 343 ILE A O 1
ATOM 2862 N N . GLY A 1 344 ? -30.060 5.312 25.121 1.00 92.19 344 GLY A N 1
ATOM 2863 C CA . GLY A 1 344 ? -31.453 5.704 25.328 1.00 92.19 344 GLY A CA 1
ATOM 2864 C C . GLY A 1 344 ? -32.226 4.718 26.210 1.00 92.19 344 GLY A C 1
ATOM 2865 O O . GLY A 1 344 ? -32.957 5.141 27.106 1.00 92.19 344 GLY A O 1
ATOM 2866 N N . VAL A 1 345 ? -32.038 3.411 26.001 1.00 93.38 345 VAL A N 1
ATOM 2867 C CA . VAL A 1 345 ? -32.653 2.361 26.830 1.00 93.38 345 VAL A CA 1
ATOM 2868 C C . VAL A 1 345 ? -32.081 2.365 28.248 1.00 93.38 345 VAL A C 1
ATOM 2870 O O . VAL A 1 345 ? -32.847 2.298 29.210 1.00 93.38 345 VAL A O 1
ATOM 2873 N N . GLU A 1 346 ? -30.759 2.478 28.395 1.00 91.38 346 GLU A N 1
ATOM 2874 C CA . GLU A 1 346 ? -30.096 2.574 29.702 1.00 91.38 346 GLU A CA 1
ATOM 2875 C C . GLU A 1 346 ? -30.614 3.778 30.501 1.00 91.38 346 GLU A C 1
ATOM 2877 O O . GLU A 1 346 ? -31.020 3.632 31.654 1.00 91.38 346 GLU A O 1
ATOM 2882 N N . MET A 1 347 ? -30.693 4.951 29.870 1.00 92.06 347 MET A N 1
ATOM 2883 C CA . MET A 1 347 ? -31.195 6.179 30.492 1.00 92.06 347 MET A CA 1
ATOM 2884 C C . MET A 1 347 ? -32.664 6.068 30.910 1.00 92.06 347 MET A C 1
ATOM 2886 O O . MET A 1 347 ? -33.036 6.541 31.983 1.00 92.06 347 MET A O 1
ATOM 2890 N N . GLU A 1 348 ? -33.509 5.427 30.100 1.00 93.56 348 GLU A N 1
ATOM 2891 C CA . GLU A 1 348 ? -34.916 5.201 30.446 1.00 93.56 348 GLU A CA 1
ATOM 2892 C C . GLU A 1 348 ? -35.066 4.220 31.620 1.00 93.56 348 GLU A C 1
ATOM 2894 O O . GLU A 1 348 ? -35.937 4.398 32.474 1.00 93.56 348 GLU A O 1
ATOM 2899 N N . ASN A 1 349 ? -34.203 3.205 31.711 1.00 92.62 349 ASN A N 1
ATOM 2900 C CA . ASN A 1 349 ? -34.183 2.289 32.850 1.00 92.62 349 ASN A CA 1
ATOM 2901 C C . ASN A 1 349 ? -33.754 2.999 34.137 1.00 92.62 349 ASN A C 1
ATOM 2903 O O . ASN A 1 349 ? -34.457 2.889 35.142 1.00 92.62 349 ASN A O 1
ATOM 2907 N N . VAL A 1 350 ? -32.676 3.789 34.084 1.00 92.25 350 VAL A N 1
ATOM 2908 C CA . VAL A 1 350 ? -32.221 4.617 35.215 1.00 92.25 350 VAL A CA 1
ATOM 2909 C C . VAL A 1 350 ? -33.327 5.571 35.657 1.00 92.25 350 VAL A C 1
ATOM 2911 O O . VAL A 1 350 ? -33.613 5.688 36.845 1.00 92.25 350 VAL A O 1
ATOM 2914 N N . LYS A 1 351 ? -34.017 6.212 34.709 1.00 94.12 351 LYS A N 1
ATOM 2915 C CA . LYS A 1 351 ? -35.139 7.102 35.014 1.00 94.12 351 LYS A CA 1
ATOM 2916 C C . LYS A 1 351 ? -36.267 6.376 35.749 1.00 94.12 351 LYS A C 1
ATOM 2918 O O . LYS A 1 351 ? -36.744 6.881 36.760 1.00 94.12 351 LYS A O 1
ATOM 2923 N N . LYS A 1 352 ? -36.666 5.185 35.290 1.00 93.44 352 LYS A N 1
ATOM 2924 C CA . LYS A 1 352 ? -37.694 4.371 35.965 1.00 93.44 352 LYS A CA 1
ATOM 2925 C C . LYS A 1 352 ? -37.279 3.963 37.375 1.00 93.44 352 LYS A C 1
ATOM 2927 O O . LYS A 1 352 ? -38.133 3.886 38.253 1.00 93.44 352 LYS A O 1
ATOM 2932 N N . GLU A 1 353 ? -36.005 3.660 37.586 1.00 92.94 353 GLU A N 1
ATOM 2933 C CA . GLU A 1 353 ? -35.471 3.323 38.905 1.00 92.94 353 GLU A CA 1
ATOM 2934 C C . GLU A 1 353 ? -35.487 4.542 39.834 1.00 92.94 353 GLU A C 1
ATOM 2936 O O . GLU A 1 353 ? -36.057 4.469 40.921 1.00 92.94 353 GLU A O 1
ATOM 2941 N N . CYS A 1 354 ? -35.033 5.704 39.355 1.00 91.75 354 CYS A N 1
ATOM 2942 C CA . CYS A 1 354 ? -35.162 6.962 40.087 1.00 91.75 354 CYS A CA 1
ATOM 2943 C C . CYS A 1 354 ? -36.622 7.311 40.410 1.00 91.75 354 CYS A C 1
ATOM 2945 O O . CYS A 1 354 ? -36.909 7.742 41.523 1.00 91.75 354 CYS A O 1
ATOM 2947 N N . ASP A 1 355 ? -37.560 7.117 39.479 1.00 93.62 355 ASP A N 1
ATOM 2948 C CA . ASP A 1 355 ? -38.983 7.382 39.719 1.00 93.62 355 ASP A CA 1
ATOM 2949 C C . ASP A 1 355 ? -39.553 6.460 40.813 1.00 93.62 355 ASP A C 1
ATOM 2951 O O . ASP A 1 355 ? -40.329 6.913 41.661 1.00 93.62 355 ASP A O 1
ATOM 2955 N N . LYS A 1 356 ? -39.136 5.184 40.844 1.00 94.25 356 LYS A N 1
ATOM 2956 C CA . LYS A 1 356 ? -39.484 4.248 41.928 1.00 94.25 356 LYS A CA 1
ATOM 2957 C C . LYS A 1 356 ? -38.919 4.710 43.267 1.00 94.25 356 LYS A C 1
ATOM 2959 O O . LYS A 1 356 ? -39.658 4.727 44.250 1.00 94.25 356 LYS A O 1
ATOM 2964 N N . ASP A 1 357 ? -37.656 5.123 43.306 1.00 93.19 357 ASP A N 1
ATOM 2965 C CA . ASP A 1 357 ? -37.012 5.615 44.527 1.00 93.19 357 ASP A CA 1
ATOM 2966 C C . ASP A 1 357 ? -37.674 6.895 45.040 1.00 93.19 357 ASP A C 1
ATOM 2968 O O . ASP A 1 357 ? -37.947 7.032 46.234 1.00 93.19 357 ASP A O 1
ATOM 2972 N N . VAL A 1 358 ? -38.006 7.821 44.138 1.00 94.94 358 VAL A N 1
ATOM 2973 C CA . VAL A 1 358 ? -38.754 9.038 44.470 1.00 94.94 358 VAL A CA 1
ATOM 2974 C C . VAL A 1 358 ? -40.124 8.686 45.044 1.00 94.94 358 VAL A C 1
ATOM 2976 O O . VAL A 1 358 ? -40.544 9.300 46.027 1.00 94.94 358 VAL A O 1
ATOM 2979 N N . GLN A 1 359 ? -40.823 7.703 44.473 1.00 93.06 359 GLN A N 1
ATOM 2980 C CA . GLN A 1 359 ? -42.111 7.263 45.002 1.00 93.06 359 GLN A CA 1
ATOM 2981 C C . GLN A 1 359 ? -41.965 6.624 46.389 1.00 93.06 359 GLN A C 1
ATOM 2983 O O . GLN A 1 359 ? -42.694 6.993 47.307 1.00 93.06 359 GLN A O 1
ATOM 2988 N N . LEU A 1 360 ? -40.968 5.759 46.581 1.00 94.62 360 LEU A N 1
ATOM 2989 C CA . LEU A 1 360 ? -40.663 5.153 47.877 1.00 94.62 360 LEU A CA 1
ATOM 2990 C C . LEU A 1 360 ? -40.351 6.215 48.943 1.00 94.62 360 LEU A C 1
ATOM 2992 O O . LEU A 1 360 ? -40.797 6.111 50.089 1.00 94.62 360 LEU A O 1
ATOM 2996 N N . LEU A 1 361 ? -39.595 7.254 48.578 1.00 94.25 361 LEU A N 1
ATOM 2997 C CA . LEU A 1 361 ? -39.294 8.377 49.463 1.00 94.25 361 LEU A CA 1
ATOM 2998 C C . LEU A 1 361 ? -40.548 9.186 49.807 1.00 94.25 361 LEU A C 1
ATOM 3000 O O . LEU A 1 361 ? -40.709 9.557 50.969 1.00 94.25 361 LEU A O 1
ATOM 3004 N N . LYS A 1 362 ? -41.452 9.423 48.847 1.00 94.25 362 LYS A N 1
ATOM 3005 C CA . LYS A 1 362 ? -42.748 10.076 49.107 1.00 94.25 362 LYS A CA 1
ATOM 3006 C C . LYS A 1 362 ? -43.607 9.264 50.071 1.00 94.25 362 LYS A C 1
ATOM 3008 O O . LYS A 1 362 ? -44.149 9.833 51.016 1.00 94.25 362 LYS A O 1
ATOM 3013 N N . ASP A 1 363 ? -43.689 7.952 49.873 1.00 93.75 363 ASP A N 1
ATOM 3014 C CA . ASP A 1 363 ? -44.474 7.065 50.733 1.00 93.75 363 ASP A CA 1
ATOM 3015 C C . ASP A 1 363 ? -43.906 7.052 52.163 1.00 93.75 363 ASP A C 1
ATOM 3017 O O . ASP A 1 363 ? -44.645 7.212 53.138 1.00 93.75 363 ASP A O 1
ATOM 3021 N N . ARG A 1 364 ? -42.573 6.971 52.302 1.00 94.75 364 ARG A N 1
ATOM 3022 C CA . ARG A 1 364 ? -41.881 7.087 53.597 1.00 94.75 364 ARG A CA 1
ATOM 3023 C C . ARG A 1 364 ? -42.097 8.442 54.266 1.00 94.75 364 ARG A C 1
ATOM 3025 O O . ARG A 1 364 ? -42.280 8.485 55.481 1.00 94.75 364 ARG A O 1
ATOM 3032 N N . LEU A 1 365 ? -42.058 9.534 53.504 1.00 94.81 365 LEU A N 1
ATOM 3033 C CA . LEU A 1 365 ? -42.311 10.878 54.021 1.00 94.81 365 LEU A CA 1
ATOM 3034 C C . LEU A 1 365 ? -43.744 10.983 54.555 1.00 94.81 365 LEU A C 1
ATOM 3036 O O . LEU A 1 365 ? -43.932 11.406 55.691 1.00 94.81 365 LEU A O 1
ATOM 3040 N N . SER A 1 366 ? -44.730 10.519 53.783 1.00 94.75 366 SER A N 1
ATOM 3041 C CA . SER A 1 366 ? -46.140 10.524 54.189 1.00 94.75 366 SER A CA 1
ATOM 3042 C C . SER A 1 366 ? -46.372 9.716 55.468 1.00 94.75 366 SER A C 1
ATOM 3044 O O . SER A 1 366 ? -47.084 10.154 56.372 1.00 94.75 366 SER A O 1
ATOM 3046 N N . GLU A 1 367 ? -45.726 8.556 55.590 1.00 95.31 367 GLU A N 1
ATOM 3047 C CA . GLU A 1 367 ? -45.780 7.748 56.808 1.00 95.31 367 GLU A CA 1
ATOM 3048 C C . GLU A 1 367 ? -45.159 8.481 58.007 1.00 95.31 367 GLU A C 1
ATOM 3050 O O . GLU A 1 367 ? -45.727 8.499 59.101 1.00 95.31 367 GLU A O 1
ATOM 3055 N N . LYS A 1 368 ? -44.025 9.164 57.808 1.00 93.75 368 LYS A N 1
ATOM 3056 C CA . LYS A 1 368 ? -43.404 9.984 58.857 1.00 93.75 368 LYS A CA 1
ATOM 3057 C C . LYS A 1 368 ? -44.277 11.170 59.262 1.00 93.75 368 LYS A C 1
ATOM 3059 O O . LYS A 1 368 ? -44.369 11.455 60.453 1.00 93.75 368 LYS A O 1
ATOM 3064 N N . GLU A 1 369 ? -44.956 11.819 58.323 1.00 95.12 369 GLU A N 1
ATOM 3065 C CA . GLU A 1 369 ? -45.909 12.900 58.604 1.00 95.12 369 GLU A CA 1
ATOM 3066 C C . GLU A 1 369 ? -47.117 12.412 59.419 1.00 95.12 369 GLU A C 1
ATOM 3068 O O . GLU A 1 369 ? -47.543 13.092 60.361 1.00 95.12 369 GLU A O 1
ATOM 3073 N N . LYS A 1 370 ? -47.638 11.211 59.122 1.00 94.50 370 LYS A N 1
ATOM 3074 C CA . LYS A 1 370 ? -48.694 10.571 59.927 1.00 94.50 370 LYS A CA 1
ATOM 3075 C C . LYS A 1 370 ? -48.224 10.291 61.351 1.00 94.50 370 LYS A C 1
ATOM 3077 O O . LYS A 1 370 ? -48.896 10.702 62.296 1.00 94.50 370 LYS A O 1
ATOM 3082 N N . GLN A 1 371 ? -47.054 9.668 61.507 1.00 93.81 371 GLN A N 1
ATOM 3083 C CA . GLN A 1 371 ? -46.453 9.396 62.819 1.00 93.81 371 GLN A CA 1
ATOM 3084 C C . GLN A 1 371 ? -46.272 10.686 63.628 1.00 93.81 371 GLN A C 1
ATOM 3086 O O . GLN A 1 371 ? -46.588 10.735 64.815 1.00 93.81 371 GLN A O 1
ATOM 3091 N N . LEU A 1 372 ? -45.813 11.759 62.982 1.00 93.88 372 LEU A N 1
ATOM 3092 C CA . LEU A 1 372 ? -45.594 13.051 63.627 1.00 93.88 372 LEU A CA 1
ATOM 3093 C C . LEU A 1 372 ? -46.914 13.706 64.062 1.00 93.88 372 LEU A C 1
ATOM 3095 O O . LEU A 1 372 ? -46.996 14.243 65.167 1.00 93.88 372 LEU A O 1
ATOM 3099 N N . SER A 1 373 ? -47.963 13.591 63.244 1.00 92.88 373 SER A N 1
ATOM 3100 C CA . SER A 1 373 ? -49.319 14.044 63.586 1.00 92.88 373 SER A CA 1
ATOM 3101 C C . SER A 1 373 ? -49.898 13.277 64.781 1.00 92.88 373 SER A C 1
ATOM 3103 O O . SER A 1 373 ? -50.540 13.862 65.657 1.00 92.88 373 SER A O 1
ATOM 3105 N N . GLU A 1 374 ? -49.649 11.971 64.858 1.00 93.94 374 GLU A N 1
ATOM 3106 C CA . GLU A 1 374 ? -50.092 11.133 65.973 1.00 93.94 374 GLU A CA 1
ATOM 3107 C C . GLU A 1 374 ? -49.347 11.457 67.272 1.00 93.94 374 GLU A C 1
ATOM 3109 O O . GLU A 1 374 ? -49.980 11.636 68.315 1.00 93.94 374 GLU A O 1
ATOM 3114 N N . ILE A 1 375 ? -48.028 11.661 67.202 1.00 92.50 375 ILE A N 1
ATOM 3115 C CA . ILE A 1 375 ? -47.226 12.148 68.334 1.00 92.50 375 ILE A CA 1
ATOM 3116 C C . ILE A 1 375 ? -47.731 13.519 68.804 1.00 92.50 375 ILE A C 1
ATOM 3118 O O . ILE A 1 375 ? -47.902 13.729 70.005 1.00 92.50 375 ILE A O 1
ATOM 3122 N N . GLN A 1 376 ? -48.022 14.451 67.889 1.00 92.06 376 GLN A N 1
ATOM 3123 C CA . GLN A 1 376 ? -48.595 15.756 68.243 1.00 92.06 376 GLN A CA 1
ATOM 3124 C C . GLN A 1 376 ? -49.949 15.613 68.951 1.00 92.06 376 GLN A C 1
ATOM 3126 O O . GLN A 1 376 ? -50.203 16.301 69.946 1.00 92.06 376 GLN A O 1
ATOM 3131 N N . LYS A 1 377 ? -50.806 14.695 68.490 1.00 93.19 377 LYS A N 1
ATOM 3132 C CA . LYS A 1 377 ? -52.089 14.400 69.139 1.00 93.19 377 LYS A CA 1
ATOM 3133 C C . LYS A 1 377 ? -51.884 13.853 70.553 1.00 93.19 377 LYS A C 1
ATOM 3135 O O . LYS A 1 377 ? -52.470 14.401 71.487 1.00 93.19 377 LYS A O 1
ATOM 3140 N N . GLN A 1 378 ? -51.016 12.857 70.728 1.00 91.19 378 GLN A N 1
ATOM 3141 C CA . GLN A 1 378 ? -50.675 12.295 72.040 1.00 91.19 378 GLN A CA 1
ATOM 3142 C C . GLN A 1 378 ? -50.096 13.361 72.981 1.00 91.19 378 GLN A C 1
ATOM 3144 O O . GLN A 1 378 ? -50.544 13.489 74.118 1.00 91.19 378 GLN A O 1
ATOM 3149 N N . ALA A 1 379 ? -49.169 14.195 72.502 1.00 88.25 379 ALA A N 1
ATOM 3150 C CA . ALA A 1 379 ? -48.605 15.298 73.280 1.00 88.25 379 ALA A CA 1
ATOM 3151 C C . ALA A 1 379 ? -49.687 16.298 73.730 1.00 88.25 379 ALA A C 1
ATOM 3153 O O . ALA A 1 379 ? -49.679 16.758 74.874 1.00 88.25 379 ALA A O 1
ATOM 3154 N N . SER A 1 380 ? -50.661 16.600 72.864 1.00 89.38 380 SER A N 1
ATOM 3155 C CA . SER A 1 380 ? -51.791 17.467 73.214 1.00 89.38 380 SER A CA 1
ATOM 3156 C C . SER A 1 380 ? -52.715 16.846 74.275 1.00 89.38 380 SER A C 1
ATOM 3158 O O . SER A 1 380 ? -53.214 17.559 75.146 1.00 89.38 380 SER A O 1
ATOM 3160 N N . GLU A 1 381 ? -52.922 15.525 74.247 1.00 88.25 381 GLU A N 1
ATOM 3161 C CA . GLU A 1 381 ? -53.691 14.794 75.262 1.00 88.25 381 GLU A CA 1
ATOM 3162 C C . GLU A 1 381 ? -52.963 14.741 76.604 1.00 88.25 381 GLU A C 1
ATOM 3164 O O . GLU A 1 381 ? -53.580 15.005 77.637 1.00 88.25 381 GLU A O 1
ATOM 3169 N N . VAL A 1 382 ? -51.652 14.482 76.596 1.00 87.06 382 VAL A N 1
ATOM 3170 C CA . VAL A 1 382 ? -50.808 14.546 77.796 1.00 87.06 382 VAL A CA 1
ATOM 3171 C C . VAL A 1 382 ? -50.885 15.937 78.421 1.00 87.06 382 VAL A C 1
ATOM 3173 O O . VAL A 1 382 ? -51.145 16.042 79.616 1.00 87.06 382 VAL A O 1
ATOM 3176 N N . ASN A 1 383 ? -50.772 17.003 77.623 1.00 87.94 383 ASN A N 1
ATOM 3177 C CA . ASN A 1 383 ? -50.887 18.378 78.115 1.00 87.94 383 ASN A CA 1
ATOM 3178 C C . ASN A 1 383 ? -52.280 18.666 78.716 1.00 87.94 383 ASN A C 1
ATOM 3180 O O . ASN A 1 383 ? -52.388 19.209 79.814 1.00 87.94 383 ASN A O 1
ATOM 3184 N N . LYS A 1 384 ? -53.370 18.231 78.065 1.00 86.81 384 LYS A N 1
ATOM 3185 C CA . LYS A 1 384 ? -54.733 18.346 78.629 1.00 86.81 384 LYS A CA 1
ATOM 3186 C C . LYS A 1 384 ? -54.880 17.586 79.949 1.00 86.81 384 LYS A C 1
ATOM 3188 O O . LYS A 1 384 ? -55.522 18.082 80.874 1.00 86.81 384 LYS A O 1
ATOM 3193 N N . ASN A 1 385 ? -54.311 16.388 80.045 1.00 82.25 385 ASN A N 1
ATOM 3194 C CA . ASN A 1 385 ? -54.342 15.584 81.265 1.00 82.25 385 ASN A CA 1
ATOM 3195 C C . ASN A 1 385 ? -53.502 16.216 82.380 1.00 82.25 385 ASN A C 1
ATOM 3197 O O . ASN A 1 385 ? -53.939 16.222 83.529 1.00 82.25 385 ASN A O 1
ATOM 3201 N N . GLN A 1 386 ? -52.360 16.816 82.043 1.00 82.44 386 GLN A N 1
ATOM 3202 C CA . GLN A 1 386 ? -51.543 17.583 82.976 1.00 82.44 386 GLN A CA 1
ATOM 3203 C C . GLN A 1 386 ? -52.307 18.802 83.509 1.00 82.44 386 GLN A C 1
ATOM 3205 O O . GLN A 1 386 ? -52.417 18.953 84.722 1.00 82.44 386 GLN A O 1
ATOM 3210 N N . GLN A 1 387 ? -52.950 19.591 82.642 1.00 81.75 387 GLN A N 1
ATOM 3211 C CA . GLN A 1 387 ? -53.804 20.716 83.053 1.00 81.75 387 GLN A CA 1
ATOM 3212 C C . GLN A 1 387 ? -54.973 20.275 83.950 1.00 81.75 387 GLN A C 1
ATOM 3214 O O . GLN A 1 387 ? -55.302 20.949 84.927 1.00 81.75 387 GLN A O 1
ATOM 3219 N N . ARG A 1 388 ? -55.603 19.127 83.658 1.00 80.56 388 ARG A N 1
ATOM 3220 C CA . ARG A 1 388 ? -56.644 18.537 84.522 1.00 80.56 388 ARG A CA 1
ATOM 3221 C C . ARG A 1 388 ? -56.090 18.113 85.881 1.00 80.56 388 ARG A C 1
ATOM 3223 O O . ARG A 1 388 ? -56.747 18.347 86.894 1.00 80.56 388 ARG A O 1
ATOM 3230 N N . GLY A 1 389 ? -54.903 17.509 85.905 1.00 76.25 389 GLY A N 1
ATOM 3231 C CA . GLY A 1 389 ? -54.191 17.154 87.130 1.00 76.25 389 GLY A CA 1
ATOM 3232 C C . GLY A 1 389 ? -53.873 18.388 87.972 1.00 76.25 389 GLY A C 1
ATOM 3233 O O . GLY A 1 389 ? -54.234 18.435 89.144 1.00 76.25 389 GLY A O 1
ATOM 3234 N N . GLU A 1 390 ? -53.294 19.424 87.367 1.00 77.06 390 GLU A N 1
ATOM 3235 C CA . GLU A 1 390 ? -53.008 20.708 88.018 1.00 77.06 390 GLU A CA 1
ATOM 3236 C C . GLU A 1 390 ? -54.279 21.358 88.580 1.00 77.06 390 GLU A C 1
ATOM 3238 O O . GLU A 1 390 ? -54.286 21.798 89.729 1.00 77.06 390 GLU A O 1
ATOM 3243 N N . PHE A 1 391 ? -55.386 21.349 87.831 1.00 76.50 391 PHE A N 1
ATOM 3244 C CA . PHE A 1 391 ? -56.683 21.832 88.312 1.00 76.50 391 PHE A CA 1
ATOM 3245 C C . PHE A 1 391 ? -57.205 21.025 89.512 1.00 76.50 391 PHE A C 1
ATOM 3247 O O . PHE A 1 391 ? -57.732 21.595 90.470 1.00 76.50 391 PHE A O 1
ATOM 3254 N N . TYR A 1 392 ? -57.047 19.700 89.491 1.00 72.44 392 TYR A N 1
ATOM 3255 C CA . TYR A 1 392 ? -57.453 18.828 90.591 1.00 72.44 392 TYR A CA 1
ATOM 3256 C C . TYR A 1 392 ? -56.614 19.068 91.854 1.00 72.44 392 TYR A C 1
ATOM 3258 O O . TYR A 1 392 ? -57.176 19.214 92.940 1.00 72.44 392 TYR A O 1
ATOM 3266 N N . TYR A 1 393 ? -55.290 19.188 91.717 1.00 73.06 393 TYR A N 1
ATOM 3267 C CA . TYR A 1 393 ? -54.397 19.516 92.831 1.00 73.06 393 TYR A CA 1
ATOM 3268 C C . TYR A 1 393 ? -54.680 20.907 93.401 1.00 73.06 393 TYR A C 1
ATOM 3270 O O . TYR A 1 393 ? -54.773 21.054 94.617 1.00 73.06 393 TYR A O 1
ATOM 3278 N N . LYS A 1 394 ? -54.908 21.909 92.546 1.00 74.56 394 LYS A N 1
ATOM 3279 C CA . LYS A 1 394 ? -55.257 23.269 92.977 1.00 74.56 394 LYS A CA 1
ATOM 3280 C C . LYS A 1 394 ? -56.576 23.298 93.762 1.00 74.56 394 LYS A C 1
ATOM 3282 O O . LYS A 1 394 ? -56.633 23.897 94.830 1.00 74.56 394 LYS A O 1
ATOM 3287 N N . ASN A 1 395 ? -57.590 22.552 93.313 1.00 70.31 395 ASN A N 1
ATOM 3288 C CA . ASN A 1 395 ? -58.853 22.384 94.045 1.00 70.31 395 ASN A CA 1
ATOM 3289 C C . ASN A 1 395 ? -58.705 21.618 95.369 1.00 70.31 395 ASN A C 1
ATOM 3291 O O . ASN A 1 395 ? -59.442 21.886 96.316 1.00 70.31 395 ASN A O 1
ATOM 3295 N N . GLN A 1 396 ? -57.801 20.637 95.455 1.00 68.94 396 GLN A N 1
ATOM 3296 C CA . GLN A 1 396 ? -57.538 19.944 96.719 1.00 68.94 396 GLN A CA 1
ATOM 3297 C C . GLN A 1 396 ? -56.818 20.838 97.730 1.00 68.94 396 GLN A C 1
ATOM 3299 O O . GLN A 1 396 ? -57.137 20.772 98.916 1.00 68.94 396 GLN A O 1
ATOM 3304 N N . ILE A 1 397 ? -55.887 21.677 97.271 1.00 68.56 397 ILE A N 1
ATOM 3305 C CA . ILE A 1 397 ? -55.216 22.675 98.112 1.00 68.56 397 ILE A CA 1
ATOM 3306 C C . ILE A 1 397 ? -56.248 23.692 98.627 1.00 68.56 397 ILE A C 1
ATOM 3308 O O . ILE A 1 397 ? -56.383 23.848 99.834 1.00 68.56 397 ILE A O 1
ATOM 3312 N N . GLU A 1 398 ? -57.094 24.255 97.755 1.00 64.88 398 GLU A N 1
ATOM 3313 C CA . GLU A 1 398 ? -58.153 25.195 98.170 1.00 64.88 398 GLU A CA 1
ATOM 3314 C C . GLU A 1 398 ? -59.203 24.588 99.119 1.00 64.88 398 GLU A C 1
ATOM 3316 O O . GLU A 1 398 ? -59.807 25.307 99.916 1.00 64.88 398 GLU A O 1
ATOM 3321 N N . LYS A 1 399 ? -59.457 23.274 99.043 1.00 62.22 399 LYS A N 1
ATOM 3322 C CA . LYS A 1 399 ? -60.336 22.576 99.997 1.00 62.22 399 LYS A CA 1
ATOM 3323 C C . LYS A 1 399 ? -59.670 22.339 101.349 1.00 62.22 399 LYS A C 1
ATOM 3325 O O . LYS A 1 399 ? -60.374 22.366 102.353 1.00 62.22 399 LYS A O 1
ATOM 3330 N N . LYS A 1 400 ? -58.355 22.104 101.378 1.00 59.25 400 LYS A N 1
ATOM 3331 C CA . LYS A 1 400 ? -57.588 21.961 102.623 1.00 59.25 400 LYS A CA 1
ATOM 3332 C C . LYS A 1 400 ? -57.399 23.293 103.344 1.00 59.25 400 LYS A C 1
ATOM 3334 O O . LYS A 1 400 ? -57.445 23.294 104.560 1.00 59.25 400 LYS A O 1
ATOM 3339 N N . ASP A 1 401 ? -57.291 24.404 102.619 1.00 61.12 401 ASP A N 1
ATOM 3340 C CA . ASP A 1 401 ? -57.180 25.745 103.217 1.00 61.12 401 ASP A CA 1
ATOM 3341 C C . ASP A 1 401 ? -58.517 26.289 103.776 1.00 61.12 401 ASP A C 1
ATOM 3343 O O . ASP A 1 401 ? -58.549 27.353 104.393 1.00 61.12 401 ASP A O 1
ATOM 3347 N N . LYS A 1 402 ? -59.640 25.586 103.552 1.00 54.34 402 LYS A N 1
ATOM 3348 C CA . LYS A 1 402 ? -60.988 25.942 104.046 1.00 54.34 402 LYS A CA 1
ATOM 3349 C C . LYS A 1 402 ? -61.493 25.058 105.199 1.00 54.34 402 LYS A C 1
ATOM 3351 O O . LYS A 1 402 ? -62.622 25.265 105.647 1.00 54.34 402 LYS A O 1
ATOM 3356 N N . GLN A 1 403 ? -60.702 24.082 105.642 1.00 47.16 403 GLN A N 1
ATOM 3357 C CA . GLN A 1 403 ? -60.905 23.323 106.884 1.00 47.16 403 GLN A CA 1
ATOM 3358 C C . GLN A 1 403 ? -59.958 23.856 107.950 1.00 47.16 403 GLN A C 1
ATOM 3360 O O . GLN A 1 403 ? -60.390 23.888 109.123 1.00 47.16 403 GLN A O 1
#

Secondary structure (DSSP, 8-state):
----------------PPP--------------------------SSSSSS-S--------HHHHHHHHHHHHHHHHHHHHHHHHHHHHHHHHHHHHHHHHHHHHHHHHHHHHHHHHHHHHHHHHHHHHHHHHHHHHHHHHHHHHHHHHHHHHHHHHHHHHHHHHHHHHHHHHHHHHHHHHHHHHHHHHHHHHHHHHHHHHHHHHHHHHHHHHHHHHHHHHHHHHHHHHHHHHHHTTTTTS-TT--S--SSHHHHHHHHHHHHHHHHHHHHHHHHHHHHHHHHHHHHHHHHHHHHHHHHHHHHHHHHHHHHHHHHHHHHHHHHHHHHHHHHHHHHHHHHHHHHHHHHHHHHHHHHHHHHHHHHHHHHHHHHHHHHHHHHHHHHHHHHHHHHHHHHHHHHHTT-